Protein AF-A0A4P5WXU7-F1 (afdb_monomer)

Structure (mmCIF, N/CA/C/O backbone):
data_AF-A0A4P5WXU7-F1
#
_entry.id   AF-A0A4P5WXU7-F1
#
loop_
_atom_site.group_PDB
_atom_site.id
_atom_site.type_symbol
_atom_site.label_atom_id
_atom_site.label_alt_id
_atom_site.label_comp_id
_atom_site.label_asym_id
_atom_site.label_entity_id
_atom_site.label_seq_id
_atom_site.pdbx_PDB_ins_code
_atom_site.Cartn_x
_atom_site.Cartn_y
_atom_site.Cartn_z
_atom_site.occupancy
_atom_site.B_iso_or_equiv
_atom_site.auth_seq_id
_atom_site.auth_comp_id
_atom_site.auth_asym_id
_atom_site.auth_atom_id
_atom_site.pdbx_PDB_model_num
ATOM 1 N N . MET A 1 1 ? 37.260 29.510 36.561 1.00 34.88 1 MET A N 1
ATOM 2 C CA . MET A 1 1 ? 36.227 28.919 35.676 1.00 34.88 1 MET A CA 1
ATOM 3 C C . MET A 1 1 ? 35.207 29.964 35.194 1.00 34.88 1 MET A C 1
ATOM 5 O O . MET A 1 1 ? 34.036 29.656 35.055 1.00 34.88 1 MET A O 1
ATOM 9 N N . ALA A 1 2 ? 35.644 31.192 34.886 1.00 28.69 2 ALA A N 1
ATOM 10 C CA . ALA A 1 2 ? 34.772 32.286 34.434 1.00 28.69 2 ALA A CA 1
ATOM 11 C C . ALA A 1 2 ? 35.015 32.674 32.960 1.00 28.69 2 ALA A C 1
ATOM 13 O O . ALA A 1 2 ? 34.627 33.750 32.535 1.00 28.69 2 ALA A O 1
ATOM 14 N N . TYR A 1 3 ? 35.673 31.805 32.181 1.00 26.08 3 TYR A N 1
ATOM 15 C CA . TYR A 1 3 ? 36.079 32.095 30.795 1.00 26.08 3 TYR A CA 1
ATOM 16 C C . TYR A 1 3 ? 35.430 31.173 29.746 1.00 26.08 3 TYR A C 1
ATOM 18 O O . TYR A 1 3 ? 35.712 31.294 28.562 1.00 26.08 3 TYR A O 1
ATOM 26 N N . ILE A 1 4 ? 34.556 30.249 30.170 1.00 32.12 4 ILE A N 1
ATOM 27 C CA . ILE A 1 4 ? 33.877 29.286 29.278 1.00 32.12 4 ILE A CA 1
ATOM 28 C C . ILE A 1 4 ? 32.395 29.663 29.060 1.00 32.12 4 ILE A C 1
ATOM 30 O O . ILE A 1 4 ? 31.797 29.286 28.057 1.00 32.12 4 ILE A O 1
ATOM 34 N N . GLY A 1 5 ? 31.810 30.479 29.948 1.00 28.75 5 GLY A N 1
ATOM 35 C CA . GLY A 1 5 ? 30.404 30.900 29.868 1.00 28.75 5 GLY A CA 1
ATOM 36 C C . GLY A 1 5 ? 30.100 31.998 28.840 1.00 28.75 5 GLY A C 1
ATOM 37 O O . GLY A 1 5 ? 28.943 32.165 28.468 1.00 28.75 5 GLY A O 1
ATOM 38 N N . ASP A 1 6 ? 31.110 32.719 28.346 1.00 29.58 6 ASP A N 1
ATOM 39 C CA . ASP A 1 6 ? 30.894 33.894 27.483 1.00 29.58 6 ASP A CA 1
ATOM 40 C C . ASP A 1 6 ? 30.867 33.553 25.977 1.00 29.58 6 ASP A C 1
ATOM 42 O O . ASP A 1 6 ? 30.404 34.333 25.147 1.00 29.58 6 ASP A O 1
ATOM 46 N N . VAL A 1 7 ? 31.297 32.341 25.604 1.00 32.91 7 VAL A N 1
ATOM 47 C CA . VAL A 1 7 ? 31.288 31.878 24.202 1.00 32.91 7 VAL A CA 1
ATOM 48 C C . VAL A 1 7 ? 29.971 31.177 23.847 1.00 32.91 7 VAL A C 1
ATOM 50 O O . VAL A 1 7 ? 29.479 31.315 22.728 1.00 32.91 7 VAL A O 1
ATOM 53 N N . PHE A 1 8 ? 29.329 30.503 24.809 1.00 31.61 8 PHE A N 1
ATOM 54 C CA . PHE A 1 8 ? 28.056 29.806 24.578 1.00 31.61 8 PHE A CA 1
ATOM 55 C C . PHE A 1 8 ? 26.855 30.753 24.405 1.00 31.61 8 PHE A C 1
ATOM 57 O O . PHE A 1 8 ? 25.891 30.395 23.730 1.00 31.61 8 PHE A O 1
ATOM 64 N N . ASN A 1 9 ? 26.933 31.987 24.916 1.00 34.34 9 ASN A N 1
ATOM 65 C CA . ASN A 1 9 ? 25.885 33.005 24.754 1.00 34.34 9 ASN A CA 1
ATOM 66 C C . ASN A 1 9 ? 25.879 33.708 23.378 1.00 34.34 9 ASN A C 1
ATOM 68 O O . ASN A 1 9 ? 25.022 34.553 23.133 1.00 34.34 9 ASN A O 1
ATOM 72 N N . ARG A 1 10 ? 26.791 33.363 22.455 1.00 32.31 10 ARG A N 1
ATOM 73 C CA . ARG A 1 10 ? 26.812 33.900 21.075 1.00 32.31 10 ARG A CA 1
ATOM 74 C C . ARG A 1 10 ? 26.253 32.944 20.012 1.00 32.31 10 ARG A C 1
ATOM 76 O O . ARG A 1 10 ? 26.219 33.294 18.836 1.00 32.31 10 ARG A O 1
ATOM 83 N N . ALA A 1 11 ? 25.796 31.752 20.395 1.00 35.25 11 ALA A N 1
ATOM 84 C CA . ALA A 1 11 ? 25.449 30.680 19.456 1.00 35.25 11 ALA A CA 1
ATOM 85 C C . ALA A 1 11 ? 24.009 30.725 18.893 1.00 35.25 11 ALA A C 1
ATOM 87 O O . ALA A 1 11 ? 23.576 29.773 18.249 1.00 35.25 11 ALA A O 1
ATOM 88 N N . SER A 1 12 ? 23.263 31.816 19.086 1.00 40.66 12 SER A N 1
ATOM 89 C CA . SER A 1 12 ? 21.920 32.013 18.512 1.00 40.66 12 SER A CA 1
ATOM 90 C C . SER A 1 12 ? 21.908 32.681 17.127 1.00 40.66 12 SER A C 1
ATOM 92 O O . SER A 1 12 ? 20.840 33.024 16.628 1.00 40.66 12 SER A O 1
ATOM 94 N N . ALA A 1 13 ? 23.055 32.830 16.452 1.00 45.03 13 ALA A N 1
ATOM 95 C CA . ALA A 1 13 ? 23.100 33.349 15.080 1.00 45.03 13 ALA A CA 1
ATOM 96 C C . ALA A 1 13 ? 24.370 32.935 14.306 1.00 45.03 13 ALA A C 1
ATOM 98 O O . ALA A 1 13 ? 25.158 33.785 13.899 1.00 45.03 13 ALA A O 1
ATOM 99 N N . LEU A 1 14 ? 24.592 31.640 14.059 1.00 55.19 14 LEU A N 1
ATOM 100 C CA . LEU A 1 14 ? 25.604 31.222 13.075 1.00 55.19 14 LEU A CA 1
ATOM 101 C C . LEU A 1 14 ? 25.021 31.358 11.663 1.00 55.19 14 LEU A C 1
ATOM 103 O O . LEU A 1 14 ? 24.368 30.449 11.153 1.00 55.19 14 LEU A O 1
ATOM 107 N N . LYS A 1 15 ? 25.235 32.512 11.022 1.00 68.81 15 LYS A N 1
ATOM 108 C C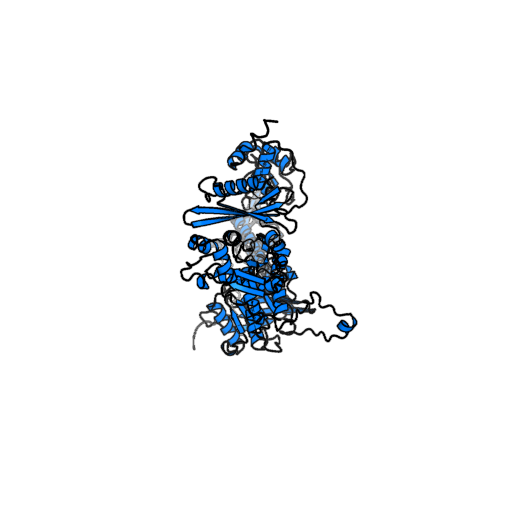A . LYS A 1 15 ? 24.922 32.676 9.597 1.00 68.81 15 LYS A CA 1
ATOM 109 C C . LYS A 1 15 ? 25.925 31.864 8.780 1.00 68.81 15 LYS A C 1
ATOM 111 O O . LYS A 1 15 ? 27.131 31.954 9.007 1.00 68.81 15 LYS A O 1
ATOM 116 N N . ALA A 1 16 ? 25.437 31.089 7.810 1.00 73.50 16 ALA A N 1
ATOM 117 C CA . ALA A 1 16 ? 26.278 30.231 6.972 1.00 73.50 16 ALA A CA 1
ATOM 118 C C . ALA A 1 16 ? 27.430 30.993 6.299 1.00 73.50 16 ALA A C 1
ATOM 120 O O . ALA A 1 16 ? 28.542 30.478 6.209 1.00 73.50 16 ALA A O 1
ATOM 121 N N . ASP A 1 17 ? 27.185 32.239 5.896 1.00 74.88 17 ASP A N 1
ATOM 122 C CA . ASP A 1 17 ? 28.195 33.092 5.270 1.00 74.88 17 ASP A CA 1
ATOM 123 C C . ASP A 1 17 ? 29.315 33.501 6.232 1.00 74.88 17 ASP A C 1
ATOM 125 O O . ASP A 1 17 ? 30.454 33.673 5.803 1.00 74.88 17 ASP A O 1
ATOM 129 N N . ASP A 1 18 ? 29.032 33.619 7.530 1.00 76.56 18 ASP A N 1
ATOM 130 C CA . ASP A 1 18 ? 30.047 33.950 8.532 1.00 76.56 18 ASP A CA 1
ATOM 131 C C . ASP A 1 18 ? 30.940 32.738 8.828 1.00 76.56 18 ASP A C 1
ATOM 133 O O . ASP A 1 18 ? 32.153 32.891 8.961 1.00 76.56 18 ASP A O 1
ATOM 137 N N . VAL A 1 19 ? 30.372 31.526 8.835 1.00 81.06 19 VAL A N 1
ATOM 138 C CA . VAL A 1 19 ? 31.144 30.276 8.966 1.00 81.06 19 VAL A CA 1
ATOM 139 C C . VAL A 1 19 ? 32.005 30.037 7.728 1.00 81.06 19 VAL A C 1
ATOM 141 O O . VAL A 1 19 ? 33.192 29.750 7.859 1.00 81.06 19 VAL A O 1
ATOM 144 N N . LYS A 1 20 ? 31.454 30.224 6.521 1.00 83.62 20 LYS A N 1
ATOM 145 C CA . LYS A 1 20 ? 32.226 30.121 5.272 1.00 83.62 20 LYS A CA 1
ATOM 146 C C . LYS A 1 20 ? 33.375 31.128 5.232 1.00 83.62 20 LYS A C 1
ATOM 148 O O . LYS A 1 20 ? 34.477 30.765 4.835 1.00 83.62 20 LYS A O 1
ATOM 153 N N . ARG A 1 21 ? 33.143 32.365 5.690 1.00 82.69 21 ARG A N 1
ATOM 154 C CA . ARG A 1 21 ? 34.176 33.410 5.759 1.00 82.69 21 ARG A CA 1
ATOM 155 C C . ARG A 1 21 ? 35.287 33.072 6.752 1.00 82.69 21 ARG A C 1
ATOM 157 O O . ARG A 1 21 ? 36.438 33.376 6.479 1.00 82.69 21 ARG A O 1
ATOM 164 N N . GLN A 1 22 ? 34.958 32.448 7.882 1.00 82.75 22 GLN A N 1
ATOM 165 C CA . GLN A 1 22 ? 35.949 32.024 8.881 1.00 82.75 22 GLN A CA 1
ATOM 166 C C . GLN A 1 22 ? 36.712 30.755 8.470 1.00 82.75 22 GLN A C 1
ATOM 168 O O . GLN A 1 22 ? 37.862 30.579 8.864 1.00 82.75 22 GLN A O 1
ATOM 173 N N . ALA A 1 23 ? 36.085 29.887 7.673 1.00 87.75 23 ALA A N 1
ATOM 174 C CA . ALA A 1 23 ? 36.693 28.670 7.139 1.00 87.75 23 ALA A CA 1
ATOM 175 C C . ALA A 1 23 ? 37.603 28.911 5.921 1.00 87.75 23 ALA A C 1
ATOM 177 O O . ALA A 1 23 ? 38.423 28.047 5.598 1.00 87.75 23 ALA A O 1
ATOM 178 N N . ALA A 1 24 ? 37.476 30.065 5.256 1.00 88.88 24 ALA A N 1
ATOM 179 C CA . ALA A 1 24 ? 38.333 30.465 4.143 1.00 88.88 24 ALA A CA 1
ATOM 180 C C . ALA A 1 24 ? 39.823 30.420 4.545 1.00 88.88 24 ALA A C 1
ATOM 182 O O . ALA A 1 24 ? 40.203 30.814 5.649 1.00 88.88 24 ALA A O 1
ATOM 183 N N . GLY A 1 25 ? 40.658 29.847 3.682 1.00 87.38 25 GLY A N 1
ATOM 184 C CA . GLY A 1 25 ? 42.069 29.546 3.938 1.00 87.38 25 GLY A CA 1
ATOM 185 C C . GLY A 1 25 ? 42.332 28.299 4.800 1.00 87.38 25 GLY A C 1
ATOM 186 O O . GLY A 1 25 ? 43.479 27.867 4.912 1.00 87.38 25 GLY A O 1
ATOM 187 N N . GLN A 1 26 ? 41.306 27.686 5.405 1.00 90.69 26 GLN A N 1
ATOM 188 C CA . GLN A 1 26 ? 41.444 26.536 6.316 1.00 90.69 26 GLN A CA 1
ATOM 189 C C . GLN A 1 26 ? 40.719 25.275 5.836 1.00 90.69 26 GLN A C 1
ATOM 191 O O . GLN A 1 26 ? 40.818 24.220 6.471 1.00 90.69 26 GLN A O 1
ATOM 196 N N . TRP A 1 27 ? 40.021 25.336 4.703 1.00 94.62 27 TRP A N 1
ATOM 197 C CA . TRP A 1 27 ? 39.154 24.252 4.247 1.00 94.62 27 TRP A CA 1
ATOM 198 C C . TRP A 1 27 ? 39.870 22.928 4.013 1.00 94.62 27 TRP A C 1
ATOM 200 O O . TRP A 1 27 ? 39.311 21.880 4.311 1.00 94.62 27 TRP A O 1
ATOM 210 N N . GLN A 1 28 ? 41.122 22.937 3.560 1.00 94.06 28 GLN A N 1
ATOM 211 C CA . GLN A 1 28 ? 41.890 21.699 3.412 1.00 94.06 28 GLN A CA 1
ATOM 212 C C . GLN A 1 28 ? 42.107 20.998 4.757 1.00 94.06 28 GLN A C 1
ATOM 214 O O . GLN A 1 28 ? 42.012 19.775 4.828 1.00 94.06 28 GLN A O 1
ATOM 219 N N . ARG A 1 29 ? 42.374 21.755 5.832 1.00 93.19 29 ARG A N 1
ATOM 220 C CA . ARG A 1 29 ? 42.499 21.217 7.196 1.00 93.19 29 ARG A CA 1
ATOM 221 C C . ARG A 1 29 ? 41.150 20.705 7.686 1.00 93.19 29 ARG A C 1
ATOM 223 O O . ARG A 1 29 ? 41.072 19.600 8.208 1.00 93.19 29 ARG A O 1
ATOM 230 N N . ILE A 1 30 ? 40.095 21.488 7.465 1.00 93.19 30 ILE A N 1
ATOM 231 C CA . ILE A 1 30 ? 38.732 21.159 7.890 1.00 93.19 30 ILE A CA 1
ATOM 232 C C . ILE A 1 30 ? 38.238 19.891 7.188 1.00 93.19 30 ILE A C 1
ATOM 234 O O . ILE A 1 30 ? 37.724 19.006 7.851 1.00 93.19 30 ILE A O 1
ATOM 238 N N . LEU A 1 31 ? 38.447 19.734 5.881 1.00 94.19 31 LEU A N 1
ATOM 239 C CA . LEU A 1 31 ? 38.021 18.549 5.129 1.00 94.19 31 LEU A CA 1
ATOM 240 C C . LEU A 1 31 ? 38.804 17.287 5.522 1.00 94.19 31 LEU A C 1
ATOM 242 O O . LEU A 1 31 ? 38.215 16.213 5.625 1.00 94.19 31 LEU A O 1
ATOM 246 N N . GLN A 1 32 ? 40.107 17.403 5.797 1.00 93.50 32 GLN A N 1
ATOM 247 C CA . GLN A 1 32 ? 40.886 16.296 6.369 1.00 93.50 32 GLN A CA 1
ATOM 248 C C . GLN A 1 32 ? 40.370 15.928 7.764 1.00 93.50 32 GLN A C 1
ATOM 250 O O . GLN A 1 32 ? 40.197 14.755 8.084 1.00 93.50 32 GLN A O 1
ATOM 255 N N . SER A 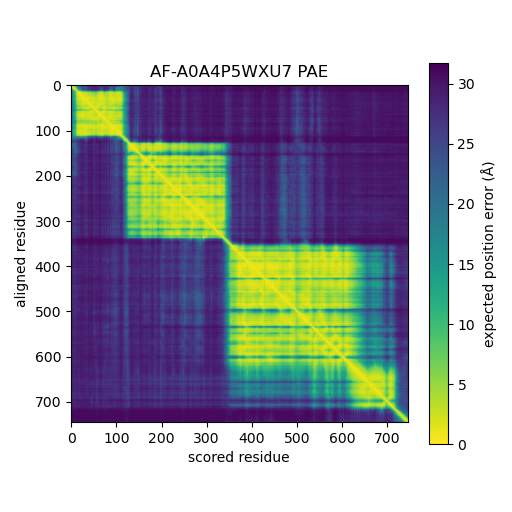1 33 ? 40.077 16.939 8.584 1.00 88.75 33 SER A N 1
ATOM 256 C CA . SER A 1 33 ? 39.614 16.764 9.955 1.00 88.75 33 SER A CA 1
ATOM 257 C C . SER A 1 33 ? 38.214 16.135 10.006 1.00 88.75 33 SER A C 1
ATOM 259 O O . SER A 1 33 ? 38.029 15.069 10.592 1.00 88.75 33 SER A O 1
ATOM 261 N N . VAL A 1 34 ? 37.245 16.774 9.356 1.00 89.25 34 VAL A N 1
ATOM 262 C CA . VAL A 1 34 ? 35.814 16.462 9.410 1.00 89.25 34 VAL A CA 1
ATOM 263 C C . VAL A 1 34 ? 35.456 15.265 8.531 1.00 89.25 34 VAL A C 1
ATOM 265 O O . VAL A 1 34 ? 34.669 14.424 8.946 1.00 89.25 34 VAL A O 1
ATOM 268 N N . CYS A 1 35 ? 36.026 15.163 7.325 1.00 89.06 35 CYS A N 1
ATOM 269 C CA . CYS A 1 35 ? 35.678 14.102 6.371 1.00 89.06 35 CYS A CA 1
ATOM 270 C C . CYS A 1 35 ? 36.712 12.972 6.287 1.00 89.06 35 CYS A C 1
ATOM 272 O O . CYS A 1 35 ? 36.498 12.022 5.536 1.00 89.06 35 CYS A O 1
ATOM 274 N N . GLY A 1 36 ? 37.835 13.064 7.008 1.00 88.94 36 GLY A N 1
ATOM 275 C CA . GLY A 1 36 ? 38.880 12.036 6.989 1.00 88.94 36 GLY A CA 1
ATOM 276 C C . GLY A 1 36 ? 39.621 11.913 5.654 1.00 88.94 36 GLY A C 1
ATOM 277 O O . GLY A 1 36 ? 40.190 10.861 5.371 1.00 88.94 36 GLY A O 1
ATOM 278 N N . LEU A 1 37 ? 39.598 12.952 4.811 1.00 91.81 37 LEU A N 1
ATOM 279 C CA . LEU A 1 37 ? 40.350 12.956 3.553 1.00 91.81 37 LEU A CA 1
ATOM 280 C C . LEU A 1 37 ? 41.859 13.002 3.817 1.00 91.81 37 LEU A C 1
ATOM 282 O O . LEU A 1 37 ? 42.302 13.571 4.813 1.00 91.81 37 LEU A O 1
ATOM 286 N N . SER A 1 38 ? 42.661 12.443 2.910 1.00 91.56 38 SER A N 1
ATOM 287 C CA . SER A 1 38 ? 44.120 12.574 2.983 1.00 91.56 38 SER A CA 1
ATOM 288 C C . SER A 1 38 ? 44.588 13.964 2.530 1.00 91.56 38 SER A C 1
ATOM 290 O O . SER A 1 38 ? 43.908 14.646 1.760 1.00 91.56 38 SER A O 1
ATOM 292 N N . ALA A 1 39 ? 45.790 14.372 2.950 1.00 90.31 39 ALA A N 1
ATOM 293 C CA . ALA A 1 39 ? 46.412 15.624 2.502 1.00 90.31 39 ALA A CA 1
ATOM 294 C C . ALA A 1 39 ? 46.560 15.703 0.969 1.00 90.31 39 ALA A C 1
ATOM 296 O O . ALA A 1 39 ? 46.505 16.784 0.385 1.00 90.31 39 ALA A O 1
ATOM 297 N N . GLU A 1 40 ? 46.717 14.553 0.311 1.00 90.62 40 GLU A N 1
ATOM 298 C CA . GLU A 1 40 ? 46.797 14.458 -1.144 1.00 90.62 40 GLU A CA 1
ATOM 299 C C . GLU A 1 40 ? 45.428 14.684 -1.800 1.00 90.62 40 GLU A C 1
ATOM 301 O O . GLU A 1 40 ? 45.319 15.447 -2.758 1.00 90.62 40 GLU A O 1
ATOM 306 N N . GLN A 1 41 ? 44.369 14.101 -1.229 1.00 91.50 41 GLN A N 1
ATOM 307 C CA . GLN A 1 41 ? 42.999 14.200 -1.736 1.00 91.50 41 GLN A CA 1
ATOM 308 C C . GLN A 1 41 ? 42.408 15.607 -1.653 1.00 91.50 41 GLN A C 1
ATOM 310 O O . GLN A 1 41 ? 41.447 15.888 -2.358 1.00 91.50 41 GLN A O 1
ATOM 315 N N . VAL A 1 42 ? 42.954 16.493 -0.819 1.00 92.75 42 VAL A N 1
ATOM 316 C CA . VAL A 1 42 ? 42.518 17.897 -0.720 1.00 92.75 42 VAL A CA 1
ATOM 317 C C . VAL A 1 42 ? 43.482 18.866 -1.408 1.00 92.75 42 VAL A C 1
ATOM 319 O O . VAL A 1 42 ? 43.354 20.079 -1.251 1.00 92.75 42 VAL A O 1
ATOM 322 N N . ARG A 1 43 ? 44.464 18.371 -2.171 1.00 92.19 43 ARG A N 1
ATOM 323 C CA . ARG A 1 43 ? 45.432 19.212 -2.882 1.00 92.19 43 ARG A CA 1
ATOM 324 C C . ARG A 1 43 ? 44.852 19.721 -4.214 1.00 92.19 43 ARG A C 1
ATOM 326 O O . ARG A 1 43 ? 44.337 18.914 -4.992 1.00 92.19 43 ARG A O 1
ATOM 333 N N . PRO A 1 44 ? 44.989 21.023 -4.543 1.00 90.69 44 PRO A N 1
ATOM 334 C CA . PRO A 1 44 ? 44.653 21.532 -5.868 1.00 90.69 44 PRO A CA 1
ATOM 335 C C . PRO A 1 44 ? 45.361 20.730 -6.965 1.00 90.69 44 PRO A C 1
ATOM 337 O O . PRO A 1 44 ? 46.572 20.513 -6.904 1.00 90.69 44 PRO A O 1
ATOM 340 N N . GLY A 1 45 ? 44.601 20.285 -7.965 1.00 85.19 45 GLY A N 1
ATOM 341 C CA . GLY A 1 45 ? 45.117 19.482 -9.077 1.00 85.19 45 GLY A CA 1
ATOM 342 C C . GLY A 1 45 ? 45.143 17.968 -8.838 1.00 85.19 45 GLY A C 1
ATOM 343 O O . GLY A 1 45 ? 45.510 17.238 -9.757 1.00 85.19 45 GLY A O 1
ATOM 344 N N . TYR A 1 46 ? 44.722 17.482 -7.664 1.00 91.88 46 TYR A N 1
ATOM 345 C CA . TYR A 1 46 ? 44.541 16.047 -7.435 1.00 91.88 46 TYR A CA 1
ATOM 346 C C . TYR A 1 46 ? 43.491 15.459 -8.390 1.00 91.88 46 TYR A C 1
ATOM 348 O O . TYR A 1 46 ? 42.412 16.028 -8.577 1.00 91.88 46 TYR A O 1
ATOM 356 N N . ARG A 1 47 ? 43.807 14.299 -8.975 1.00 90.38 47 ARG A N 1
ATOM 357 C CA . ARG A 1 47 ? 42.868 13.452 -9.719 1.00 90.38 47 ARG A CA 1
ATOM 358 C C . ARG A 1 47 ? 43.040 12.021 -9.257 1.00 90.38 47 ARG A C 1
ATOM 360 O O . ARG A 1 47 ? 44.137 11.480 -9.357 1.00 90.38 47 ARG A O 1
ATOM 367 N N . GLY A 1 48 ? 41.962 11.418 -8.781 1.00 88.81 48 GLY A N 1
ATOM 368 C CA . GLY A 1 48 ? 42.048 10.070 -8.245 1.00 88.81 48 GLY A CA 1
ATOM 369 C C . GLY A 1 48 ? 40.700 9.433 -7.925 1.00 88.81 48 GLY A C 1
ATOM 370 O O . GLY A 1 48 ? 39.645 9.953 -8.331 1.00 88.81 48 GLY A O 1
ATOM 371 N N . PRO A 1 49 ? 40.726 8.312 -7.185 1.00 90.69 49 PRO A N 1
ATOM 372 C CA . PRO A 1 49 ? 39.533 7.607 -6.754 1.00 90.69 49 PRO A CA 1
ATOM 373 C C . PRO A 1 49 ? 38.656 8.480 -5.861 1.00 90.69 49 PRO A C 1
ATOM 375 O O . PRO A 1 49 ? 39.135 9.178 -4.966 1.00 90.69 49 PRO A O 1
ATOM 378 N N . CYS A 1 50 ? 37.341 8.420 -6.077 1.00 92.06 50 CYS A N 1
ATOM 379 C CA . CYS A 1 50 ? 36.407 9.116 -5.206 1.00 92.06 50 CYS A CA 1
ATOM 380 C C . CYS A 1 50 ? 36.295 8.391 -3.859 1.00 92.06 50 CYS A C 1
ATOM 382 O O . CYS A 1 50 ? 35.940 7.211 -3.851 1.00 92.06 50 CYS A O 1
ATOM 384 N N . PRO A 1 51 ? 36.472 9.086 -2.722 1.00 86.88 51 PRO A N 1
ATOM 385 C CA . PRO A 1 51 ? 36.356 8.477 -1.395 1.00 86.88 51 PRO A CA 1
ATOM 386 C C . PRO A 1 51 ? 34.937 7.978 -1.074 1.00 86.88 51 PRO A C 1
ATOM 388 O O . PRO A 1 51 ? 34.767 7.152 -0.186 1.00 86.88 51 PRO A O 1
ATOM 391 N N . LYS A 1 52 ? 33.912 8.448 -1.803 1.00 86.75 52 LYS A N 1
ATOM 392 C CA . LYS A 1 52 ? 32.512 8.048 -1.594 1.00 86.75 52 LYS A CA 1
ATOM 393 C C . LYS A 1 52 ? 32.030 6.942 -2.533 1.00 86.75 52 LYS A C 1
ATOM 395 O O . LYS A 1 52 ? 31.303 6.056 -2.099 1.00 86.75 52 LYS A O 1
ATOM 400 N N . CYS A 1 53 ? 32.353 7.024 -3.826 1.00 88.56 53 CYS A N 1
ATOM 401 C CA . CYS A 1 53 ? 31.826 6.097 -4.837 1.00 88.56 53 CYS A CA 1
ATOM 402 C C . CYS A 1 53 ? 32.900 5.281 -5.574 1.00 88.56 53 CYS A C 1
ATOM 404 O O . CYS A 1 53 ? 32.553 4.509 -6.462 1.00 88.56 53 CYS A O 1
ATOM 406 N N . GLY A 1 54 ? 34.191 5.452 -5.268 1.00 85.00 54 GLY A N 1
ATOM 407 C CA . GLY A 1 54 ? 35.308 4.757 -5.929 1.00 85.00 54 GLY A CA 1
ATOM 408 C C . GLY A 1 54 ? 35.683 5.333 -7.304 1.00 85.00 54 GLY A C 1
ATOM 409 O O . GLY A 1 54 ? 35.483 6.525 -7.550 1.00 85.00 54 GLY A O 1
ATOM 410 N N . GLY A 1 55 ? 36.151 4.488 -8.231 1.00 84.31 55 GLY A N 1
ATOM 411 C CA . GLY A 1 55 ? 36.637 4.849 -9.583 1.00 84.31 55 GLY A CA 1
ATOM 412 C C . GLY A 1 55 ? 38.126 5.201 -9.606 1.00 84.31 55 GLY A C 1
ATOM 413 O O . GLY A 1 55 ? 38.731 5.199 -8.546 1.00 84.31 55 GLY A O 1
ATOM 414 N N . ASP A 1 56 ? 38.697 5.532 -10.770 1.00 80.81 56 ASP A N 1
ATOM 415 C CA . ASP A 1 56 ? 40.159 5.707 -10.893 1.00 80.81 56 ASP A CA 1
ATOM 416 C C . ASP A 1 56 ? 40.621 7.181 -10.910 1.00 80.81 56 ASP A C 1
ATOM 418 O O . ASP A 1 56 ? 41.631 7.509 -10.295 1.00 80.81 56 ASP A O 1
ATOM 422 N N . ASP A 1 57 ? 39.884 8.098 -11.559 1.00 88.44 57 ASP A N 1
ATOM 423 C CA . ASP A 1 57 ? 40.355 9.476 -11.840 1.00 88.44 57 ASP A CA 1
ATOM 424 C C . ASP A 1 57 ? 39.270 10.576 -11.707 1.00 88.44 57 ASP A C 1
ATOM 426 O O . ASP A 1 57 ? 39.396 11.697 -12.219 1.00 88.44 57 ASP A O 1
ATOM 430 N N . ARG A 1 58 ? 38.127 10.256 -11.097 1.00 89.25 58 ARG A N 1
ATOM 431 C CA . ARG A 1 58 ? 36.901 11.072 -11.198 1.00 89.25 58 ARG A CA 1
ATOM 432 C C . ARG A 1 58 ? 36.681 12.078 -10.077 1.00 89.25 58 ARG A C 1
ATOM 434 O O . ARG A 1 58 ? 35.750 12.875 -10.191 1.00 89.25 58 ARG A O 1
ATOM 441 N N . PHE A 1 59 ? 37.482 12.025 -9.021 1.00 94.94 59 PHE A N 1
ATOM 442 C CA . PHE A 1 59 ? 37.425 12.963 -7.906 1.00 94.94 59 PHE A CA 1
ATOM 443 C C . PHE A 1 59 ? 38.525 14.008 -8.028 1.00 94.94 59 PHE A C 1
ATOM 445 O O . PHE A 1 59 ? 39.685 13.663 -8.262 1.00 94.94 59 PHE A O 1
ATOM 452 N N . HIS A 1 60 ? 38.144 15.273 -7.878 1.00 92.88 60 HIS A N 1
ATOM 453 C CA . HIS A 1 60 ? 39.073 16.389 -7.904 1.00 92.88 60 HIS A CA 1
ATOM 454 C C . HIS A 1 60 ? 38.607 17.529 -6.981 1.00 92.88 60 HIS A C 1
ATOM 456 O O . HIS A 1 60 ? 37.444 17.940 -7.027 1.00 92.88 60 HIS A O 1
ATOM 462 N N . PRO A 1 61 ? 39.506 18.082 -6.156 1.00 94.94 61 PRO A N 1
ATOM 463 C CA . PRO A 1 61 ? 39.289 19.354 -5.479 1.00 94.94 61 PRO A CA 1
ATOM 464 C C . PRO A 1 61 ? 39.225 20.523 -6.460 1.00 94.94 61 PRO A C 1
ATOM 466 O O . PRO A 1 61 ? 39.808 20.473 -7.548 1.00 94.94 61 PRO A O 1
ATOM 469 N N . PHE A 1 62 ? 38.561 21.606 -6.066 1.00 94.75 62 PHE A N 1
ATOM 470 C CA . PHE A 1 62 ? 38.640 22.865 -6.801 1.00 94.75 62 PHE A CA 1
ATOM 471 C C . PHE A 1 62 ? 40.036 23.491 -6.694 1.00 94.75 62 PHE A C 1
ATOM 473 O O . PHE A 1 62 ? 40.803 23.216 -5.769 1.00 94.75 62 PHE A O 1
ATOM 480 N N . ALA A 1 63 ? 40.382 24.344 -7.663 1.00 91.44 63 ALA A N 1
ATOM 481 C CA . ALA A 1 63 ? 41.667 25.046 -7.666 1.00 91.44 63 ALA A CA 1
ATOM 482 C C . ALA A 1 63 ? 41.837 25.933 -6.420 1.00 91.44 63 ALA A C 1
ATOM 484 O O . ALA A 1 63 ? 42.942 26.069 -5.904 1.00 91.44 63 ALA A O 1
ATOM 485 N N . ASP A 1 64 ? 40.728 26.472 -5.917 1.00 92.44 64 ASP A N 1
ATOM 486 C CA . ASP A 1 64 ? 40.628 27.306 -4.726 1.00 92.44 64 ASP A CA 1
ATOM 487 C C . ASP A 1 64 ? 40.141 26.523 -3.496 1.00 92.44 64 ASP A C 1
ATOM 489 O O . ASP A 1 64 ? 39.593 27.121 -2.579 1.00 92.44 64 ASP A O 1
ATOM 493 N N . VAL A 1 65 ? 40.325 25.195 -3.434 1.00 93.25 65 VAL A N 1
ATOM 494 C CA . VAL A 1 65 ? 39.793 24.358 -2.335 1.00 93.25 65 VAL A CA 1
ATOM 495 C C . VAL A 1 65 ? 40.214 24.831 -0.938 1.00 93.25 65 VAL A C 1
ATOM 497 O O . VAL A 1 65 ? 39.484 24.593 0.015 1.00 93.25 65 VAL A O 1
ATOM 500 N N . ALA A 1 66 ? 41.346 25.526 -0.791 1.00 91.12 66 ALA A N 1
ATOM 501 C CA . ALA A 1 66 ? 41.735 26.148 0.478 1.00 91.12 66 ALA A CA 1
ATOM 502 C C . ALA A 1 66 ? 40.766 27.260 0.925 1.00 91.12 66 ALA A C 1
ATOM 504 O O . ALA A 1 66 ? 40.523 27.411 2.120 1.00 91.12 66 ALA A O 1
ATOM 505 N N . GLU A 1 67 ? 40.178 27.984 -0.026 1.00 90.38 67 GLU A N 1
ATOM 506 C CA . GLU A 1 67 ? 39.270 29.116 0.175 1.00 90.38 67 GLU A CA 1
ATOM 507 C C . GLU A 1 67 ? 37.793 28.712 0.105 1.00 90.38 67 GLU A C 1
ATOM 509 O O . GLU A 1 67 ? 36.995 29.133 0.940 1.00 90.38 67 GLU A O 1
ATOM 514 N N . SER A 1 68 ? 37.423 27.869 -0.863 1.00 91.25 68 SER A N 1
ATOM 515 C CA . SER A 1 68 ? 36.032 27.476 -1.112 1.00 91.25 68 SER A CA 1
ATOM 516 C C . SER A 1 68 ? 35.627 26.181 -0.407 1.00 91.25 68 SER A C 1
ATOM 518 O O . SER A 1 68 ? 34.446 25.975 -0.130 1.00 91.25 68 SER A O 1
ATOM 520 N N . GLY A 1 69 ? 36.581 25.279 -0.153 1.00 93.06 69 GLY A N 1
ATOM 521 C CA . GLY A 1 69 ? 36.321 23.899 0.269 1.00 93.06 69 GLY A CA 1
ATOM 522 C C . GLY A 1 69 ? 35.635 23.036 -0.792 1.00 93.06 69 GLY A C 1
ATOM 523 O O . GLY A 1 69 ? 35.222 21.917 -0.494 1.00 93.06 69 GLY A O 1
ATOM 524 N N . GLY A 1 70 ? 35.498 23.534 -2.023 1.00 95.00 70 GLY A N 1
ATOM 525 C CA . GLY A 1 70 ? 34.785 22.840 -3.085 1.00 95.00 70 GLY A CA 1
ATOM 526 C C . GLY A 1 70 ? 35.477 21.542 -3.504 1.00 95.00 70 GLY A C 1
ATOM 527 O O . GLY A 1 70 ? 36.665 21.520 -3.837 1.00 95.00 70 GLY A O 1
ATOM 528 N N . LEU A 1 71 ? 34.704 20.457 -3.514 1.00 95.12 71 LEU A N 1
ATOM 529 C CA . LEU A 1 71 ? 35.098 19.151 -4.030 1.00 95.12 71 LEU A CA 1
ATOM 530 C C . LEU A 1 71 ? 34.123 18.739 -5.128 1.00 95.12 71 LEU A C 1
ATOM 532 O O . LEU A 1 71 ? 32.923 18.974 -5.009 1.00 95.12 71 LEU A O 1
ATOM 536 N N . GLU A 1 72 ? 34.617 18.079 -6.168 1.00 94.50 72 GLU A N 1
ATOM 537 C CA . GLU A 1 72 ? 33.779 17.559 -7.242 1.00 94.50 72 GLU A CA 1
ATOM 538 C C . GLU A 1 72 ? 34.104 16.097 -7.533 1.00 94.50 72 GLU A C 1
ATOM 540 O O . GLU A 1 72 ? 35.247 15.632 -7.513 1.00 94.50 72 GLU A O 1
ATOM 545 N N . CYS A 1 73 ? 33.043 15.351 -7.816 1.00 93.12 73 CYS A N 1
ATOM 546 C CA . CYS A 1 73 ? 33.115 14.038 -8.411 1.00 93.12 73 CYS A CA 1
ATOM 547 C C . CYS A 1 73 ? 32.225 14.029 -9.647 1.00 93.12 73 CYS A C 1
ATOM 549 O O . CYS A 1 73 ? 31.002 14.105 -9.526 1.00 93.12 73 CYS A O 1
ATOM 551 N N . ARG A 1 74 ? 32.825 13.804 -10.823 1.00 91.56 74 ARG A N 1
ATOM 552 C CA . ARG A 1 74 ? 32.116 13.781 -12.119 1.00 91.56 74 ARG A CA 1
ATOM 553 C C . ARG A 1 74 ? 30.939 12.794 -12.185 1.00 91.56 74 ARG A C 1
ATOM 555 O O . ARG A 1 74 ? 30.131 12.879 -13.099 1.00 91.56 74 ARG A O 1
ATOM 562 N N . HIS A 1 75 ? 30.848 11.852 -11.243 1.00 89.56 75 HIS A N 1
ATOM 563 C CA . HIS A 1 75 ? 29.772 10.865 -11.170 1.00 89.56 75 HIS A CA 1
ATOM 564 C C . HIS A 1 75 ? 28.742 11.143 -10.066 1.00 89.56 75 HIS A C 1
ATOM 566 O O . HIS A 1 75 ? 27.547 11.092 -10.330 1.00 89.56 75 HIS A O 1
ATOM 572 N N . CYS A 1 76 ? 29.181 11.394 -8.827 1.00 90.38 76 CYS A N 1
ATOM 573 C CA . CYS A 1 76 ? 28.271 11.439 -7.674 1.00 90.38 76 CYS A CA 1
ATOM 574 C C . CYS A 1 76 ? 28.267 12.768 -6.906 1.00 90.38 76 CYS A C 1
ATOM 576 O O . CYS A 1 76 ? 27.593 12.852 -5.879 1.00 90.38 76 CYS A O 1
ATOM 578 N N . HIS A 1 77 ? 29.011 13.777 -7.379 1.00 92.81 77 HIS A N 1
ATOM 579 C CA . HIS A 1 77 ? 28.980 15.146 -6.859 1.00 92.81 77 HIS A CA 1
ATOM 580 C C . HIS A 1 77 ? 29.367 16.147 -7.941 1.00 92.81 77 HIS A C 1
ATOM 582 O O . HIS A 1 77 ? 30.489 16.643 -7.968 1.00 92.81 77 HIS A O 1
ATOM 588 N N . SER A 1 78 ? 28.444 16.379 -8.866 1.00 88.62 78 SER A N 1
ATOM 589 C CA . SER A 1 78 ? 28.598 17.319 -9.972 1.00 88.62 78 SER A CA 1
ATOM 590 C C . SER A 1 78 ? 27.654 18.512 -9.802 1.00 88.62 78 SER A C 1
ATOM 592 O O . SER A 1 78 ? 26.830 18.564 -8.877 1.00 88.62 78 SER A O 1
ATOM 594 N N . LYS A 1 79 ? 27.721 19.461 -10.741 1.00 84.94 79 LYS A N 1
ATOM 595 C CA . LYS A 1 79 ? 26.833 20.635 -10.790 1.00 84.94 79 LYS A CA 1
ATOM 596 C C . LYS A 1 79 ? 25.344 20.277 -10.918 1.00 84.94 79 LYS A C 1
ATOM 598 O O . LYS A 1 79 ? 24.495 21.118 -10.630 1.00 84.94 79 LYS A O 1
ATOM 603 N N . GLU A 1 80 ? 25.040 19.042 -11.317 1.00 80.38 80 GLU A N 1
ATOM 604 C CA . GLU A 1 80 ? 23.684 18.512 -11.502 1.00 80.38 80 GLU A CA 1
ATOM 605 C C . GLU A 1 80 ? 23.178 17.705 -10.289 1.00 80.38 80 GLU A C 1
ATOM 607 O O . GLU A 1 80 ? 22.008 17.335 -10.236 1.00 80.38 80 GLU A O 1
ATOM 612 N N . THR A 1 81 ? 24.031 17.449 -9.288 1.00 78.94 81 THR A N 1
ATOM 613 C CA . THR A 1 81 ? 23.663 16.710 -8.063 1.00 78.94 81 THR A CA 1
ATOM 614 C C . THR A 1 81 ? 23.199 17.637 -6.935 1.00 78.94 81 THR A C 1
ATOM 616 O O . THR A 1 81 ? 23.522 18.824 -6.928 1.00 78.94 81 THR A O 1
ATOM 619 N N . LEU A 1 82 ? 22.444 17.106 -5.964 1.00 73.56 82 LEU A N 1
ATOM 620 C CA . LEU A 1 82 ? 22.060 17.818 -4.738 1.00 73.56 82 LEU A CA 1
ATOM 621 C C . LEU A 1 82 ? 22.702 17.147 -3.504 1.00 73.56 82 LEU A C 1
ATOM 623 O O . LEU A 1 82 ? 22.507 15.943 -3.324 1.00 73.56 82 LEU A O 1
ATOM 627 N N . PRO A 1 83 ? 23.434 17.890 -2.647 1.00 82.19 83 PRO A N 1
ATOM 628 C CA . PRO A 1 83 ? 23.820 19.298 -2.808 1.00 82.19 83 PRO A CA 1
ATOM 629 C C . PRO A 1 83 ? 24.798 19.495 -3.983 1.00 82.19 83 PRO A C 1
ATOM 631 O O . PRO A 1 83 ? 25.571 18.595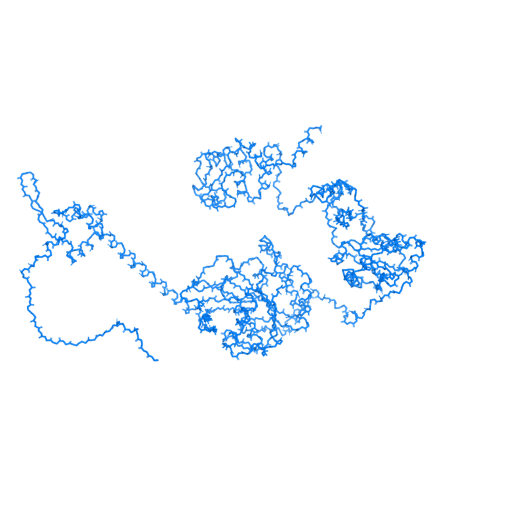 -4.313 1.00 82.19 83 PRO A O 1
ATOM 634 N N . LYS A 1 84 ? 24.747 20.671 -4.626 1.00 86.94 84 LYS A N 1
ATOM 635 C CA . LYS A 1 84 ? 25.593 21.005 -5.788 1.00 86.94 84 LYS A CA 1
ATOM 636 C C . LYS A 1 84 ? 27.057 21.125 -5.365 1.00 86.94 84 LYS A C 1
ATOM 638 O O . LYS A 1 84 ? 27.328 21.726 -4.329 1.00 86.94 84 LYS A O 1
ATOM 643 N N . CYS A 1 85 ? 27.992 20.623 -6.177 1.00 84.69 85 CYS A N 1
ATOM 644 C CA . CYS A 1 85 ? 29.422 20.829 -5.927 1.00 84.69 85 CYS A CA 1
ATOM 645 C C . CYS A 1 85 ? 29.760 22.325 -6.076 1.00 84.69 85 CYS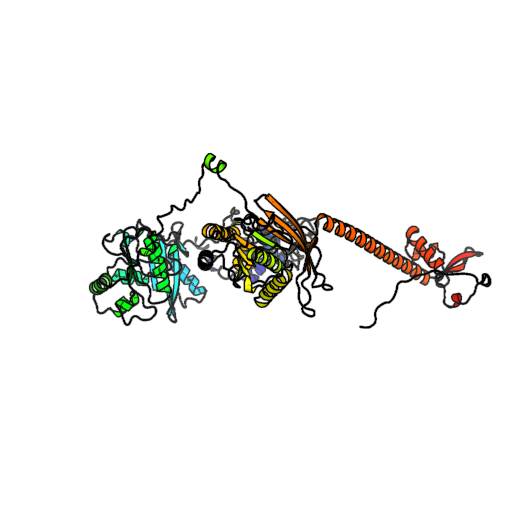 A C 1
ATOM 647 O O . CYS A 1 85 ? 29.715 22.882 -7.176 1.00 84.69 85 CYS A O 1
ATOM 649 N N . GLY A 1 86 ? 30.022 23.002 -4.960 1.00 84.50 86 GLY A N 1
ATOM 650 C CA . GLY A 1 86 ? 30.192 24.456 -4.950 1.00 84.50 86 GLY A CA 1
ATOM 651 C C . GLY A 1 86 ? 31.036 24.973 -3.794 1.00 84.50 86 GLY A C 1
ATOM 652 O O . GLY A 1 86 ? 31.875 25.838 -4.009 1.00 84.50 86 GLY A O 1
ATOM 653 N N . ASP A 1 87 ? 30.854 24.429 -2.592 1.00 92.00 87 ASP A N 1
ATOM 654 C CA . ASP A 1 87 ? 31.593 24.850 -1.403 1.00 92.00 87 ASP A CA 1
ATOM 655 C C . ASP A 1 87 ? 31.853 23.687 -0.433 1.00 92.00 87 ASP A C 1
ATOM 657 O O . ASP A 1 87 ? 31.360 22.569 -0.614 1.00 92.00 87 ASP A O 1
ATOM 661 N N . GLY A 1 88 ? 32.643 23.959 0.605 1.00 92.38 88 GLY A N 1
ATOM 662 C CA . GLY A 1 88 ? 33.020 22.991 1.628 1.00 92.38 88 GLY A CA 1
ATOM 663 C C . GLY A 1 88 ? 31.855 22.456 2.457 1.00 92.38 88 GLY A C 1
ATOM 664 O O . GLY A 1 88 ? 31.906 21.307 2.889 1.00 92.38 88 GLY A O 1
ATOM 665 N N . LEU A 1 89 ? 30.768 23.219 2.630 1.00 93.69 89 LEU A N 1
ATOM 666 C CA . LEU A 1 89 ? 29.573 22.713 3.316 1.00 93.69 89 LEU A CA 1
ATOM 667 C C . LEU A 1 89 ? 28.856 21.682 2.446 1.00 93.69 89 LEU A C 1
ATOM 669 O O . LEU A 1 89 ? 28.531 20.599 2.931 1.00 93.69 89 LEU A O 1
ATOM 673 N N . ALA A 1 90 ? 28.680 21.971 1.155 1.00 92.62 90 ALA A N 1
ATOM 674 C CA . ALA A 1 90 ? 28.125 21.023 0.196 1.00 92.62 90 ALA A CA 1
ATOM 675 C C . ALA A 1 90 ? 28.992 19.759 0.086 1.00 92.62 90 ALA A C 1
ATOM 677 O O . ALA A 1 90 ? 28.453 18.652 0.038 1.00 92.62 90 ALA A O 1
ATOM 678 N N . ALA A 1 91 ? 30.319 19.914 0.128 1.00 93.88 91 ALA A N 1
ATOM 679 C CA . ALA A 1 91 ? 31.261 18.803 0.133 1.00 93.88 91 ALA A CA 1
ATOM 680 C C . ALA A 1 91 ? 31.115 17.910 1.382 1.00 93.88 91 ALA A C 1
ATOM 682 O O . ALA A 1 91 ? 31.085 16.687 1.250 1.00 93.88 91 ALA A O 1
ATOM 683 N N . ILE A 1 92 ? 30.957 18.494 2.577 1.00 94.56 92 ILE A N 1
ATOM 684 C CA . ILE A 1 92 ? 30.756 17.759 3.841 1.00 94.56 92 ILE A CA 1
ATOM 685 C C . ILE A 1 92 ? 29.390 17.064 3.868 1.00 94.56 92 ILE A C 1
ATOM 687 O O . ILE A 1 92 ? 29.311 15.875 4.180 1.00 94.56 92 ILE A O 1
ATOM 691 N N . GLN A 1 93 ? 28.319 17.764 3.478 1.00 92.44 93 GLN A N 1
ATOM 692 C CA . GLN A 1 93 ? 26.987 17.167 3.336 1.00 92.44 93 GLN A CA 1
ATOM 693 C C . GLN A 1 93 ? 27.014 15.975 2.379 1.00 92.44 93 GLN A C 1
ATOM 695 O O . GLN A 1 93 ? 26.425 14.927 2.649 1.00 92.44 93 GLN A O 1
ATOM 700 N N . TRP A 1 94 ? 27.715 16.122 1.254 1.00 93.75 94 TRP A N 1
ATOM 701 C CA . TRP A 1 94 ? 27.861 15.054 0.284 1.00 93.75 94 TRP A CA 1
ATOM 702 C C . TRP A 1 94 ? 28.694 13.890 0.838 1.00 93.75 94 TRP A C 1
ATOM 704 O O . TRP A 1 94 ? 28.229 12.753 0.754 1.00 93.75 94 TRP A O 1
ATOM 714 N N . LEU A 1 95 ? 29.876 14.120 1.410 1.00 91.31 95 LEU A N 1
ATOM 715 C CA . LEU A 1 95 ? 30.753 13.045 1.894 1.00 91.31 95 LEU A CA 1
ATOM 716 C C . LEU A 1 95 ? 30.142 12.274 3.067 1.00 91.31 95 LEU A C 1
ATOM 718 O O . LEU A 1 95 ? 30.132 11.044 3.036 1.00 91.31 95 LEU A O 1
ATOM 722 N N . LEU A 1 96 ? 29.574 12.979 4.049 1.00 87.56 96 LEU A N 1
ATOM 723 C CA . LEU A 1 96 ? 29.063 12.382 5.288 1.00 87.56 96 LEU A CA 1
ATOM 724 C C . LEU A 1 96 ? 27.571 12.016 5.237 1.00 87.56 96 LEU A C 1
ATOM 726 O O . LEU A 1 96 ? 27.082 11.339 6.133 1.00 87.56 96 LEU A O 1
ATOM 730 N N . ARG A 1 97 ? 26.848 12.420 4.181 1.00 85.50 97 ARG A N 1
ATOM 731 C CA . ARG A 1 97 ? 25.382 12.264 4.042 1.00 85.50 97 ARG A CA 1
ATOM 732 C C . ARG A 1 97 ? 24.590 12.920 5.181 1.00 85.50 97 ARG A C 1
ATOM 734 O O . ARG A 1 97 ? 23.561 12.398 5.603 1.00 85.50 97 ARG A O 1
ATOM 741 N N . VAL A 1 98 ? 25.058 14.077 5.639 1.00 80.69 98 VAL A N 1
ATOM 742 C CA . VAL A 1 98 ? 24.449 14.846 6.732 1.00 80.69 98 VAL A CA 1
ATOM 743 C C . VAL A 1 98 ? 23.647 16.047 6.205 1.00 80.69 98 VAL A C 1
ATOM 745 O O . VAL A 1 98 ? 23.972 16.589 5.139 1.00 80.69 98 VAL A O 1
ATOM 748 N N . PRO A 1 99 ? 22.592 16.495 6.910 1.00 75.94 99 PRO A N 1
ATOM 749 C CA . PRO A 1 99 ? 21.880 17.726 6.578 1.00 75.94 99 PRO A CA 1
ATOM 750 C C . PRO A 1 99 ? 22.783 18.967 6.703 1.00 75.94 99 PRO A C 1
ATOM 752 O O . PRO A 1 99 ? 23.808 18.962 7.384 1.00 75.94 99 PRO A O 1
ATOM 755 N N . PHE A 1 100 ? 22.382 20.067 6.057 1.00 84.31 100 PHE A N 1
ATOM 756 C CA . PHE A 1 100 ? 23.153 21.321 6.002 1.00 84.31 100 PHE A CA 1
ATOM 757 C C . PHE A 1 100 ? 23.531 21.866 7.388 1.00 84.31 100 PHE A C 1
ATOM 759 O O . PHE A 1 100 ? 24.644 22.344 7.588 1.00 84.31 100 PHE A O 1
ATOM 766 N N . THR A 1 101 ? 22.622 21.760 8.357 1.00 79.81 101 THR A N 1
ATOM 767 C CA . THR A 1 101 ? 22.822 22.228 9.736 1.00 79.81 101 THR A CA 1
ATOM 768 C C . THR A 1 101 ? 23.914 21.459 10.476 1.00 79.81 101 THR A C 1
ATOM 770 O O . THR A 1 101 ? 24.642 22.046 11.273 1.00 79.81 101 THR A O 1
ATOM 773 N N . GLU A 1 102 ? 24.065 20.167 10.196 1.00 80.44 102 GLU A N 1
ATOM 774 C CA . GLU A 1 102 ? 25.094 19.321 10.800 1.00 80.44 102 GLU A CA 1
ATOM 775 C C . GLU A 1 102 ? 26.457 19.543 10.137 1.00 80.44 102 GLU A C 1
ATOM 777 O O . GLU A 1 102 ? 27.456 19.678 10.839 1.00 80.44 102 GLU A O 1
ATOM 782 N N . ALA A 1 103 ? 26.497 19.720 8.811 1.00 86.88 103 ALA A N 1
ATOM 783 C CA . ALA A 1 103 ? 27.712 20.157 8.120 1.00 86.88 103 ALA A CA 1
ATOM 784 C C . ALA A 1 103 ? 28.201 21.523 8.636 1.00 86.88 103 ALA A C 1
ATOM 786 O O . ALA A 1 103 ? 29.390 21.701 8.889 1.00 86.88 103 ALA A O 1
ATOM 787 N N . LEU A 1 104 ? 27.283 22.474 8.851 1.00 87.25 104 LEU A N 1
ATOM 788 C CA . LEU A 1 104 ? 27.599 23.793 9.402 1.00 87.25 104 LEU A CA 1
ATOM 789 C C . LEU A 1 104 ? 28.159 23.701 10.828 1.00 87.25 104 LEU A C 1
ATOM 791 O O . LEU A 1 104 ? 29.134 24.380 11.150 1.00 87.25 104 LEU A O 1
ATOM 795 N N . ARG A 1 105 ? 27.570 22.840 11.668 1.00 82.25 105 ARG A N 1
ATOM 796 C CA . ARG A 1 105 ? 28.036 22.601 13.037 1.00 82.25 105 ARG A CA 1
ATOM 797 C C . ARG A 1 105 ? 29.420 21.952 13.060 1.00 82.25 105 ARG A C 1
ATOM 799 O O . ARG A 1 105 ? 30.275 22.445 13.782 1.00 82.25 105 ARG A O 1
ATOM 806 N N . ALA A 1 106 ? 29.667 20.930 12.241 1.00 85.38 106 ALA A N 1
ATOM 807 C CA . ALA A 1 106 ? 30.962 20.250 12.182 1.00 85.38 106 ALA A CA 1
ATOM 808 C C . ALA A 1 106 ? 32.109 21.205 11.795 1.00 85.38 106 ALA A C 1
ATOM 810 O O . ALA A 1 106 ? 33.200 21.136 12.358 1.00 85.38 106 ALA A O 1
ATOM 811 N N . VAL A 1 107 ? 31.853 22.142 10.873 1.00 88.50 107 VAL A N 1
ATOM 812 C CA . VAL A 1 107 ? 32.825 23.190 10.518 1.00 88.50 107 VAL A CA 1
ATOM 813 C C . VAL A 1 107 ? 33.012 24.187 11.661 1.00 88.50 107 VAL A C 1
ATOM 815 O O . VAL A 1 107 ? 34.144 24.544 11.974 1.00 88.50 107 VAL A O 1
ATOM 818 N N . ALA A 1 108 ? 31.928 24.623 12.309 1.00 84.56 108 ALA A N 1
ATOM 819 C CA . ALA A 1 108 ? 32.008 25.543 13.442 1.00 84.56 108 ALA A CA 1
ATOM 820 C C . ALA A 1 108 ? 32.769 24.933 14.636 1.00 84.56 108 ALA A C 1
ATOM 822 O O . ALA A 1 108 ? 33.602 25.604 15.237 1.00 84.56 108 ALA A O 1
ATOM 823 N N . GLU A 1 109 ? 32.546 23.656 14.946 1.00 81.25 109 GLU A N 1
ATOM 824 C CA . GLU A 1 109 ? 33.256 22.931 16.007 1.00 81.25 109 GLU A CA 1
ATOM 825 C C . GLU A 1 109 ? 34.758 22.808 15.713 1.00 81.25 109 GLU A C 1
ATOM 827 O O . GLU A 1 109 ? 35.579 23.058 16.599 1.00 81.25 109 GLU A O 1
ATOM 832 N N . GLU A 1 110 ? 35.124 22.510 14.461 1.00 84.19 110 GLU A N 1
ATOM 833 C CA . GLU A 1 110 ? 36.522 22.438 14.018 1.00 84.19 110 GLU A CA 1
ATOM 834 C C . GLU A 1 110 ? 37.232 23.801 14.065 1.00 84.19 110 GLU A C 1
ATOM 836 O O . GLU A 1 110 ? 38.425 23.874 14.370 1.00 84.19 110 GLU A O 1
ATOM 841 N N . LEU A 1 111 ? 36.508 24.886 13.777 1.00 82.06 111 LEU A N 1
ATOM 842 C CA . LEU A 1 111 ? 37.013 26.257 13.882 1.00 82.06 111 LEU A CA 1
ATOM 843 C C . LEU A 1 111 ? 37.145 26.720 15.342 1.00 82.06 111 LEU A C 1
ATOM 845 O O . LEU A 1 111 ? 38.051 27.491 15.655 1.00 82.06 111 LEU A O 1
ATOM 849 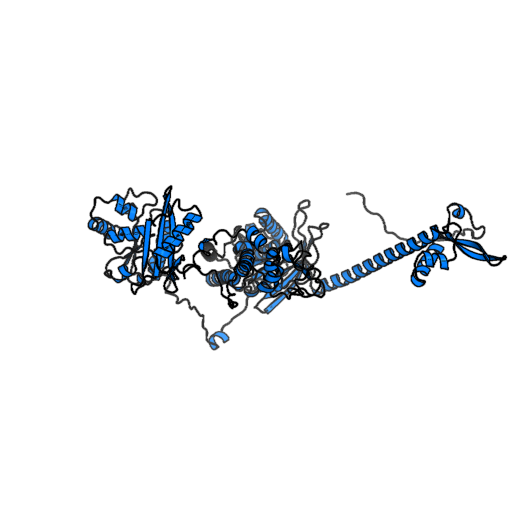N N . CYS A 1 112 ? 36.274 26.248 16.238 1.00 71.94 112 CYS A N 1
ATOM 850 C CA . CYS A 1 112 ? 36.263 26.620 17.656 1.00 71.94 112 CYS A CA 1
ATOM 851 C C . CYS A 1 112 ? 37.139 25.728 18.559 1.00 71.94 112 CYS A C 1
ATOM 853 O O . CYS A 1 112 ? 37.268 26.027 19.746 1.00 71.94 112 CYS A O 1
ATOM 855 N N . GLY A 1 113 ? 37.750 24.660 18.032 1.00 56.53 113 GLY A N 1
ATOM 856 C CA . GLY A 1 113 ? 38.697 23.816 18.775 1.00 56.53 113 GLY A CA 1
ATOM 857 C C . GLY A 1 113 ? 38.070 22.980 19.898 1.00 56.53 113 GLY A C 1
ATOM 858 O O . GLY A 1 113 ? 38.744 22.671 20.882 1.00 56.53 113 GLY A O 1
ATOM 859 N N . LEU A 1 114 ? 36.787 22.623 19.781 1.00 42.53 114 LEU A N 1
ATOM 860 C CA . LEU A 1 114 ? 36.104 21.765 20.755 1.00 42.53 114 LEU A CA 1
ATOM 861 C C . LEU A 1 114 ? 36.513 20.287 20.557 1.00 42.53 114 LEU A C 1
ATOM 863 O O . LEU A 1 114 ? 36.664 19.845 19.416 1.00 42.53 114 LEU A O 1
ATOM 867 N N . PRO A 1 115 ? 36.719 19.498 21.631 1.00 34.44 115 PRO A N 1
ATOM 868 C CA . PRO A 1 115 ? 37.123 18.100 21.502 1.00 34.44 115 PRO A CA 1
ATOM 869 C C . PRO A 1 115 ? 36.039 17.275 20.799 1.00 34.44 115 PRO A C 1
ATOM 871 O O . PRO A 1 115 ? 34.862 17.342 21.152 1.00 34.44 115 PRO A O 1
ATOM 874 N N . ARG A 1 116 ? 36.457 16.470 19.812 1.00 35.69 116 ARG A N 1
ATOM 875 C CA . ARG A 1 116 ? 35.572 15.579 19.053 1.00 35.69 116 ARG A CA 1
ATOM 876 C C . ARG A 1 116 ? 34.890 14.588 19.992 1.00 35.69 116 ARG A C 1
ATOM 878 O O . ARG A 1 116 ? 35.568 13.809 20.663 1.00 35.69 116 ARG A O 1
ATOM 885 N N . SER A 1 117 ? 33.559 14.568 19.984 1.00 33.62 117 SER A N 1
ATOM 886 C CA . SER A 1 117 ? 32.831 13.428 20.536 1.00 33.62 117 SER A CA 1
ATOM 887 C C . SER A 1 117 ? 33.156 12.191 19.690 1.00 33.62 117 SER A C 1
ATOM 889 O O . SER A 1 117 ? 33.062 12.208 18.462 1.00 33.62 117 SER A O 1
ATOM 891 N N . SER A 1 118 ? 33.634 11.130 20.341 1.00 29.62 118 SER A N 1
ATOM 892 C CA . SER A 1 118 ? 33.759 9.812 19.723 1.00 29.62 118 SER A CA 1
ATOM 893 C C . SER A 1 118 ? 32.393 9.393 19.191 1.00 29.62 118 SER A C 1
ATOM 895 O O . SER A 1 118 ? 31.396 9.564 19.892 1.00 29.62 118 SER A O 1
ATOM 897 N N . SER A 1 119 ? 32.357 8.867 17.961 1.00 25.31 119 SER A N 1
ATOM 898 C CA . SER A 1 119 ? 31.133 8.445 17.274 1.00 25.31 119 SER A CA 1
ATOM 899 C C . SER A 1 119 ? 30.151 7.765 18.230 1.00 25.31 119 SER A C 1
ATOM 901 O O . SER A 1 119 ? 30.507 6.738 18.816 1.00 25.31 119 SER A O 1
ATOM 903 N N . PRO A 1 120 ? 28.908 8.255 18.368 1.00 27.78 120 PRO A N 1
ATOM 904 C CA . PRO A 1 120 ? 27.872 7.443 18.959 1.00 27.78 120 PRO A CA 1
ATOM 905 C C . PRO A 1 120 ? 27.481 6.400 17.917 1.00 27.78 120 PRO A C 1
ATOM 907 O O . PRO A 1 120 ? 27.015 6.714 16.819 1.00 27.78 120 PRO A O 1
ATOM 910 N N . ALA A 1 121 ? 27.675 5.135 18.277 1.00 26.47 121 ALA A N 1
ATOM 911 C CA . ALA A 1 121 ? 26.861 4.064 17.739 1.00 26.47 121 ALA A CA 1
ATOM 912 C C . ALA A 1 121 ? 25.390 4.505 17.783 1.00 26.47 121 ALA A C 1
ATOM 914 O O . ALA A 1 121 ? 24.956 5.051 18.796 1.00 26.47 121 ALA A O 1
ATOM 915 N N . LYS A 1 122 ? 24.677 4.299 16.666 1.00 32.97 122 LYS A N 1
ATOM 916 C CA . LYS A 1 122 ? 23.224 4.454 16.484 1.00 32.97 122 LYS A CA 1
ATOM 917 C C . LYS A 1 122 ? 22.478 4.871 17.763 1.00 32.97 122 LYS A C 1
ATOM 919 O O . LYS A 1 122 ? 22.129 4.013 18.571 1.00 32.97 122 LYS A O 1
ATOM 924 N N . SER A 1 123 ? 22.154 6.153 17.902 1.00 25.66 123 SER A N 1
ATOM 925 C CA . SER A 1 123 ? 21.057 6.580 18.768 1.00 25.66 123 SER A CA 1
ATOM 926 C C . SER A 1 123 ? 20.028 7.341 17.943 1.00 25.66 123 SER A C 1
ATOM 928 O O . SER A 1 123 ? 20.332 8.225 17.144 1.00 25.66 123 SER A O 1
ATOM 930 N N . ALA A 1 124 ? 18.790 6.893 18.084 1.00 27.70 124 ALA A N 1
ATOM 931 C CA . ALA A 1 124 ? 17.615 7.516 17.523 1.00 27.70 124 ALA A CA 1
ATOM 932 C C . ALA A 1 124 ? 17.344 8.879 18.186 1.00 27.70 124 ALA A C 1
ATOM 934 O O . ALA A 1 124 ? 17.623 9.056 19.368 1.00 27.70 124 ALA A O 1
ATOM 935 N N . ALA A 1 125 ? 16.682 9.757 17.426 1.00 30.92 125 ALA A N 1
ATOM 936 C CA . ALA A 1 125 ? 15.870 10.887 17.882 1.00 30.92 125 ALA A CA 1
ATOM 937 C C . ALA A 1 125 ? 16.574 12.088 18.548 1.00 30.92 125 ALA A C 1
ATOM 939 O O . ALA A 1 125 ? 17.523 11.979 19.318 1.00 30.92 125 ALA A O 1
ATOM 940 N N . GLY A 1 126 ? 16.030 13.279 18.273 1.00 30.95 126 GLY A N 1
ATOM 941 C CA . GLY A 1 126 ? 16.357 14.502 18.994 1.00 30.95 126 GLY A CA 1
ATOM 942 C C . GLY A 1 126 ? 16.160 14.324 20.500 1.00 30.95 126 GLY A C 1
ATOM 943 O O . GLY A 1 126 ? 15.049 14.075 20.968 1.00 30.95 126 GLY A O 1
ATOM 944 N N . GLY A 1 127 ? 17.243 14.456 21.262 1.00 37.16 127 GLY A N 1
ATOM 945 C CA . GLY A 1 127 ? 17.176 14.499 22.717 1.00 37.16 127 GLY A CA 1
ATOM 946 C C . GLY A 1 127 ? 16.535 15.808 23.171 1.00 37.16 127 GLY A C 1
ATOM 947 O O . GLY A 1 127 ? 17.006 16.889 22.821 1.00 37.16 127 GLY A O 1
ATOM 948 N N . LYS A 1 128 ? 15.447 15.715 23.935 1.00 60.09 128 LYS A N 1
ATOM 949 C CA . LYS A 1 128 ? 14.812 16.863 24.593 1.00 60.09 128 LYS A CA 1
ATOM 950 C C . LYS A 1 128 ? 15.707 17.330 25.743 1.00 60.09 128 LYS A C 1
ATOM 952 O O . LYS A 1 128 ? 16.200 16.501 26.502 1.00 60.09 128 LYS A O 1
ATOM 957 N N . THR A 1 129 ? 15.920 18.640 25.871 1.00 81.00 129 THR A N 1
ATOM 958 C CA . THR A 1 129 ? 16.708 19.220 26.969 1.00 81.00 129 THR A CA 1
ATOM 959 C C . THR A 1 129 ? 16.071 18.874 28.314 1.00 81.00 129 THR A C 1
ATOM 961 O O . THR A 1 129 ? 14.896 19.170 28.531 1.00 81.00 129 THR A O 1
ATOM 964 N N . ILE A 1 130 ? 16.847 18.252 29.205 1.00 87.38 130 ILE A N 1
ATOM 965 C CA . ILE A 1 130 ? 16.444 17.961 30.585 1.00 87.38 130 ILE A CA 1
ATOM 966 C C . ILE A 1 130 ? 16.791 19.177 31.444 1.00 87.38 130 ILE A C 1
ATOM 968 O O . ILE A 1 130 ? 17.951 19.578 31.539 1.00 87.38 130 ILE A O 1
ATOM 972 N N . HIS A 1 131 ? 15.780 19.769 32.066 1.00 88.75 131 HIS A N 1
ATOM 973 C CA . HIS A 1 131 ? 15.912 20.887 32.990 1.00 88.75 131 HIS A CA 1
ATOM 974 C C . HIS A 1 131 ? 15.937 20.370 34.434 1.00 88.75 131 HIS A C 1
ATOM 976 O O . HIS A 1 131 ? 15.201 19.446 34.756 1.00 88.75 131 HIS A O 1
ATOM 982 N N . PRO A 1 132 ? 16.740 20.947 35.338 1.00 87.75 132 PRO A N 1
ATOM 983 C CA . PRO A 1 132 ? 16.868 20.429 36.703 1.00 87.75 132 PRO A CA 1
ATOM 984 C C . PRO A 1 132 ? 15.592 20.586 37.546 1.00 87.75 132 PRO A C 1
ATOM 986 O O . PRO A 1 132 ? 15.377 19.814 38.472 1.00 87.75 132 PRO A O 1
ATOM 989 N N . THR A 1 133 ? 14.739 21.567 37.238 1.00 91.50 133 THR A N 1
ATOM 990 C CA . THR A 1 133 ? 13.495 21.845 37.972 1.00 91.50 133 THR A CA 1
ATOM 991 C C . THR A 1 133 ? 12.340 22.121 37.014 1.00 91.50 133 THR A C 1
ATOM 993 O O . THR A 1 133 ? 12.561 22.505 35.859 1.00 91.50 133 THR A O 1
ATOM 996 N N . MET A 1 134 ? 11.106 21.965 37.505 1.00 90.56 134 MET A N 1
ATOM 997 C CA . MET A 1 134 ? 9.896 22.296 36.749 1.00 90.56 134 MET A CA 1
ATOM 998 C C . MET A 1 134 ? 9.902 23.769 36.328 1.00 90.56 134 MET A C 1
ATOM 1000 O O . MET A 1 134 ? 9.714 24.060 35.152 1.00 90.56 134 MET A O 1
ATOM 1004 N N . ASP A 1 135 ? 10.236 24.688 37.238 1.00 89.69 135 ASP A N 1
ATOM 1005 C CA . ASP A 1 135 ? 10.326 26.125 36.941 1.00 89.69 135 ASP A CA 1
ATOM 1006 C C . ASP A 1 135 ? 11.332 26.442 35.828 1.00 89.69 135 ASP A C 1
ATOM 1008 O O . ASP A 1 135 ? 11.076 27.286 34.966 1.00 89.69 135 ASP A O 1
ATOM 1012 N N . ALA A 1 136 ? 12.472 25.741 35.799 1.00 87.56 136 ALA A N 1
ATOM 1013 C CA . ALA A 1 136 ? 13.459 25.901 34.736 1.00 87.56 136 ALA A CA 1
ATOM 1014 C C . ALA A 1 136 ? 12.924 25.401 33.382 1.00 87.56 136 ALA A C 1
ATOM 1016 O O . ALA A 1 136 ? 13.173 26.041 32.357 1.00 87.56 136 ALA A O 1
ATOM 1017 N N . ALA A 1 137 ? 12.165 24.300 33.371 1.00 89.81 137 ALA A N 1
ATOM 1018 C CA . ALA A 1 137 ? 11.498 23.801 32.169 1.00 89.81 137 ALA A CA 1
ATOM 1019 C C . ALA A 1 137 ? 10.395 24.756 31.689 1.00 89.81 137 ALA A C 1
ATOM 1021 O O . ALA A 1 137 ? 10.362 25.107 30.510 1.00 89.81 137 ALA A O 1
ATOM 1022 N N . VAL A 1 138 ? 9.536 25.238 32.594 1.00 90.31 138 VAL A N 1
ATOM 1023 C CA . VAL A 1 138 ? 8.492 26.236 32.308 1.00 90.31 138 VAL A CA 1
ATOM 1024 C C . VAL A 1 138 ? 9.113 27.505 31.726 1.00 90.31 138 VAL A C 1
ATOM 1026 O O . VAL A 1 138 ? 8.666 27.991 30.688 1.00 90.31 138 VAL A O 1
ATOM 1029 N N . GLY A 1 139 ? 10.182 28.014 32.345 1.00 86.06 139 GLY A N 1
ATOM 1030 C CA . GLY A 1 139 ? 10.901 29.196 31.873 1.00 86.06 139 GLY A CA 1
ATOM 1031 C C . GLY A 1 139 ? 11.510 29.010 30.480 1.00 86.06 139 GLY A C 1
ATOM 1032 O O . GLY A 1 139 ? 11.454 29.926 29.657 1.00 86.06 139 GLY A O 1
ATOM 1033 N N . ALA A 1 140 ? 12.045 27.822 30.182 1.00 86.00 140 ALA A N 1
ATOM 1034 C CA . ALA A 1 140 ? 12.572 27.496 28.859 1.00 86.00 140 ALA A CA 1
ATOM 1035 C C . ALA A 1 140 ? 11.468 27.398 27.794 1.00 86.00 140 ALA A C 1
ATOM 1037 O O . ALA A 1 140 ? 11.636 27.917 26.689 1.00 86.00 140 ALA A O 1
ATOM 1038 N N . VAL A 1 141 ? 10.321 26.796 28.130 1.00 86.25 141 VAL A N 1
ATOM 1039 C CA . VAL A 1 141 ? 9.146 26.741 27.247 1.00 86.25 141 VAL A CA 1
ATOM 1040 C C . VAL A 1 141 ? 8.598 28.143 26.979 1.00 86.25 141 VAL A C 1
ATOM 1042 O O . VAL A 1 141 ? 8.386 28.494 25.818 1.00 86.25 141 VAL A O 1
ATOM 1045 N N . ALA A 1 142 ? 8.437 28.970 28.016 1.00 84.31 142 ALA A N 1
ATOM 1046 C CA . ALA A 1 142 ? 7.985 30.355 27.880 1.00 84.31 142 ALA A CA 1
ATOM 1047 C C . ALA A 1 142 ? 8.935 31.174 26.992 1.00 84.31 142 ALA A C 1
ATOM 1049 O O . ALA A 1 142 ? 8.487 31.900 26.104 1.00 84.31 142 ALA A O 1
ATOM 1050 N N . TRP A 1 143 ? 10.252 31.010 27.170 1.00 80.38 143 TRP A N 1
ATOM 1051 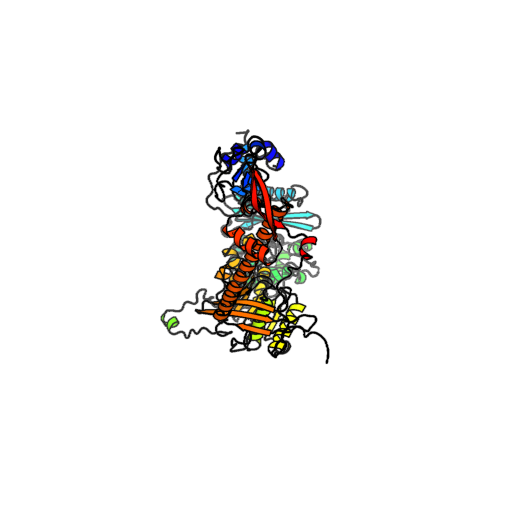C CA . TRP A 1 143 ? 11.249 31.648 26.309 1.00 80.38 143 TRP A CA 1
ATOM 1052 C C . TRP A 1 143 ? 11.139 31.179 24.851 1.00 80.38 143 TRP A C 1
ATOM 1054 O O . TRP A 1 143 ? 11.151 32.008 23.945 1.00 80.38 143 TRP A O 1
ATOM 1064 N N . GLY A 1 144 ? 10.967 29.877 24.604 1.00 81.12 144 GLY A N 1
ATOM 1065 C CA . GLY A 1 144 ? 10.786 29.342 23.250 1.00 81.12 144 GLY A CA 1
ATOM 1066 C C . GLY A 1 144 ? 9.511 29.845 22.562 1.00 81.12 144 GLY A C 1
ATOM 1067 O O . GLY A 1 144 ? 9.528 30.168 21.375 1.00 81.12 144 GLY A O 1
ATOM 1068 N N . LEU A 1 145 ? 8.404 29.961 23.298 1.00 78.50 145 LEU A N 1
ATOM 1069 C CA . LEU A 1 145 ? 7.152 30.528 22.787 1.00 78.50 145 LEU A CA 1
ATOM 1070 C C . LEU A 1 145 ? 7.283 32.029 22.473 1.00 78.50 145 LEU A C 1
ATOM 1072 O O . LEU A 1 145 ? 6.748 32.483 21.460 1.00 78.50 145 LEU A O 1
ATOM 1076 N N . GLN A 1 146 ? 8.044 32.779 23.277 1.00 77.25 146 GLN A N 1
ATOM 1077 C CA . GLN A 1 146 ? 8.362 34.185 23.013 1.00 77.25 146 GLN A CA 1
ATOM 1078 C C . GLN A 1 146 ? 9.168 34.358 21.715 1.00 77.25 146 GLN A C 1
ATOM 1080 O O . GLN A 1 146 ? 8.823 35.201 20.891 1.00 77.25 146 GLN A O 1
ATOM 1085 N N . GLN A 1 147 ? 10.207 33.542 21.493 1.00 73.81 147 GLN A N 1
ATOM 1086 C CA . GLN A 1 147 ? 11.024 33.610 20.267 1.00 73.81 147 GLN A CA 1
ATOM 1087 C C . GLN A 1 147 ? 10.210 33.342 18.994 1.00 73.81 147 GLN A C 1
ATOM 1089 O O . GLN A 1 147 ? 10.518 33.873 17.933 1.00 73.81 147 GLN A O 1
ATOM 1094 N N . ASN A 1 148 ? 9.139 32.555 19.105 1.00 73.75 148 ASN A N 1
ATOM 1095 C CA . ASN A 1 148 ? 8.228 32.262 18.000 1.00 73.75 148 ASN A CA 1
ATOM 1096 C C . ASN A 1 148 ? 7.089 33.292 17.854 1.00 73.75 148 ASN A C 1
ATOM 1098 O O . ASN A 1 148 ? 6.096 32.999 17.192 1.00 73.75 148 ASN A O 1
ATOM 1102 N N . HIS A 1 149 ? 7.197 34.466 18.490 1.00 66.62 149 HIS A N 1
ATOM 1103 C CA . HIS A 1 149 ? 6.179 35.527 18.504 1.00 66.62 149 HIS A CA 1
ATOM 1104 C C . HIS A 1 149 ? 4.788 35.083 19.000 1.00 66.62 149 HIS A C 1
ATOM 1106 O O . HIS A 1 149 ? 3.791 35.746 18.721 1.00 66.62 149 HIS A O 1
ATOM 1112 N N . LYS A 1 150 ? 4.698 33.975 19.750 1.00 62.94 150 LYS A N 1
ATOM 1113 C CA . LYS A 1 150 ? 3.431 33.494 20.328 1.00 62.94 150 LYS A CA 1
ATOM 1114 C C . LYS A 1 150 ? 3.098 34.150 21.668 1.00 62.94 150 LYS A C 1
ATOM 1116 O O . LYS A 1 150 ? 1.932 34.192 22.041 1.00 62.94 150 LYS A O 1
ATOM 1121 N N . LEU A 1 151 ? 4.107 34.655 22.381 1.00 63.12 151 LEU A N 1
ATOM 1122 C CA . LEU A 1 151 ? 3.956 35.374 23.649 1.00 63.12 151 LEU A CA 1
ATOM 1123 C C . LEU A 1 151 ? 4.594 36.771 23.543 1.00 63.12 151 LEU A C 1
ATOM 1125 O O . LEU A 1 151 ? 5.728 36.858 23.067 1.00 63.12 151 LEU A O 1
ATOM 1129 N N . PRO A 1 152 ? 3.899 37.848 23.966 1.00 56.16 152 PRO A N 1
ATOM 1130 C CA . PRO A 1 152 ? 4.348 39.230 23.752 1.00 56.16 152 PRO A CA 1
ATOM 1131 C C . PRO A 1 152 ? 5.574 39.636 24.601 1.00 56.16 152 PRO A C 1
ATOM 1133 O O . PRO A 1 152 ? 6.452 40.332 24.103 1.00 56.16 152 PRO A O 1
ATOM 1136 N N . GLU A 1 153 ? 5.688 39.148 25.839 1.00 62.16 153 GLU A N 1
ATOM 1137 C CA . GLU A 1 153 ? 6.846 39.250 26.760 1.00 62.16 153 GLU A CA 1
ATOM 1138 C C . GLU A 1 153 ? 6.903 37.971 27.609 1.00 62.16 153 GLU A C 1
ATOM 1140 O O . GLU A 1 153 ? 5.924 37.244 27.555 1.00 62.16 153 GLU A O 1
ATOM 1145 N N . ARG A 1 154 ? 7.980 37.666 28.369 1.00 58.09 154 ARG A N 1
ATOM 1146 C CA . ARG A 1 154 ? 8.090 36.453 29.230 1.00 58.09 154 ARG A CA 1
ATOM 1147 C C . ARG A 1 154 ? 6.941 36.396 30.256 1.00 58.09 154 ARG A C 1
ATOM 1149 O O . ARG A 1 154 ? 7.117 36.912 31.363 1.00 58.09 154 ARG A O 1
ATOM 1156 N N . PRO A 1 155 ? 5.791 35.765 29.969 1.00 67.12 155 PRO A N 1
ATOM 1157 C CA . PRO A 1 155 ? 4.668 35.829 30.875 1.00 67.12 155 PRO A CA 1
ATOM 1158 C C . PRO A 1 155 ? 4.806 34.673 31.860 1.00 67.12 155 PRO A C 1
ATOM 1160 O O . PRO A 1 155 ? 5.234 33.564 31.511 1.00 67.12 155 PRO A O 1
ATOM 1163 N N . LYS A 1 156 ? 4.438 34.919 33.114 1.00 78.62 156 LYS A N 1
ATOM 1164 C CA . LYS A 1 156 ? 4.220 33.806 34.034 1.00 78.62 156 LYS A CA 1
ATOM 1165 C C . LYS A 1 156 ? 3.096 32.934 33.455 1.00 78.62 156 LYS A C 1
ATOM 1167 O O . LYS A 1 156 ? 2.172 33.491 32.858 1.00 78.62 156 LYS A O 1
ATOM 1172 N N . PRO A 1 157 ? 3.190 31.597 33.556 1.00 88.06 157 PRO A N 1
ATOM 1173 C CA . PRO A 1 157 ? 2.064 30.750 33.186 1.00 88.06 157 PRO A CA 1
ATOM 1174 C C . PRO A 1 157 ? 0.828 31.186 33.976 1.00 88.06 157 PRO A C 1
ATOM 1176 O O . PRO A 1 157 ? 0.942 31.571 35.140 1.00 88.06 157 PRO A O 1
ATOM 1179 N N . ALA A 1 158 ? -0.329 31.142 33.323 1.00 87.88 158 ALA A N 1
ATOM 1180 C CA . ALA A 1 158 ? -1.612 31.398 33.962 1.00 87.88 158 ALA A CA 1
ATOM 1181 C C . ALA A 1 158 ? -1.905 30.317 35.010 1.00 87.88 158 ALA A C 1
ATOM 1183 O O . ALA A 1 158 ? -2.380 30.635 36.094 1.00 87.88 158 ALA A O 1
ATOM 1184 N N . ASN A 1 159 ? -1.562 29.057 34.710 1.00 92.00 159 ASN A N 1
ATOM 1185 C CA . ASN A 1 159 ? -1.590 27.981 35.694 1.00 92.00 159 ASN A CA 1
ATOM 1186 C C . ASN A 1 159 ? -0.600 26.847 35.365 1.00 92.00 159 ASN A C 1
ATOM 1188 O O . ASN A 1 159 ? -0.164 26.698 34.215 1.00 92.00 159 ASN A O 1
ATOM 1192 N N . VAL A 1 160 ? -0.260 26.052 36.382 1.00 93.81 160 VAL A N 1
ATOM 1193 C CA . VAL A 1 160 ? 0.566 24.839 36.289 1.00 93.81 160 VAL A CA 1
ATOM 1194 C C . VAL A 1 160 ? -0.110 23.726 37.088 1.00 93.81 160 VAL A C 1
ATOM 1196 O O . VAL A 1 160 ? -0.177 23.800 38.310 1.00 93.81 160 VAL A O 1
ATOM 1199 N N . TRP A 1 161 ? -0.564 22.682 36.401 1.00 95.62 161 TRP A N 1
ATOM 1200 C CA . TRP A 1 161 ? -1.200 21.512 37.005 1.00 95.62 161 TRP A CA 1
ATOM 1201 C C . TRP A 1 161 ? -0.225 20.350 37.079 1.00 95.62 161 TRP A C 1
ATOM 1203 O O . TRP A 1 161 ? 0.180 19.812 36.046 1.00 95.62 161 TRP A O 1
ATOM 1213 N N . THR A 1 162 ? 0.159 19.960 38.290 1.00 95.38 162 THR A N 1
ATOM 1214 C CA . THR A 1 162 ? 1.110 18.868 38.519 1.00 95.38 162 THR A CA 1
ATOM 1215 C C . THR A 1 162 ? 0.387 17.529 38.622 1.00 95.38 162 THR A C 1
ATOM 1217 O O . THR A 1 162 ? -0.609 17.385 39.326 1.00 95.38 162 THR A O 1
ATOM 1220 N N . TYR A 1 163 ? 0.916 16.530 37.925 1.00 94.69 163 TYR A N 1
ATOM 1221 C CA . TYR A 1 163 ? 0.434 15.158 37.932 1.00 94.69 163 TYR A CA 1
ATOM 1222 C C . TYR A 1 163 ? 1.313 14.299 38.833 1.00 94.69 163 TYR A C 1
ATOM 1224 O O . TYR A 1 163 ? 2.547 14.348 38.764 1.00 94.69 163 TYR A O 1
ATOM 1232 N N . TYR A 1 164 ? 0.653 13.453 39.617 1.00 93.31 164 TYR A N 1
ATOM 1233 C CA . TYR A 1 164 ? 1.279 12.558 40.579 1.00 93.31 164 TYR A CA 1
ATOM 1234 C C . TYR A 1 164 ? 0.970 11.106 40.227 1.00 93.31 164 TYR A C 1
ATOM 1236 O O . TYR A 1 164 ? -0.101 10.793 39.709 1.00 93.31 164 TYR A O 1
ATOM 1244 N N . ASN A 1 165 ? 1.905 10.206 40.518 1.00 88.81 165 ASN A N 1
ATOM 1245 C CA . ASN A 1 165 ? 1.626 8.773 40.480 1.00 88.81 165 ASN A CA 1
ATOM 1246 C C . ASN A 1 165 ? 0.930 8.302 41.771 1.00 88.81 165 ASN A C 1
ATOM 1248 O O . ASN A 1 165 ? 0.772 9.063 42.725 1.00 88.81 165 ASN A O 1
ATOM 1252 N N . ALA A 1 166 ? 0.563 7.019 41.826 1.00 83.25 166 ALA A N 1
ATOM 1253 C CA . ALA A 1 166 ? -0.083 6.412 42.994 1.00 83.25 166 ALA A CA 1
ATOM 1254 C C . ALA A 1 166 ? 0.757 6.474 44.289 1.00 83.25 166 ALA A C 1
ATOM 1256 O O . ALA A 1 166 ? 0.206 6.388 45.380 1.00 83.25 166 ALA A O 1
ATOM 1257 N N . ALA A 1 167 ? 2.080 6.644 44.187 1.00 84.50 167 ALA A N 1
ATOM 1258 C CA . ALA A 1 167 ? 2.970 6.820 45.336 1.00 84.50 167 ALA A CA 1
ATOM 1259 C C . ALA A 1 167 ? 3.104 8.293 45.780 1.00 84.50 167 ALA A C 1
ATOM 1261 O O . ALA A 1 167 ? 3.877 8.585 46.690 1.00 84.50 167 ALA A O 1
ATOM 1262 N N . GLY A 1 168 ? 2.395 9.223 45.131 1.00 85.50 168 GLY A N 1
ATOM 1263 C CA . GLY A 1 168 ? 2.449 10.658 45.419 1.00 85.50 168 GLY A CA 1
ATOM 1264 C C . GLY A 1 168 ? 3.670 11.381 44.842 1.00 85.50 168 GLY A C 1
ATOM 1265 O O . GLY A 1 168 ? 3.918 12.527 45.202 1.00 85.50 168 GLY A O 1
ATOM 1266 N N . ALA A 1 169 ? 4.443 10.749 43.953 1.00 90.06 169 ALA A N 1
ATOM 1267 C CA . ALA A 1 169 ? 5.589 11.388 43.307 1.00 90.06 169 ALA A CA 1
ATOM 1268 C C . ALA A 1 169 ? 5.172 12.137 42.034 1.00 90.06 169 ALA A C 1
ATOM 1270 O O . ALA A 1 169 ? 4.364 11.634 41.250 1.00 90.06 169 ALA A O 1
ATOM 1271 N N . GLU A 1 170 ? 5.764 13.311 41.808 1.00 93.25 170 GLU A N 1
ATOM 1272 C CA . GLU A 1 170 ? 5.564 14.114 40.598 1.00 93.25 170 GLU A CA 1
ATOM 1273 C C . GLU A 1 170 ? 6.073 13.365 39.362 1.00 93.25 170 GLU A C 1
ATOM 1275 O O . GLU A 1 170 ? 7.204 12.876 39.328 1.00 93.25 170 GLU A O 1
ATOM 1280 N N . VAL A 1 171 ? 5.236 13.275 38.331 1.00 92.94 171 VAL A N 1
ATOM 1281 C CA . VAL A 1 171 ? 5.557 12.553 37.087 1.00 92.94 171 VAL A CA 1
ATOM 1282 C C . VAL A 1 171 ? 5.377 13.405 35.836 1.00 92.94 171 VAL A C 1
ATOM 1284 O O . VAL A 1 171 ? 6.001 13.135 34.804 1.00 92.94 171 VAL A O 1
ATOM 1287 N N . GLY A 1 172 ? 4.600 14.479 35.927 1.00 94.31 172 GLY A N 1
ATOM 1288 C CA . GLY A 1 172 ? 4.479 15.463 34.866 1.00 94.31 172 GLY A CA 1
ATOM 1289 C C . GLY A 1 172 ? 3.688 16.682 35.288 1.00 94.31 172 GLY A C 1
ATOM 1290 O O . GLY A 1 172 ? 3.242 16.782 36.424 1.00 94.31 172 GLY A O 1
ATOM 1291 N N . ALA A 1 173 ? 3.558 17.628 34.369 1.00 94.50 173 ALA A N 1
ATOM 1292 C CA . ALA A 1 173 ? 2.781 18.833 34.584 1.00 94.50 173 ALA A CA 1
ATOM 1293 C C . ALA A 1 173 ? 2.190 19.343 33.271 1.00 94.50 173 ALA A C 1
ATOM 1295 O O . ALA A 1 173 ? 2.794 19.195 32.204 1.00 94.50 173 ALA A O 1
ATOM 1296 N N . VAL A 1 174 ? 1.030 19.980 33.356 1.00 94.44 174 VAL A N 1
ATOM 1297 C CA . VAL A 1 174 ? 0.395 20.710 32.259 1.00 94.44 174 VAL A CA 1
ATOM 1298 C C . VAL A 1 174 ? 0.463 22.194 32.581 1.00 94.44 174 VAL A C 1
ATOM 1300 O O . VAL A 1 174 ? 0.073 22.635 33.654 1.00 94.44 174 VAL A O 1
ATOM 1303 N N . VAL A 1 175 ? 1.004 22.971 31.651 1.00 93.62 175 VAL A N 1
ATOM 1304 C CA . VAL A 1 175 ? 1.283 24.396 31.819 1.00 93.62 175 VAL A CA 1
ATOM 1305 C C . VAL A 1 175 ? 0.460 25.175 30.810 1.00 93.62 175 VAL A C 1
ATOM 1307 O O . VAL A 1 175 ? 0.514 24.877 29.613 1.00 93.62 175 VAL A O 1
ATOM 1310 N N . ARG A 1 176 ? -0.272 26.185 31.281 1.00 91.88 176 ARG A N 1
ATOM 1311 C CA . ARG A 1 176 ? -1.139 27.030 30.456 1.00 91.88 176 ARG A CA 1
ATOM 1312 C C . ARG A 1 176 ? -0.674 28.478 30.471 1.00 91.88 176 ARG A C 1
ATOM 1314 O O . ARG A 1 176 ? -0.389 29.035 31.526 1.00 91.88 176 ARG A O 1
ATOM 1321 N N . TRP A 1 177 ? -0.681 29.103 29.299 1.00 90.06 177 TRP A N 1
ATOM 1322 C CA . TRP A 1 177 ? -0.589 30.551 29.126 1.00 90.06 177 TRP A CA 1
ATOM 1323 C C . TRP A 1 177 ? -1.851 31.057 28.436 1.00 90.06 177 TRP A C 1
ATOM 1325 O O . TRP A 1 177 ? -2.237 30.524 27.394 1.00 90.06 177 TRP A O 1
ATOM 1335 N N . ASP A 1 178 ? -2.457 32.100 28.994 1.00 85.69 178 ASP A N 1
ATOM 1336 C CA . ASP A 1 178 ? -3.548 32.821 28.343 1.00 85.69 178 ASP A CA 1
ATOM 1337 C C . ASP A 1 178 ? -2.971 33.910 27.429 1.00 85.69 178 ASP A C 1
ATOM 1339 O O . ASP A 1 178 ? -2.043 34.637 27.793 1.00 85.69 178 ASP A O 1
ATOM 1343 N N . LEU A 1 179 ? -3.489 33.980 26.207 1.00 80.19 179 LEU A N 1
ATOM 1344 C CA . LEU A 1 179 ? -3.083 34.903 25.151 1.00 80.19 179 LEU A CA 1
ATOM 1345 C C . LEU A 1 179 ? -4.183 35.949 24.915 1.00 80.19 179 LEU A C 1
ATOM 1347 O O . LEU A 1 179 ? -5.320 35.808 25.366 1.00 80.19 179 LEU A O 1
ATOM 1351 N N . ALA A 1 180 ? -3.856 36.994 24.152 1.00 75.19 180 ALA A N 1
ATOM 1352 C CA . ALA A 1 180 ? -4.843 37.980 23.717 1.00 75.19 180 ALA A CA 1
ATOM 1353 C C . ALA A 1 180 ? -5.994 37.330 22.917 1.00 75.19 180 ALA A C 1
ATOM 1355 O O . ALA A 1 180 ? -5.825 36.274 22.302 1.00 75.19 180 ALA A O 1
ATOM 1356 N N . GLU A 1 181 ? -7.157 37.992 22.910 1.00 71.94 181 GLU A N 1
ATOM 1357 C CA . GLU A 1 181 ? -8.366 37.559 22.183 1.00 71.94 181 GLU A CA 1
ATOM 1358 C C . GLU A 1 181 ? -8.919 36.187 22.627 1.00 71.94 181 GLU A C 1
ATOM 1360 O O . GLU A 1 181 ? -9.551 35.487 21.839 1.00 71.94 181 GLU A O 1
ATOM 1365 N N . GLY A 1 182 ? -8.669 35.773 23.876 1.00 67.50 182 GLY A N 1
ATOM 1366 C CA . GLY A 1 182 ? -9.204 34.521 24.431 1.00 67.50 182 GLY A CA 1
ATOM 1367 C C . GLY A 1 182 ? -8.513 33.248 23.928 1.00 67.50 182 GLY A C 1
ATOM 1368 O O . GLY A 1 182 ? -9.014 32.145 24.144 1.00 67.50 182 GLY A O 1
ATOM 1369 N N . LYS A 1 183 ? -7.362 33.365 23.253 1.00 78.56 183 LYS A N 1
ATOM 1370 C CA . LYS A 1 183 ? -6.544 32.210 22.849 1.00 78.56 183 LYS A CA 1
ATOM 1371 C C . LYS A 1 183 ? -5.747 31.677 24.045 1.00 78.56 183 LYS A C 1
ATOM 1373 O O . LYS A 1 183 ? -5.407 32.424 24.953 1.00 78.56 183 LYS A O 1
ATOM 1378 N N . LYS A 1 184 ? -5.399 30.389 24.029 1.00 85.69 184 LYS A N 1
ATOM 1379 C CA . LYS A 1 184 ? -4.578 29.741 25.066 1.00 85.69 184 LYS A CA 1
ATOM 1380 C C . LYS A 1 184 ? -3.484 28.886 24.439 1.00 85.69 184 LYS A C 1
ATOM 1382 O O . LYS A 1 184 ? -3.686 28.299 23.378 1.00 85.69 184 LYS A O 1
ATOM 1387 N N . GLU A 1 185 ? -2.331 28.801 25.092 1.00 87.50 185 GLU A N 1
ATOM 1388 C CA . GLU A 1 185 ? -1.260 27.872 24.729 1.00 87.50 185 GLU A CA 1
ATOM 1389 C C . GLU A 1 185 ? -1.028 26.910 25.894 1.00 87.50 185 GLU A C 1
ATOM 1391 O O . GLU A 1 185 ? -0.777 27.336 27.021 1.00 87.50 185 GLU A O 1
ATOM 1396 N N . ILE A 1 186 ? -1.113 25.609 25.619 1.00 89.75 186 ILE A N 1
ATOM 1397 C CA . ILE A 1 186 ? -0.963 24.552 26.622 1.00 89.75 186 ILE A CA 1
ATOM 1398 C C . ILE A 1 186 ? 0.250 23.693 26.256 1.00 89.75 186 ILE A C 1
ATOM 1400 O O . ILE A 1 186 ? 0.459 23.330 25.091 1.00 89.75 186 ILE A O 1
ATOM 1404 N N . ARG A 1 187 ? 1.098 23.385 27.238 1.00 91.50 187 ARG A N 1
ATOM 1405 C CA . ARG A 1 187 ? 2.277 22.524 27.072 1.00 91.50 187 ARG A CA 1
ATOM 1406 C C . ARG A 1 187 ? 2.375 21.516 28.196 1.00 91.50 187 ARG A C 1
ATOM 1408 O O . ARG A 1 187 ? 2.058 21.818 29.336 1.00 91.50 187 ARG A O 1
ATOM 1415 N N . GLN A 1 188 ? 2.882 20.337 27.864 1.00 92.31 188 GLN A N 1
ATOM 1416 C CA . GLN A 1 188 ? 3.184 19.307 28.846 1.00 92.31 188 GLN A CA 1
ATOM 1417 C C . GLN A 1 188 ? 4.666 19.249 29.156 1.00 92.31 188 GLN A C 1
ATOM 1419 O O . GLN A 1 188 ? 5.523 19.427 28.281 1.00 92.31 188 GLN A O 1
ATOM 1424 N N . LEU A 1 189 ? 4.927 18.932 30.411 1.00 93.31 189 LEU A N 1
ATOM 1425 C CA . LEU A 1 189 ? 6.215 18.569 30.946 1.00 93.31 189 LEU A CA 1
ATOM 1426 C C . LEU A 1 189 ? 6.108 17.165 31.548 1.00 93.31 189 LEU A C 1
ATOM 1428 O O . LEU A 1 189 ? 5.058 16.779 32.063 1.00 93.31 189 LEU A O 1
ATOM 1432 N N . ARG A 1 190 ? 7.203 16.412 31.526 1.00 9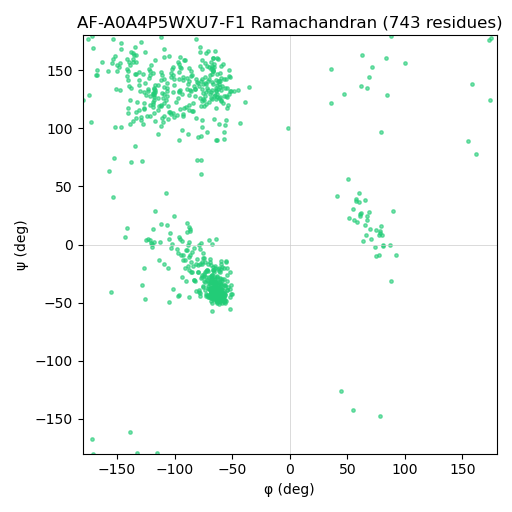4.19 190 ARG A N 1
ATOM 1433 C CA . ARG A 1 190 ? 7.318 15.149 32.266 1.00 94.19 190 ARG A CA 1
ATOM 1434 C C . ARG A 1 190 ? 8.636 15.075 33.013 1.00 94.19 190 ARG A C 1
ATOM 1436 O O . ARG A 1 190 ? 9.617 15.695 32.591 1.00 94.19 190 ARG A O 1
ATOM 1443 N N . VAL A 1 191 ? 8.667 14.248 34.048 1.00 91.50 191 VAL A N 1
ATOM 1444 C CA . VAL A 1 191 ? 9.907 13.892 34.733 1.00 91.50 191 VAL A CA 1
ATOM 1445 C C . VAL A 1 191 ? 10.664 12.846 33.909 1.00 91.50 191 VAL A C 1
ATOM 1447 O O . VAL A 1 191 ? 10.121 11.809 33.524 1.00 91.50 191 VAL A O 1
ATOM 1450 N N . GLU A 1 192 ? 11.929 13.121 33.603 1.00 88.44 192 GLU A N 1
ATOM 1451 C CA . GLU A 1 192 ? 12.827 12.218 32.883 1.00 88.44 192 GLU A CA 1
ATOM 1452 C C . GLU A 1 192 ? 14.285 12.460 33.292 1.00 88.44 192 GLU A C 1
ATOM 1454 O O . GLU A 1 192 ? 14.745 13.597 33.365 1.00 88.44 192 GLU A O 1
ATOM 1459 N N . GLY A 1 193 ? 15.027 11.382 33.574 1.00 82.19 193 GLY A N 1
ATOM 1460 C CA . GLY A 1 193 ? 16.458 11.462 33.899 1.00 82.19 193 GLY A CA 1
ATOM 1461 C C . GLY A 1 193 ? 16.791 12.265 35.163 1.00 82.19 193 GLY A C 1
ATOM 1462 O O . GLY A 1 193 ? 17.877 12.828 35.245 1.00 82.19 193 GLY A O 1
ATOM 1463 N N . GLY A 1 194 ? 15.865 12.350 36.127 1.00 82.94 194 GLY A N 1
ATOM 1464 C CA . GLY A 1 194 ? 16.032 13.146 37.351 1.00 82.94 194 GLY A CA 1
ATOM 1465 C C . GLY A 1 194 ? 15.766 14.647 37.178 1.00 82.94 194 GLY A C 1
ATOM 1466 O O . GLY A 1 194 ? 16.019 15.413 38.101 1.00 82.94 194 GLY A O 1
ATOM 1467 N N . GLY A 1 195 ? 15.254 15.065 36.017 1.00 89.12 195 GLY A N 1
ATOM 1468 C CA . GLY A 1 195 ? 14.818 16.432 35.750 1.00 89.12 195 GLY A CA 1
ATOM 1469 C C . GLY A 1 195 ? 13.518 16.469 34.948 1.00 89.12 195 GLY A C 1
ATOM 1470 O O . GLY A 1 195 ? 12.782 15.489 34.880 1.00 89.12 195 GLY A O 1
ATOM 1471 N N . TRP A 1 196 ? 13.238 17.606 34.328 1.00 93.25 196 TRP A N 1
ATOM 1472 C CA . TRP A 1 196 ? 12.000 17.930 33.632 1.00 93.25 196 TRP A CA 1
ATOM 1473 C C . TRP A 1 196 ? 12.256 18.177 32.150 1.00 93.25 196 TRP A C 1
ATOM 1475 O O . TRP A 1 196 ? 13.128 18.963 31.786 1.00 93.25 196 TRP A O 1
ATOM 1485 N N . VAL A 1 197 ? 11.471 17.548 31.281 1.00 92.50 197 VAL A N 1
ATOM 1486 C CA . VAL A 1 197 ? 11.545 17.747 29.825 1.00 92.50 197 VAL A CA 1
ATOM 1487 C C . VAL A 1 197 ? 10.212 18.240 29.282 1.00 92.50 197 VAL A C 1
ATOM 1489 O O . VAL A 1 197 ? 9.154 17.815 29.743 1.00 92.50 197 VAL A O 1
ATOM 1492 N N . SER A 1 198 ? 10.246 19.094 28.255 1.00 91.19 198 SER A N 1
ATOM 1493 C CA . SER A 1 198 ? 9.032 19.514 27.546 1.00 91.19 198 SER A CA 1
ATOM 1494 C C . SER A 1 198 ? 8.550 18.413 26.601 1.00 91.19 198 SER A C 1
ATOM 1496 O O . SER A 1 198 ? 9.018 18.260 25.470 1.00 91.19 198 SER A O 1
ATOM 1498 N N . SER A 1 199 ? 7.650 17.577 27.108 1.00 88.50 199 SER A N 1
ATOM 1499 C CA . SER A 1 199 ? 7.026 16.484 26.379 1.00 88.50 199 SER A CA 1
ATOM 1500 C C . SER A 1 199 ? 5.778 15.997 27.095 1.00 88.50 199 SER A C 1
ATOM 1502 O O . SER A 1 199 ? 5.698 16.081 28.316 1.00 88.50 199 SER A O 1
ATOM 1504 N N . ALA A 1 200 ? 4.879 15.363 26.339 1.00 87.00 200 ALA A N 1
ATOM 1505 C CA . ALA A 1 200 ? 3.821 14.546 26.912 1.00 87.00 200 ALA A CA 1
ATOM 1506 C C . ALA A 1 200 ? 4.374 13.488 27.882 1.00 87.00 200 ALA A C 1
ATOM 1508 O O . ALA A 1 200 ? 5.474 12.943 27.669 1.00 87.00 200 ALA A O 1
ATOM 1509 N N . MET A 1 201 ? 3.591 13.220 28.930 1.00 90.44 201 MET A N 1
ATOM 1510 C CA . MET A 1 201 ? 3.818 12.136 29.885 1.00 90.44 201 MET A CA 1
ATOM 1511 C C . MET A 1 201 ? 3.824 10.780 29.170 1.00 90.44 201 MET A C 1
ATOM 1513 O O . MET A 1 201 ? 3.251 10.633 28.089 1.00 90.44 201 MET A O 1
ATOM 1517 N N . LYS A 1 202 ? 4.524 9.802 29.753 1.00 86.00 202 LYS A N 1
ATOM 1518 C CA . LYS A 1 202 ? 4.551 8.437 29.213 1.00 86.00 202 LYS A CA 1
ATOM 1519 C C . LYS A 1 202 ? 3.185 7.782 29.402 1.00 86.00 202 LYS A C 1
ATOM 1521 O O . LYS A 1 202 ? 2.506 8.060 30.384 1.00 86.00 202 LYS A O 1
ATOM 1526 N N . GLU A 1 203 ? 2.815 6.945 28.445 1.00 88.44 203 GLU A N 1
ATOM 1527 C CA . GLU A 1 203 ? 1.578 6.170 28.492 1.00 88.44 203 GLU A CA 1
ATOM 1528 C C . GLU A 1 203 ? 1.792 4.861 29.279 1.00 88.44 203 GLU A C 1
ATOM 1530 O O . GLU A 1 203 ? 2.888 4.292 29.200 1.00 88.44 203 GLU A O 1
ATOM 1535 N N . PRO A 1 204 ? 0.780 4.391 30.033 1.00 87.44 204 PRO A N 1
ATOM 1536 C CA . PRO A 1 204 ? -0.500 5.065 30.261 1.00 87.44 204 PRO A CA 1
ATOM 1537 C C . PRO A 1 204 ? -0.333 6.279 31.197 1.00 87.44 204 PRO A C 1
ATOM 1539 O O . PRO A 1 204 ? 0.448 6.260 32.149 1.00 87.44 204 PRO A O 1
ATOM 1542 N N . ARG A 1 205 ? -1.010 7.382 30.870 1.00 91.69 205 ARG A N 1
ATOM 1543 C CA . ARG A 1 205 ? -0.856 8.673 31.552 1.00 91.69 205 ARG A CA 1
ATOM 1544 C C . ARG A 1 205 ? -1.646 8.672 32.861 1.00 91.69 205 ARG A C 1
ATOM 1546 O O . ARG A 1 205 ? -2.788 8.225 32.859 1.00 91.69 205 ARG A O 1
ATOM 1553 N N . PRO A 1 206 ? -1.106 9.227 33.953 1.00 92.75 206 PRO A N 1
ATOM 1554 C CA . PRO A 1 206 ? -1.854 9.355 35.200 1.00 92.75 206 PRO A CA 1
ATOM 1555 C C . PRO A 1 206 ? -3.045 10.317 35.052 1.00 92.75 206 PRO A C 1
ATOM 1557 O O . PRO A 1 206 ? -2.998 11.254 34.250 1.00 92.75 206 PRO A O 1
ATOM 1560 N N . LEU A 1 207 ? -4.082 10.107 35.866 1.00 94.94 207 LEU A N 1
ATOM 1561 C CA . LEU A 1 207 ? -5.183 11.056 36.052 1.00 94.94 207 LEU A CA 1
ATOM 1562 C C . LEU A 1 207 ? -4.709 12.286 36.834 1.00 94.94 207 LEU A C 1
ATOM 1564 O O . LEU A 1 207 ? -3.957 12.171 37.809 1.00 94.94 207 LEU A O 1
ATOM 1568 N N . TYR A 1 208 ? -5.182 13.467 36.442 1.00 95.75 208 TYR A N 1
ATOM 1569 C CA . TYR A 1 208 ? -5.053 14.652 37.282 1.00 95.75 208 TYR A CA 1
ATOM 1570 C C . TYR A 1 208 ? -5.936 14.474 38.519 1.00 95.75 208 TYR A C 1
ATOM 1572 O O . TYR A 1 208 ? -7.093 14.086 38.387 1.00 95.75 208 TYR A O 1
ATOM 1580 N N . GLY A 1 209 ? -5.396 14.717 39.716 1.00 92.38 209 GLY A N 1
ATOM 1581 C CA . GLY A 1 209 ? -6.103 14.436 40.972 1.00 92.38 209 GLY A CA 1
ATOM 1582 C C . GLY A 1 209 ? -6.089 12.960 41.399 1.00 92.38 209 GLY A C 1
ATOM 1583 O O . GLY A 1 209 ? -6.848 12.574 42.282 1.00 92.38 209 GLY A O 1
ATOM 1584 N N . LEU A 1 210 ? -5.209 12.117 40.842 1.00 93.19 210 LEU A N 1
ATOM 1585 C CA . LEU A 1 210 ? -5.096 10.706 41.247 1.00 93.19 210 LEU A CA 1
ATOM 1586 C C . LEU A 1 210 ? -4.930 10.488 42.774 1.00 93.19 210 LEU A C 1
ATOM 1588 O O . LEU A 1 210 ? -5.636 9.639 43.320 1.00 93.19 210 LEU A O 1
ATOM 1592 N N . PRO A 1 211 ? -4.077 11.239 43.507 1.00 90.94 211 PRO A N 1
ATOM 1593 C CA . PRO A 1 211 ? -3.992 11.101 44.967 1.00 90.94 211 PRO A CA 1
ATOM 1594 C C . PRO A 1 211 ? -5.309 11.412 45.694 1.00 90.94 211 PRO A C 1
ATOM 1596 O O . PRO A 1 211 ? -5.581 10.841 46.746 1.00 90.94 211 PRO A O 1
ATOM 1599 N N . LEU A 1 212 ? -6.134 12.291 45.119 1.00 91.19 212 LEU A N 1
ATOM 1600 C CA . LEU A 1 212 ? -7.454 12.659 45.629 1.00 91.19 212 LEU A CA 1
ATOM 1601 C C . LEU A 1 212 ? -8.422 11.475 45.535 1.00 91.19 212 LEU A C 1
ATOM 1603 O O . LEU A 1 212 ? -9.120 11.187 46.500 1.00 91.19 212 LEU A O 1
ATOM 1607 N N . VAL A 1 213 ? -8.401 10.733 44.423 1.00 91.19 213 VAL A N 1
ATOM 1608 C CA . VAL A 1 213 ? -9.195 9.500 44.258 1.00 91.19 213 VAL A CA 1
ATOM 1609 C C . VAL A 1 213 ? -8.790 8.444 45.281 1.00 91.19 213 VAL A C 1
ATOM 1611 O O . VAL A 1 213 ? -9.657 7.801 45.865 1.00 91.19 213 VAL A O 1
ATOM 1614 N N . ALA A 1 214 ? -7.484 8.287 45.517 1.00 85.94 214 ALA A N 1
ATOM 1615 C CA . ALA A 1 214 ? -6.954 7.308 46.464 1.00 85.94 214 ALA A CA 1
ATOM 1616 C C . ALA A 1 214 ? -7.277 7.643 47.933 1.00 85.94 214 ALA A C 1
ATOM 1618 O O . ALA A 1 214 ? -7.376 6.735 48.755 1.00 85.94 214 ALA A O 1
ATOM 1619 N N . ALA A 1 215 ? -7.419 8.930 48.266 1.00 87.62 215 ALA A N 1
ATOM 1620 C CA . ALA A 1 215 ? -7.745 9.396 49.614 1.00 87.62 215 ALA A CA 1
ATOM 1621 C C . ALA A 1 215 ? -9.257 9.544 49.872 1.00 87.62 215 ALA A C 1
ATOM 1623 O O . ALA A 1 215 ? -9.669 9.602 51.031 1.00 87.62 215 ALA A O 1
ATOM 1624 N N . ALA A 1 216 ? -10.069 9.644 48.817 1.00 88.62 216 ALA A N 1
ATOM 1625 C CA . ALA A 1 216 ? -11.512 9.824 48.920 1.00 88.62 216 ALA A CA 1
ATOM 1626 C C . ALA A 1 216 ? -12.221 8.565 49.439 1.00 88.62 216 ALA A C 1
ATOM 1628 O O . ALA A 1 216 ? -11.777 7.437 49.223 1.00 88.62 216 ALA A O 1
ATOM 1629 N N . ASP A 1 217 ? -13.372 8.765 50.082 1.00 86.75 217 ASP A N 1
ATOM 1630 C CA . ASP A 1 217 ? -14.245 7.670 50.502 1.00 86.75 217 ASP A CA 1
ATOM 1631 C C . ASP A 1 217 ? -14.708 6.859 49.266 1.00 86.75 217 ASP A C 1
ATOM 1633 O O . ASP A 1 217 ? -15.255 7.453 48.323 1.00 86.75 217 ASP A O 1
ATOM 1637 N N . PRO A 1 218 ? -14.528 5.519 49.249 1.00 85.12 218 PRO A N 1
ATOM 1638 C CA . PRO A 1 218 ? -15.037 4.627 48.206 1.00 85.12 218 PRO A CA 1
ATOM 1639 C C . PRO A 1 218 ? -16.538 4.769 47.899 1.00 85.12 218 PRO A C 1
ATOM 1641 O O . PRO A 1 218 ? -16.959 4.435 46.790 1.00 85.12 218 PRO A O 1
ATOM 1644 N N . MET A 1 219 ? -17.336 5.281 48.841 1.00 80.94 219 MET A N 1
ATOM 1645 C CA . MET A 1 219 ? -18.769 5.532 48.661 1.00 80.94 219 MET A CA 1
ATOM 1646 C C . MET A 1 219 ? -19.095 6.869 47.985 1.00 80.94 219 MET A C 1
ATOM 1648 O O . MET A 1 219 ? -20.207 7.035 47.485 1.00 80.94 219 MET A O 1
ATOM 1652 N N . GLN A 1 220 ? -18.166 7.829 47.962 1.00 87.06 220 GLN A N 1
ATOM 1653 C CA . GLN A 1 220 ? -18.382 9.105 47.279 1.00 87.06 220 GLN A CA 1
ATOM 1654 C C . GLN A 1 220 ? -18.147 8.967 45.770 1.00 87.06 220 GLN A C 1
ATOM 1656 O O . GLN A 1 220 ? -17.180 8.301 45.379 1.00 87.06 220 GLN A O 1
ATOM 1661 N N . PRO A 1 221 ? -18.979 9.598 44.921 1.00 91.69 221 PRO A N 1
ATOM 1662 C CA . PRO A 1 221 ? -18.764 9.590 43.482 1.00 91.69 221 PRO A CA 1
ATOM 1663 C C . PRO A 1 221 ? -17.502 10.375 43.106 1.00 91.69 221 PRO A C 1
ATOM 1665 O O . PRO A 1 221 ? -17.149 11.375 43.736 1.00 91.69 221 PRO A O 1
ATOM 1668 N N . VAL A 1 222 ? -16.835 9.914 42.053 1.00 96.00 222 VAL A N 1
ATOM 1669 C CA . VAL A 1 222 ? -15.711 10.601 41.416 1.00 96.00 222 VAL A CA 1
ATOM 1670 C C . VAL A 1 222 ? -16.242 11.371 40.216 1.00 96.00 222 VAL A C 1
ATOM 1672 O O . VAL A 1 222 ? -16.890 10.797 39.343 1.00 96.00 222 VAL A O 1
ATOM 1675 N N . PHE A 1 223 ? -15.956 12.664 40.157 1.00 95.75 223 PHE A N 1
ATOM 1676 C CA . PHE A 1 223 ? -16.388 13.527 39.067 1.00 95.75 223 PHE A CA 1
ATOM 1677 C C . PHE A 1 223 ? -15.279 13.670 38.023 1.00 95.75 223 PHE A C 1
ATOM 1679 O O . PHE A 1 223 ? -14.135 13.958 38.371 1.00 95.75 223 PHE A O 1
ATOM 1686 N N . VAL A 1 224 ? -15.596 13.498 36.740 1.00 96.62 224 VAL A N 1
ATOM 1687 C CA . VAL A 1 224 ? -14.628 13.633 35.640 1.00 96.62 224 VAL A CA 1
ATOM 1688 C C . VAL A 1 224 ? -14.992 14.838 34.784 1.00 96.62 224 VAL A C 1
ATOM 1690 O O . VAL A 1 224 ? -16.075 14.877 34.209 1.00 96.62 224 VAL A O 1
ATOM 1693 N N . CYS A 1 225 ? -14.083 15.807 34.697 1.00 94.81 225 CYS A N 1
ATOM 1694 C CA . CYS A 1 225 ? -14.213 16.993 33.844 1.00 94.81 225 CYS A CA 1
ATOM 1695 C C . CYS A 1 225 ? -13.306 16.875 32.606 1.00 94.81 225 CYS A C 1
ATOM 1697 O O . CYS A 1 225 ? -12.337 16.115 32.632 1.00 94.81 225 CYS A O 1
ATOM 1699 N N . GLU A 1 226 ? -13.544 17.661 31.551 1.00 90.69 226 GLU A N 1
ATOM 1700 C CA . GLU A 1 226 ? -12.713 17.629 30.330 1.00 90.69 226 GLU A CA 1
ATOM 1701 C C . GLU A 1 226 ? -11.288 18.175 30.527 1.00 90.69 226 GLU A C 1
ATOM 1703 O O . GLU A 1 226 ? -10.339 17.672 29.919 1.00 90.69 226 GLU A O 1
ATOM 1708 N N . GLY A 1 227 ? -11.117 19.175 31.397 1.00 92.00 227 GLY A N 1
ATOM 1709 C CA . GLY A 1 227 ? -9.833 19.846 31.608 1.00 92.00 227 GLY A CA 1
ATOM 1710 C C . GLY A 1 227 ? -9.492 20.135 33.067 1.00 92.00 227 GLY A C 1
ATOM 1711 O O . GLY A 1 227 ? -10.338 20.093 33.962 1.00 92.00 227 GLY A O 1
ATOM 1712 N N . GLU A 1 228 ? -8.221 20.469 33.312 1.00 94.94 228 GLU A N 1
ATOM 1713 C CA . GLU A 1 228 ? -7.688 20.636 34.667 1.00 94.94 228 GLU A CA 1
ATOM 1714 C C . GLU A 1 228 ? -8.264 21.864 35.392 1.00 94.94 228 GLU A C 1
ATOM 1716 O O . GLU A 1 228 ? -8.468 21.808 36.600 1.00 94.94 228 GLU A O 1
ATOM 1721 N N . LYS A 1 229 ? -8.599 22.952 34.672 1.00 92.69 229 LYS A N 1
ATOM 1722 C CA . LYS A 1 229 ? -9.264 24.137 35.265 1.00 92.69 229 LYS A CA 1
ATOM 1723 C C . LYS A 1 229 ? -10.624 23.755 35.868 1.00 92.69 229 LYS A C 1
ATOM 1725 O O . LYS A 1 229 ? -10.927 24.150 36.989 1.00 92.69 229 LYS A O 1
ATOM 1730 N N . SER A 1 230 ? -11.417 22.983 35.130 1.00 92.62 230 SER A N 1
ATOM 1731 C CA . SER A 1 230 ? -12.740 22.514 35.552 1.00 92.62 230 SER A CA 1
ATOM 1732 C C . SER A 1 230 ? -12.627 21.528 36.717 1.00 92.62 230 SER A C 1
ATOM 1734 O O . SER A 1 230 ? -13.381 21.626 37.683 1.00 92.62 230 SER A O 1
ATOM 1736 N N . ALA A 1 231 ? -11.629 20.637 36.682 1.00 94.00 231 ALA A N 1
ATOM 1737 C CA . ALA A 1 231 ? -11.338 19.736 37.794 1.00 94.00 231 ALA A CA 1
ATOM 1738 C C . ALA A 1 231 ? -10.935 20.498 39.074 1.00 94.00 231 ALA A C 1
ATOM 1740 O O . ALA A 1 231 ? -11.470 20.196 40.138 1.00 94.00 231 ALA A O 1
ATOM 1741 N N . ASP A 1 232 ? -10.067 21.513 38.980 1.00 94.44 232 ASP A N 1
ATOM 1742 C CA . ASP A 1 232 ? -9.703 22.381 40.113 1.00 94.44 232 ASP A CA 1
ATOM 1743 C C . ASP A 1 232 ? -10.916 23.118 40.686 1.00 94.44 232 ASP A C 1
ATOM 1745 O O . ASP A 1 232 ? -11.079 23.182 41.905 1.00 94.44 232 ASP A O 1
ATOM 1749 N N . ALA A 1 233 ? -11.784 23.654 39.821 1.00 92.00 233 ALA A N 1
ATOM 1750 C CA . ALA A 1 233 ? -13.001 24.331 40.256 1.00 92.00 233 ALA A CA 1
ATOM 1751 C C . ALA A 1 233 ? -13.902 23.387 41.060 1.00 92.00 233 ALA A C 1
ATOM 1753 O O . ALA A 1 233 ? -14.384 23.763 42.122 1.00 92.00 233 ALA A O 1
ATOM 1754 N N . GLY A 1 234 ? -14.067 22.140 40.613 1.00 91.06 234 GLY A N 1
ATOM 1755 C CA . GLY A 1 234 ? -14.814 21.131 41.361 1.00 91.06 234 GLY A CA 1
ATOM 1756 C C . GLY A 1 234 ? -14.132 20.691 42.664 1.00 91.06 234 GLY A C 1
ATOM 1757 O O . GLY A 1 234 ? -14.804 20.524 43.681 1.00 91.06 234 GLY A O 1
ATOM 1758 N N . GLN A 1 235 ? -12.800 20.576 42.686 1.00 93.19 235 GLN A N 1
ATOM 1759 C CA . GLN A 1 235 ? -12.049 20.302 43.919 1.00 93.19 235 GLN A CA 1
ATOM 1760 C C . GLN A 1 235 ? -12.200 21.434 44.946 1.00 93.19 235 GLN A C 1
ATOM 1762 O O . GLN A 1 235 ? -12.316 21.162 46.140 1.00 93.19 235 GLN A O 1
ATOM 1767 N N . ALA A 1 236 ? -12.266 22.694 44.501 1.00 90.62 236 ALA A N 1
ATOM 1768 C CA . ALA A 1 236 ? -12.543 23.845 45.365 1.00 90.62 236 ALA A CA 1
ATOM 1769 C C . ALA A 1 236 ? -13.959 23.813 45.975 1.00 90.62 236 ALA A C 1
ATOM 1771 O O . ALA A 1 236 ? -14.194 24.433 47.012 1.00 90.62 236 ALA A O 1
ATOM 1772 N N . LEU A 1 237 ? -14.878 23.046 45.377 1.00 88.25 237 LEU A N 1
ATOM 1773 C CA . LEU A 1 237 ? -16.196 22.728 45.932 1.00 88.25 237 LEU A CA 1
ATOM 1774 C C . LEU A 1 237 ? -16.175 21.498 46.861 1.00 88.25 237 LEU A C 1
ATOM 1776 O O . LEU A 1 237 ? -17.227 20.968 47.193 1.00 88.25 237 LEU A O 1
ATOM 1780 N N . ASN A 1 238 ? -15.002 21.015 47.284 1.00 87.19 238 ASN A N 1
ATOM 1781 C CA . ASN A 1 238 ? -14.836 19.798 48.091 1.00 87.19 238 ASN A CA 1
ATOM 1782 C C . ASN A 1 238 ? -15.338 18.506 47.409 1.00 87.19 238 ASN A C 1
ATOM 1784 O O . ASN A 1 238 ? -15.659 17.531 48.091 1.00 87.19 238 ASN A O 1
ATOM 1788 N N . LEU A 1 239 ? -15.392 18.466 46.073 1.00 89.94 239 LEU A N 1
ATOM 1789 C CA . LEU A 1 239 ? -15.727 17.260 45.312 1.00 89.94 239 LEU A CA 1
ATOM 1790 C C . LEU A 1 239 ? -14.464 16.505 44.874 1.00 89.94 239 LEU A C 1
ATOM 1792 O O . LEU A 1 239 ? -13.406 17.091 44.636 1.00 89.94 239 LEU A O 1
ATOM 1796 N N . CYS A 1 240 ? -14.580 15.184 44.712 1.00 93.75 240 CYS A N 1
ATOM 1797 C CA . CYS A 1 240 ? -13.516 14.358 44.139 1.00 93.75 240 CYS A CA 1
ATOM 1798 C C . CYS A 1 240 ? -13.487 14.523 42.608 1.00 93.75 240 CYS A C 1
ATOM 1800 O O . CYS A 1 240 ? -13.928 13.637 41.879 1.00 93.75 240 CYS A O 1
ATOM 1802 N N . CYS A 1 241 ? -13.017 15.678 42.124 1.00 95.12 241 CYS A N 1
ATOM 1803 C CA . CYS A 1 241 ? -12.945 15.988 40.694 1.00 95.12 241 CYS A CA 1
ATOM 1804 C C . CYS A 1 241 ? -11.570 15.676 40.093 1.00 95.12 241 CYS A C 1
ATOM 1806 O O . CYS A 1 241 ? -10.534 16.083 40.622 1.00 95.12 241 CYS A O 1
ATOM 1808 N N . ILE A 1 242 ? -11.569 15.002 38.946 1.00 95.94 242 ILE A N 1
ATOM 1809 C CA . ILE A 1 242 ? -10.381 14.584 38.197 1.00 95.94 242 ILE A CA 1
ATOM 1810 C C . ILE A 1 242 ? -10.527 14.882 36.703 1.00 95.94 242 ILE A C 1
ATOM 1812 O O . ILE A 1 242 ? -11.611 15.206 36.217 1.00 95.94 242 ILE A O 1
ATOM 1816 N N . THR A 1 243 ? -9.434 14.738 35.955 1.00 95.75 243 THR A N 1
ATOM 1817 C CA . THR A 1 243 ? -9.469 14.768 34.486 1.00 95.75 243 THR A CA 1
ATOM 1818 C C . THR A 1 243 ? -8.343 13.938 33.859 1.00 95.75 243 THR A C 1
ATOM 1820 O O . THR A 1 243 ? -7.345 13.605 34.510 1.00 95.75 243 THR A O 1
ATOM 1823 N N . SER A 1 244 ? -8.498 13.603 32.578 1.00 92.81 244 SER A N 1
ATOM 1824 C CA . SER A 1 244 ? -7.468 12.991 31.737 1.00 92.81 244 SER A CA 1
ATOM 1825 C C . SER A 1 244 ? -6.546 14.040 31.114 1.00 92.81 244 SER A C 1
ATOM 1827 O O . SER A 1 244 ? -6.992 15.099 30.678 1.00 92.81 244 SER A O 1
ATOM 1829 N N . SER A 1 245 ? -5.266 13.713 30.940 1.00 85.38 245 SER A N 1
ATOM 1830 C CA . SER A 1 245 ? -4.329 14.638 30.298 1.00 85.38 245 SER A CA 1
ATOM 1831 C C . SER A 1 245 ? -4.618 14.820 28.803 1.00 85.38 245 SER A C 1
ATOM 1833 O O . SER A 1 245 ? -4.626 13.843 28.052 1.00 85.38 245 SER A O 1
ATOM 1835 N N . GLN A 1 246 ? -4.708 16.085 28.369 1.00 80.50 246 GLN A N 1
ATOM 1836 C CA . GLN A 1 246 ? -5.003 16.543 26.996 1.00 80.50 246 GLN A CA 1
ATOM 1837 C C . GLN A 1 246 ? -6.477 16.486 26.554 1.00 80.50 246 GLN A C 1
ATOM 1839 O O . GLN A 1 246 ? -6.724 16.766 25.386 1.00 80.50 246 GLN A O 1
ATOM 1844 N N . GLY A 1 247 ? -7.429 16.197 27.450 1.00 74.81 247 GLY A N 1
ATOM 1845 C CA . GLY A 1 247 ? -8.869 16.293 27.159 1.00 74.81 247 GLY A CA 1
ATOM 1846 C C . GLY A 1 247 ? -9.332 15.489 25.932 1.00 74.81 247 GLY A C 1
ATOM 1847 O O . GLY A 1 247 ? -8.844 14.377 25.679 1.00 74.81 247 GLY A O 1
ATOM 1848 N N . TYR A 1 248 ? -10.281 16.061 25.179 1.00 68.44 248 TYR A N 1
ATOM 1849 C CA . TYR A 1 248 ? -10.863 15.482 23.963 1.00 68.44 248 TYR A CA 1
ATOM 1850 C C . TYR A 1 248 ? -9.808 14.959 22.964 1.00 68.44 248 TYR A C 1
ATOM 1852 O O . TYR A 1 248 ? -8.819 15.624 22.649 1.00 68.44 248 TYR A O 1
ATOM 1860 N N . GLY A 1 249 ? -10.011 13.732 22.464 1.00 72.50 249 GLY A N 1
ATOM 1861 C CA . GLY A 1 249 ? -9.115 13.061 21.510 1.00 72.50 249 GLY A CA 1
ATOM 1862 C C . GLY A 1 249 ? -7.846 12.440 22.116 1.00 72.50 249 GLY A C 1
ATOM 1863 O O . GLY A 1 249 ? -6.924 12.063 21.386 1.00 72.50 249 GLY A O 1
ATOM 1864 N N . SER A 1 250 ? -7.725 12.365 23.446 1.00 84.88 250 SER A N 1
ATOM 1865 C CA . SER A 1 250 ? -6.594 11.693 24.113 1.00 84.88 250 SER A CA 1
ATOM 1866 C C . SER A 1 250 ? -6.945 10.938 25.400 1.00 84.88 250 SER A C 1
ATOM 1868 O O . SER A 1 250 ? -6.032 10.418 26.044 1.00 84.88 250 SER A O 1
ATOM 1870 N N . ALA A 1 251 ? -8.230 10.818 25.749 1.00 86.31 251 ALA A N 1
ATOM 1871 C CA . ALA A 1 251 ? -8.702 10.122 26.950 1.00 86.31 251 ALA A CA 1
ATOM 1872 C C . ALA A 1 251 ? -8.222 8.657 27.037 1.00 86.31 251 ALA A C 1
ATOM 1874 O O . ALA A 1 251 ? -7.869 8.178 28.111 1.00 86.31 251 ALA A O 1
ATOM 1875 N N . GLU A 1 252 ? -8.122 7.956 25.906 1.00 87.94 252 GLU A N 1
ATOM 1876 C CA . GLU A 1 252 ? -7.642 6.564 25.800 1.00 87.94 252 GLU A CA 1
ATOM 1877 C C . GLU A 1 252 ? -6.188 6.354 26.257 1.00 87.94 252 GLU A C 1
ATOM 1879 O O . GLU A 1 252 ? -5.777 5.240 26.570 1.00 87.94 252 GLU A O 1
ATOM 1884 N N . LYS A 1 253 ? -5.395 7.430 26.293 1.00 87.94 253 LYS A N 1
ATOM 1885 C CA . LYS A 1 253 ? -3.979 7.394 26.677 1.00 87.94 253 LYS A CA 1
ATOM 1886 C C . LYS A 1 253 ? -3.802 7.477 28.187 1.00 87.94 253 LYS A C 1
ATOM 1888 O O . LYS A 1 253 ? -2.670 7.386 28.661 1.00 87.94 253 LYS A O 1
ATOM 1893 N N . THR A 1 254 ? -4.882 7.703 28.930 1.00 92.00 254 THR A N 1
ATOM 1894 C CA . THR A 1 254 ? -4.906 7.802 30.388 1.00 92.00 254 THR A CA 1
ATOM 1895 C C . THR A 1 254 ? -5.219 6.451 31.027 1.00 92.00 254 THR A C 1
ATOM 1897 O O . THR A 1 254 ? -5.999 5.663 30.504 1.00 92.00 254 THR A O 1
ATOM 1900 N N . ASP A 1 255 ? -4.590 6.184 32.169 1.00 92.50 255 ASP A N 1
ATOM 1901 C CA . ASP A 1 255 ? -4.909 5.044 33.021 1.00 92.50 255 ASP A CA 1
ATOM 1902 C C . ASP A 1 255 ? -6.204 5.312 33.805 1.00 92.50 255 ASP A C 1
ATOM 1904 O O . ASP A 1 255 ? -6.216 6.110 34.744 1.00 92.50 255 ASP A O 1
ATOM 1908 N N . TRP A 1 256 ? -7.286 4.635 33.415 1.00 94.50 256 TRP A N 1
ATOM 1909 C CA . TRP A 1 256 ? -8.589 4.680 34.092 1.00 94.50 256 TRP A CA 1
ATOM 1910 C C . TRP A 1 256 ? -8.743 3.604 35.175 1.00 94.50 256 TRP A C 1
ATOM 1912 O O . TRP A 1 256 ? -9.725 3.619 35.915 1.00 94.50 256 TRP A O 1
ATOM 1922 N N . GLY A 1 257 ? -7.764 2.701 35.319 1.00 92.00 257 GLY A N 1
ATOM 1923 C CA . GLY A 1 257 ? -7.752 1.642 36.331 1.00 92.00 257 GLY A CA 1
ATOM 1924 C C . GLY A 1 257 ? -8.004 2.112 37.773 1.00 92.00 257 GLY A C 1
ATOM 1925 O O . GLY A 1 257 ? -8.695 1.402 38.506 1.00 92.00 257 GLY A O 1
ATOM 1926 N N . PRO A 1 258 ? -7.546 3.309 38.198 1.00 93.19 258 PRO A N 1
ATOM 1927 C CA . PRO A 1 258 ? -7.865 3.852 39.520 1.00 93.19 258 PRO A CA 1
ATOM 1928 C C . PRO A 1 258 ? -9.362 4.065 39.810 1.00 93.19 258 PRO A C 1
ATOM 1930 O O . PRO A 1 258 ? -9.716 4.276 40.967 1.00 93.19 258 PRO A O 1
ATOM 1933 N N . LEU A 1 259 ? -10.239 4.024 38.799 1.00 93.94 259 LEU A N 1
ATOM 1934 C CA . LEU A 1 259 ? -11.693 4.179 38.959 1.00 93.94 259 LEU A CA 1
ATOM 1935 C C . LEU A 1 259 ? -12.449 2.857 39.108 1.00 93.94 259 LEU A C 1
ATOM 1937 O O . LEU A 1 259 ? -13.677 2.858 39.206 1.00 93.94 259 LEU A O 1
ATOM 1941 N N . ARG A 1 260 ? -11.736 1.730 39.150 1.00 91.69 260 ARG A N 1
ATOM 1942 C CA . ARG A 1 260 ? -12.334 0.421 39.400 1.00 91.69 260 ARG A CA 1
ATOM 1943 C C . ARG A 1 260 ? -13.202 0.448 40.661 1.00 91.69 260 ARG A C 1
ATOM 1945 O O . ARG A 1 260 ? -12.779 0.943 41.701 1.00 91.69 260 ARG A O 1
ATOM 1952 N N . GLU A 1 261 ? -14.412 -0.096 40.550 1.00 89.25 261 GLU A N 1
ATOM 1953 C CA . GLU A 1 261 ? -15.437 -0.180 41.601 1.00 89.25 261 GLU A CA 1
ATOM 1954 C C . GLU A 1 261 ? -15.974 1.180 42.098 1.00 89.25 261 GLU A C 1
ATOM 1956 O O . GLU A 1 261 ? -16.861 1.220 42.953 1.00 89.25 261 GLU A O 1
ATOM 1961 N N . ARG A 1 262 ? -15.535 2.308 41.521 1.00 92.38 262 ARG A N 1
ATOM 1962 C CA . ARG A 1 262 ? -16.018 3.656 41.867 1.00 92.38 262 ARG A CA 1
ATOM 1963 C C . ARG A 1 262 ? -17.278 4.016 41.077 1.00 92.38 262 ARG A C 1
ATOM 1965 O O . ARG A 1 262 ? -17.448 3.588 39.937 1.00 92.38 262 ARG A O 1
ATOM 1972 N N . SER A 1 263 ? -18.137 4.838 41.679 1.00 93.44 263 SER A N 1
ATOM 1973 C CA . SER A 1 263 ? -19.214 5.528 40.961 1.00 93.44 263 SER A CA 1
ATOM 1974 C C . SER A 1 263 ? -18.642 6.776 40.294 1.00 93.44 263 SER A C 1
ATOM 1976 O O . SER A 1 263 ? -17.956 7.555 40.957 1.00 93.44 263 SER A O 1
ATOM 1978 N N . VAL A 1 264 ? -18.878 6.944 38.994 1.00 95.62 264 VAL A N 1
ATOM 1979 C CA . VAL A 1 264 ? -18.295 8.020 38.185 1.00 95.62 264 VAL A CA 1
ATOM 1980 C C . VAL A 1 264 ? -19.392 8.921 37.622 1.00 95.62 264 VAL A C 1
ATOM 1982 O O . VAL A 1 264 ? -20.346 8.441 37.013 1.00 95.62 264 VAL A O 1
ATOM 1985 N N . VAL A 1 265 ? -19.232 10.235 37.782 1.00 95.88 265 VAL A N 1
ATOM 1986 C CA . VAL A 1 265 ? -20.112 11.253 37.193 1.00 95.88 265 VAL A CA 1
ATOM 1987 C C . VAL A 1 265 ? -19.300 12.132 36.250 1.00 95.88 265 VAL A C 1
ATOM 1989 O O . VAL A 1 265 ? -18.357 12.799 36.661 1.00 95.88 265 VAL A O 1
ATOM 1992 N N . ILE A 1 266 ? -19.647 12.139 34.971 1.00 95.94 266 ILE A N 1
ATOM 1993 C CA . ILE A 1 266 ? -18.939 12.912 33.951 1.00 95.94 266 ILE A CA 1
ATOM 1994 C C . ILE A 1 266 ? -19.635 14.260 33.781 1.00 95.94 266 ILE A C 1
ATOM 1996 O O . ILE A 1 266 ? -20.848 14.302 33.587 1.00 95.94 266 ILE A O 1
ATOM 2000 N N . ILE A 1 267 ? -18.868 15.348 33.835 1.00 94.94 267 ILE A N 1
ATOM 2001 C CA . ILE A 1 267 ? -19.337 16.714 33.592 1.00 94.94 267 ILE A CA 1
ATOM 2002 C C . ILE A 1 267 ? -18.646 17.217 32.314 1.00 94.94 267 ILE A C 1
ATOM 2004 O O . ILE A 1 267 ? -17.494 17.656 32.393 1.00 94.94 267 ILE A O 1
ATOM 2008 N N . PRO A 1 268 ? -19.291 17.099 31.137 1.00 92.81 268 PRO A N 1
ATOM 2009 C CA . PRO A 1 268 ? -18.740 17.624 29.892 1.00 92.81 268 PRO A CA 1
ATOM 2010 C C . PRO A 1 268 ? -18.822 19.150 29.834 1.00 92.81 268 PRO A C 1
ATOM 2012 O O . PRO A 1 268 ? -19.697 19.762 30.457 1.00 92.81 268 PRO A O 1
ATOM 2015 N N . ASP A 1 269 ? -17.950 19.750 29.026 1.00 92.25 269 ASP A N 1
ATOM 2016 C CA . ASP A 1 269 ? -18.119 21.130 28.578 1.00 92.25 269 ASP A CA 1
ATOM 2017 C C . ASP A 1 269 ? -19.406 21.228 27.729 1.00 92.25 269 ASP A C 1
ATOM 2019 O O . ASP A 1 269 ? -19.791 20.280 27.040 1.00 92.25 269 ASP A O 1
ATOM 2023 N N . ASN A 1 270 ? -20.111 22.363 27.785 1.00 91.75 270 ASN A N 1
ATOM 2024 C CA . ASN A 1 270 ? -21.394 22.554 27.094 1.00 91.75 270 ASN A CA 1
ATOM 2025 C C . ASN A 1 270 ? -21.220 22.816 25.580 1.00 91.75 270 ASN A C 1
ATOM 2027 O O . ASN A 1 270 ? -21.570 23.890 25.072 1.00 91.75 270 ASN A O 1
ATOM 2031 N N . ASP A 1 271 ? -20.625 21.861 24.863 1.00 87.88 271 ASP A N 1
ATOM 2032 C CA . ASP A 1 271 ? -20.457 21.850 23.410 1.00 87.88 271 ASP A CA 1
ATOM 2033 C C . ASP A 1 271 ? -20.337 20.426 22.810 1.00 87.88 271 ASP A C 1
ATOM 2035 O O . ASP A 1 271 ? -20.390 19.414 23.504 1.00 87.88 271 ASP A O 1
ATOM 2039 N N . GLU A 1 272 ? -20.247 20.336 21.478 1.00 84.31 272 GLU A N 1
ATOM 2040 C CA . GLU A 1 272 ? -20.194 19.059 20.743 1.00 84.31 272 GLU A CA 1
ATOM 2041 C C . GLU A 1 272 ? -18.916 18.225 21.025 1.00 84.31 272 GLU A C 1
ATOM 2043 O O . GLU A 1 272 ? -19.031 17.006 21.212 1.00 84.31 272 GLU A O 1
ATOM 2048 N N . PRO A 1 273 ? -17.703 18.819 21.099 1.00 84.19 273 PRO A N 1
ATOM 2049 C CA . PRO A 1 273 ? -16.518 18.123 21.604 1.00 84.19 273 PRO A CA 1
ATOM 2050 C C . PRO A 1 273 ? -16.685 17.565 23.023 1.00 84.19 273 PRO A C 1
ATOM 2052 O O . PRO A 1 273 ? -16.302 16.415 23.250 1.00 84.19 273 PRO A O 1
ATOM 2055 N N . GLY A 1 274 ? -17.299 18.324 23.936 1.00 84.25 274 GLY A N 1
ATOM 2056 C CA . GLY A 1 274 ? -17.564 17.891 25.308 1.00 84.25 274 GLY A CA 1
ATOM 2057 C C . GLY A 1 274 ? -18.467 16.659 25.379 1.00 84.25 274 GLY A C 1
ATOM 2058 O O . GLY A 1 274 ? -18.168 15.706 26.102 1.00 84.25 274 GLY A O 1
ATOM 2059 N N . GLU A 1 275 ? -19.521 16.603 24.561 1.00 88.12 275 GLU A N 1
ATOM 2060 C CA . GLU A 1 275 ? -20.384 15.414 24.452 1.00 88.12 275 GLU A CA 1
ATOM 2061 C C . GLU A 1 275 ? -19.614 14.183 23.954 1.00 88.12 275 GLU A C 1
ATOM 2063 O O . GLU A 1 275 ? -19.768 13.076 24.479 1.00 88.12 275 GLU A O 1
ATOM 2068 N N . SER A 1 276 ? -18.730 14.377 22.973 1.00 83.50 276 SER A N 1
ATOM 2069 C CA . SER A 1 276 ? -17.888 13.297 22.453 1.00 83.50 276 SER A CA 1
ATOM 2070 C C . SER A 1 276 ? -16.877 12.815 23.504 1.00 83.50 276 SER A C 1
ATOM 2072 O O . SER A 1 276 ? -16.681 11.612 23.671 1.00 83.50 276 SER A O 1
ATOM 2074 N N . TYR A 1 277 ? -16.278 13.739 24.267 1.00 87.31 277 TYR A N 1
ATOM 2075 C CA . TYR A 1 277 ? -15.402 13.412 25.394 1.00 87.31 277 TYR A CA 1
ATOM 2076 C C . TYR A 1 277 ? -16.136 12.597 26.465 1.00 87.31 277 TYR A C 1
ATOM 2078 O O . TYR A 1 277 ? -15.602 11.595 26.945 1.00 87.31 277 TYR A O 1
ATOM 2086 N N . ALA A 1 278 ? -17.371 12.974 26.809 1.00 90.25 278 ALA A N 1
ATOM 2087 C CA . ALA A 1 278 ? -18.162 12.236 27.787 1.00 90.25 278 ALA A CA 1
ATOM 2088 C C . ALA A 1 278 ? -18.469 10.803 27.340 1.00 90.25 278 ALA A C 1
ATOM 2090 O O . ALA A 1 278 ? -18.357 9.884 28.153 1.00 90.25 278 ALA A O 1
ATOM 2091 N N . ALA A 1 279 ? -18.793 10.592 26.062 1.00 86.81 279 ALA A N 1
ATOM 2092 C CA . ALA A 1 279 ? -19.012 9.254 25.516 1.00 86.81 279 ALA A CA 1
ATOM 2093 C C . ALA A 1 279 ? -17.746 8.377 25.606 1.00 86.81 279 ALA A C 1
ATOM 2095 O O . ALA A 1 279 ? -17.812 7.232 26.068 1.00 86.81 279 ALA A O 1
ATOM 2096 N N . ASP A 1 280 ? -16.583 8.924 25.237 1.00 87.31 280 ASP A N 1
ATOM 2097 C CA . ASP A 1 280 ? -15.300 8.215 25.306 1.00 87.31 280 ASP A CA 1
ATOM 2098 C C . ASP A 1 280 ? -14.915 7.857 26.743 1.00 87.31 280 ASP A C 1
ATOM 2100 O O . ASP A 1 280 ? -14.575 6.706 27.036 1.00 87.31 280 ASP A O 1
ATOM 2104 N N . VAL A 1 281 ? -14.993 8.827 27.657 1.00 92.06 281 VAL A N 1
ATOM 2105 C CA . VAL A 1 281 ? -14.695 8.618 29.078 1.00 92.06 281 VAL A CA 1
ATOM 2106 C C . VAL A 1 281 ? -15.657 7.609 29.688 1.00 92.06 281 VAL A C 1
ATOM 2108 O O . VAL A 1 281 ? -15.215 6.742 30.438 1.00 92.06 281 VAL A O 1
ATOM 2111 N N . ALA A 1 282 ? -16.947 7.661 29.348 1.00 91.19 282 ALA A N 1
ATOM 2112 C CA . ALA A 1 282 ? -17.915 6.711 29.875 1.00 91.19 282 ALA A CA 1
ATOM 2113 C C . ALA A 1 282 ? -17.545 5.272 29.511 1.00 91.19 282 ALA A C 1
ATOM 2115 O O . ALA A 1 282 ? -17.468 4.407 30.387 1.00 91.19 282 ALA A O 1
ATOM 2116 N N . ARG A 1 283 ? -17.221 5.036 28.235 1.00 90.44 283 ARG A N 1
ATOM 2117 C CA . ARG A 1 283 ? -16.759 3.733 27.748 1.00 90.44 283 ARG A CA 1
ATOM 2118 C C . ARG A 1 283 ? -15.478 3.280 28.453 1.00 90.44 283 ARG A C 1
ATOM 2120 O O . ARG A 1 283 ? -15.377 2.118 28.842 1.00 90.44 283 ARG A O 1
ATOM 2127 N N . LEU A 1 284 ? -14.504 4.175 28.627 1.00 91.75 284 LEU A N 1
ATOM 2128 C CA . LEU A 1 284 ? -13.217 3.863 29.260 1.00 91.75 284 LEU A CA 1
ATOM 2129 C C . LEU A 1 284 ? -13.361 3.552 30.759 1.00 91.75 284 LEU A C 1
ATOM 2131 O O . LEU A 1 284 ? -12.760 2.592 31.238 1.00 91.75 284 LEU A O 1
ATOM 2135 N N . CYS A 1 285 ? -14.195 4.300 31.483 1.00 92.06 285 CYS A N 1
ATOM 2136 C CA . CYS A 1 285 ? -14.505 4.053 32.892 1.00 92.06 285 CYS A CA 1
ATOM 2137 C C . CYS A 1 285 ? -15.230 2.716 33.093 1.00 92.06 285 CYS A C 1
ATOM 2139 O O . CYS A 1 285 ? -14.860 1.946 33.981 1.00 92.06 285 CYS A O 1
ATOM 2141 N N . LEU A 1 286 ? -16.223 2.408 32.249 1.00 87.12 286 LEU A N 1
ATOM 2142 C CA . LEU A 1 286 ? -16.919 1.117 32.274 1.00 87.12 286 LEU A CA 1
ATOM 2143 C C . LEU A 1 286 ? -15.949 -0.038 31.993 1.00 87.12 286 LEU A C 1
ATOM 2145 O O . LEU A 1 286 ? -15.913 -1.007 32.748 1.00 87.12 286 LEU A O 1
ATOM 2149 N N . ALA A 1 287 ? -15.099 0.093 30.971 1.00 83.94 287 ALA A N 1
ATOM 2150 C CA . ALA A 1 287 ? -14.084 -0.908 30.641 1.00 83.94 287 ALA A CA 1
ATOM 2151 C C . ALA A 1 287 ? -13.034 -1.095 31.755 1.00 83.94 287 ALA A C 1
ATOM 2153 O O . ALA A 1 287 ? -12.534 -2.201 31.954 1.00 83.94 287 ALA A O 1
ATOM 2154 N N . ALA A 1 288 ? -12.719 -0.037 32.510 1.00 87.75 288 ALA A N 1
ATOM 2155 C CA . ALA A 1 288 ? -11.842 -0.100 33.680 1.00 87.75 288 ALA A CA 1
ATOM 2156 C C . ALA A 1 288 ? -12.510 -0.727 34.923 1.00 87.75 288 ALA A C 1
ATOM 2158 O O . ALA A 1 288 ? -11.834 -0.990 35.922 1.00 87.75 288 ALA A O 1
ATOM 2159 N N . GLY A 1 289 ? -13.818 -1.003 34.863 1.00 87.00 289 GLY A N 1
ATOM 2160 C CA . GLY A 1 289 ? -14.584 -1.648 35.925 1.00 87.00 289 GLY A CA 1
ATOM 2161 C C . GLY A 1 289 ? -15.205 -0.684 36.935 1.00 87.00 289 GLY A C 1
ATOM 2162 O O . GLY A 1 289 ? -15.357 -1.063 38.096 1.00 87.00 289 GLY A O 1
ATOM 2163 N N . ALA A 1 290 ? -15.532 0.553 36.544 1.00 91.62 290 ALA A N 1
ATOM 2164 C CA . ALA A 1 290 ? -16.345 1.452 37.369 1.00 91.62 290 ALA A CA 1
ATOM 2165 C C . ALA A 1 290 ? -17.703 0.805 37.710 1.00 91.62 290 ALA A C 1
ATOM 2167 O O . ALA A 1 290 ? -18.298 0.118 36.881 1.00 91.62 290 ALA A O 1
ATOM 2168 N N . SER A 1 291 ? -18.207 1.018 38.929 1.00 89.44 291 SER A N 1
ATOM 2169 C CA . SER A 1 291 ? -19.461 0.402 39.398 1.00 89.44 291 SER A CA 1
ATOM 2170 C C . SER A 1 291 ? -20.711 1.062 38.814 1.00 89.44 291 SER A C 1
ATOM 2172 O O . SER A 1 291 ? -21.759 0.432 38.709 1.00 89.44 291 SER A O 1
ATOM 2174 N N . SER A 1 292 ? -20.609 2.335 38.436 1.00 91.25 292 SER A N 1
ATOM 2175 C CA . SER A 1 292 ? -21.634 3.073 37.698 1.00 91.25 292 SER A CA 1
ATOM 2176 C C . SER A 1 292 ? -20.997 4.253 36.978 1.00 91.25 292 SER A C 1
ATOM 2178 O O . SER A 1 292 ? -20.018 4.822 37.464 1.00 91.25 292 SER A O 1
ATOM 2180 N N . VAL A 1 293 ? -21.568 4.627 35.835 1.00 94.00 293 VAL A N 1
ATOM 2181 C CA . VAL A 1 293 ? -21.202 5.843 35.111 1.00 94.00 293 VAL A CA 1
ATOM 2182 C C . VAL A 1 293 ? -22.471 6.617 34.775 1.00 94.00 293 VAL A C 1
ATOM 2184 O O . VAL A 1 293 ? -23.439 6.048 34.271 1.00 94.00 293 VAL A O 1
ATOM 2187 N N . ALA A 1 294 ? -22.469 7.914 35.055 1.00 93.06 294 ALA A N 1
ATOM 2188 C CA . ALA A 1 294 ? -23.555 8.818 34.706 1.00 93.06 294 ALA A CA 1
ATOM 2189 C C . ALA A 1 294 ? -23.008 10.129 34.134 1.00 93.06 294 ALA A C 1
ATOM 2191 O O . ALA A 1 294 ? -21.863 10.495 34.399 1.00 93.06 294 ALA A O 1
ATOM 2192 N N . VAL A 1 295 ? -23.824 10.840 33.359 1.00 93.88 295 VAL A N 1
ATOM 2193 C CA . VAL A 1 295 ? -23.467 12.150 32.797 1.00 93.88 295 VAL A CA 1
ATOM 2194 C C . VAL A 1 295 ? -24.312 13.234 33.460 1.00 93.88 295 VAL A C 1
ATOM 2196 O O . VAL A 1 295 ? -25.536 13.122 33.543 1.00 93.88 295 VAL A O 1
ATOM 2199 N N . LEU A 1 296 ? -23.649 14.292 33.928 1.00 93.25 296 LEU A N 1
ATOM 2200 C CA . LEU A 1 296 ? -24.259 15.504 34.462 1.00 93.25 296 LEU A CA 1
ATOM 2201 C C . LEU A 1 296 ? -23.984 16.668 33.507 1.00 93.25 296 LEU A C 1
ATOM 2203 O O . LEU A 1 296 ? -22.897 17.241 33.500 1.00 93.25 296 LEU A O 1
ATOM 2207 N N . ARG A 1 297 ? -24.989 17.038 32.714 1.00 91.69 297 ARG A N 1
ATOM 2208 C CA . ARG A 1 297 ? -24.910 18.193 31.812 1.00 91.69 297 ARG A CA 1
ATOM 2209 C C . ARG A 1 297 ? -25.241 19.473 32.565 1.00 91.69 297 ARG A C 1
ATOM 2211 O O . ARG A 1 297 ? -26.346 19.607 33.078 1.00 91.69 297 ARG A O 1
ATOM 2218 N N . LEU A 1 298 ? -24.328 20.442 32.579 1.00 90.75 298 LEU A N 1
ATOM 2219 C CA . LEU A 1 298 ? -24.513 21.709 33.300 1.00 90.75 298 LEU A CA 1
ATOM 2220 C C . LEU A 1 298 ? -25.834 22.441 32.982 1.00 90.75 298 LEU A C 1
ATOM 2222 O O . LEU A 1 298 ? -26.451 22.930 33.929 1.00 90.75 298 LEU A O 1
ATOM 2226 N N . PRO A 1 299 ? -26.353 22.463 31.733 1.00 89.62 299 PRO A N 1
ATOM 2227 C CA . PRO A 1 299 ? -27.645 23.086 31.435 1.00 89.62 299 PRO A CA 1
ATOM 2228 C C . PRO A 1 299 ? -28.846 22.548 32.230 1.00 89.62 299 PRO A C 1
ATOM 2230 O O . PRO A 1 299 ? -29.855 23.243 32.341 1.00 89.62 299 PRO A O 1
ATOM 2233 N N . THR A 1 300 ? -28.770 21.338 32.802 1.00 86.69 300 THR A N 1
ATOM 2234 C CA . THR A 1 300 ? -29.869 20.770 33.607 1.00 86.69 300 THR A CA 1
ATOM 2235 C C . THR A 1 300 ? -29.984 21.413 34.990 1.00 86.69 300 THR A C 1
ATOM 2237 O O . THR A 1 300 ? -31.072 21.440 35.563 1.00 86.69 300 THR A O 1
ATOM 2240 N N . ILE A 1 301 ? -28.882 21.961 35.510 1.00 86.94 301 ILE A N 1
ATOM 2241 C CA . ILE A 1 301 ? -28.801 22.641 36.814 1.00 86.94 301 ILE A CA 1
ATOM 2242 C C . ILE A 1 301 ? -28.507 24.141 36.686 1.00 86.94 301 ILE A C 1
ATOM 2244 O O . ILE A 1 301 ? -28.688 24.894 37.640 1.00 86.94 301 ILE A O 1
ATOM 2248 N N . TRP A 1 302 ? -28.093 24.584 35.500 1.00 90.25 302 TRP A N 1
ATOM 2249 C CA . TRP A 1 302 ? -27.804 25.969 35.156 1.00 90.25 302 TRP A CA 1
ATOM 2250 C C . TRP A 1 302 ? -28.447 26.315 33.801 1.00 90.25 302 TRP A C 1
ATOM 2252 O O . TRP A 1 302 ? -27.789 26.239 32.768 1.00 90.25 302 TRP A O 1
ATOM 2262 N N . PRO A 1 303 ? -29.738 26.700 33.774 1.00 85.12 303 PRO A N 1
ATOM 2263 C CA . PRO A 1 303 ? -30.467 26.940 32.523 1.00 85.12 303 PRO A CA 1
ATOM 2264 C C . PRO A 1 303 ? -29.855 28.024 31.623 1.00 85.12 303 PRO A C 1
ATOM 2266 O O . PRO A 1 303 ? -29.957 27.936 30.403 1.00 85.12 303 PRO A O 1
ATOM 2269 N N . ASP A 1 304 ? -29.192 29.017 32.222 1.00 87.31 304 ASP A N 1
ATOM 2270 C CA . ASP A 1 304 ? -28.500 30.105 31.518 1.00 87.31 304 ASP A CA 1
ATOM 2271 C C . ASP A 1 304 ? -27.029 29.768 31.192 1.00 87.31 304 ASP A C 1
ATOM 2273 O O . ASP A 1 304 ? -26.223 30.668 30.947 1.00 87.31 304 ASP A O 1
ATOM 2277 N N . CYS A 1 305 ? -26.656 28.481 31.212 1.00 88.56 305 CYS A N 1
ATOM 2278 C CA . CYS A 1 305 ? -25.304 28.031 30.891 1.00 88.56 305 CYS A CA 1
ATOM 2279 C C . CYS A 1 305 ? -24.914 28.477 29.467 1.00 88.56 305 CYS A C 1
ATOM 2281 O O . CYS A 1 305 ? -25.604 28.134 28.498 1.00 88.56 305 CYS A O 1
ATOM 2283 N N . PRO A 1 306 ? -23.818 29.242 29.302 1.00 88.81 306 PRO A N 1
ATOM 2284 C CA . PRO A 1 306 ? -23.379 29.698 27.993 1.00 88.81 306 PRO A CA 1
ATOM 2285 C C . PRO A 1 306 ? -22.913 28.524 27.123 1.00 88.81 306 PRO A C 1
ATOM 2287 O O . PRO A 1 306 ? -22.550 27.452 27.612 1.00 88.81 306 PRO A O 1
ATOM 2290 N N . ALA A 1 307 ? -22.880 28.740 25.806 1.00 85.50 307 ALA A N 1
ATOM 2291 C CA . ALA A 1 307 ? -22.228 27.803 24.896 1.00 85.50 307 ALA A CA 1
ATOM 2292 C C . ALA A 1 307 ? -20.744 27.672 25.273 1.00 85.50 307 ALA A C 1
ATOM 2294 O O . ALA A 1 307 ? -20.073 28.693 25.442 1.00 85.50 307 ALA A O 1
ATOM 2295 N N . LYS A 1 308 ? -20.245 26.432 25.355 1.00 87.25 308 LYS A N 1
ATOM 2296 C CA . LYS A 1 308 ? -18.906 26.083 25.869 1.00 87.25 308 LYS A CA 1
ATOM 2297 C C . LYS A 1 308 ? -18.689 26.375 27.357 1.00 87.25 308 LYS A C 1
ATOM 2299 O O . LYS A 1 308 ? -17.543 26.452 27.783 1.00 87.25 308 LYS A O 1
ATOM 2304 N N . GLY A 1 309 ? -19.764 26.582 28.118 1.00 88.81 309 GLY A N 1
ATOM 2305 C CA . GLY A 1 309 ? -19.679 26.717 29.567 1.00 88.81 309 GLY A CA 1
ATOM 2306 C C . GLY A 1 309 ? -19.150 25.435 30.204 1.00 88.81 309 GLY A C 1
ATOM 2307 O O . GLY A 1 309 ? -19.612 24.345 29.863 1.00 88.81 309 GLY A O 1
ATOM 2308 N N . ASP A 1 310 ? -18.201 25.578 31.124 1.00 91.19 310 ASP A N 1
ATOM 2309 C CA . ASP A 1 310 ? -17.597 24.476 31.874 1.00 91.19 310 ASP A CA 1
ATOM 2310 C C . ASP A 1 310 ? -17.902 24.566 33.388 1.00 91.19 310 ASP A C 1
ATOM 2312 O O . ASP A 1 310 ? -18.615 25.458 33.865 1.00 91.19 310 ASP A O 1
ATOM 2316 N N . LEU A 1 311 ? -17.391 23.612 34.178 1.00 91.75 311 LEU A N 1
ATOM 2317 C CA . LEU A 1 311 ? -17.607 23.603 35.633 1.00 91.75 311 LEU A CA 1
ATOM 2318 C C . LEU A 1 311 ? -16.958 24.811 36.335 1.00 91.75 311 LEU A C 1
ATOM 2320 O O . LEU A 1 311 ? -17.437 25.237 37.388 1.00 91.75 311 LEU A O 1
ATOM 2324 N N . ALA A 1 312 ? -15.884 25.373 35.773 1.00 90.88 312 ALA A N 1
ATOM 2325 C CA . ALA A 1 312 ? -15.281 26.582 36.314 1.00 90.88 312 ALA A CA 1
ATOM 2326 C C . ALA A 1 312 ? -16.195 27.793 36.081 1.00 90.88 312 ALA A C 1
ATOM 2328 O O . ALA A 1 312 ? -16.425 28.549 37.022 1.00 90.88 312 ALA A O 1
ATOM 2329 N N . ASP A 1 313 ? -16.786 27.924 34.892 1.00 91.38 313 ASP A N 1
ATOM 2330 C CA . ASP A 1 313 ? -17.758 28.979 34.589 1.00 91.38 313 ASP A CA 1
ATOM 2331 C C . ASP A 1 313 ? -19.012 28.871 35.472 1.00 91.38 313 ASP A C 1
ATOM 2333 O O . ASP A 1 313 ? -19.532 29.885 35.938 1.00 91.38 313 ASP A O 1
ATOM 2337 N N . PHE A 1 314 ? -19.478 27.648 35.756 1.00 89.75 314 PHE A N 1
ATOM 2338 C CA . PHE A 1 314 ? -20.588 27.416 36.688 1.00 89.75 314 PHE A CA 1
ATOM 2339 C C . PHE A 1 314 ? -20.254 27.891 38.108 1.00 89.75 314 PHE A C 1
ATOM 2341 O O . PHE A 1 314 ? -21.058 28.581 38.736 1.00 89.75 314 PHE A O 1
ATOM 2348 N N . SER A 1 315 ? -19.063 27.543 38.606 1.00 87.50 315 SER A N 1
ATOM 2349 C CA . SER A 1 315 ? -18.594 27.962 39.931 1.00 87.50 315 SER A CA 1
ATOM 2350 C C . SER A 1 315 ? -18.484 29.490 40.027 1.00 87.50 315 SER A C 1
ATOM 2352 O O . SER A 1 315 ? -18.972 30.087 40.984 1.00 87.50 315 SER A O 1
ATOM 2354 N N . GLU A 1 316 ? -17.943 30.140 38.989 1.00 87.69 316 GLU A N 1
ATOM 2355 C CA . GLU A 1 316 ? -17.838 31.603 38.897 1.00 87.69 316 GLU A CA 1
ATOM 2356 C C . GLU A 1 316 ? -19.223 32.284 38.823 1.00 87.69 316 GLU A C 1
ATOM 2358 O O . GLU A 1 316 ? -19.460 33.297 39.483 1.00 87.69 316 GLU A O 1
ATOM 2363 N N . ALA A 1 317 ? -20.173 31.728 38.064 1.00 85.19 317 ALA A N 1
ATOM 2364 C CA . ALA A 1 317 ? -21.527 32.275 37.944 1.00 85.19 317 ALA A CA 1
ATOM 2365 C C . ALA A 1 317 ? -22.343 32.170 39.245 1.00 85.19 317 ALA A C 1
ATOM 2367 O O . ALA A 1 317 ? -23.255 32.969 39.476 1.00 85.19 317 ALA A O 1
ATOM 2368 N N . MET A 1 318 ? -22.014 31.199 40.100 1.00 81.50 318 MET A N 1
ATOM 2369 C CA . MET A 1 318 ? -22.730 30.908 41.340 1.00 81.50 318 MET A CA 1
ATOM 2370 C C . MET A 1 318 ? -21.977 31.349 42.608 1.00 81.50 318 MET A C 1
ATOM 2372 O O . MET A 1 318 ? -22.372 30.959 43.705 1.00 81.50 318 MET A O 1
ATOM 2376 N N . ASP A 1 319 ? -20.972 32.226 42.483 1.00 78.62 319 ASP A N 1
ATOM 2377 C CA . ASP A 1 319 ? -20.064 32.706 43.554 1.00 78.62 319 ASP A CA 1
ATOM 2378 C C . ASP A 1 319 ? -20.773 33.322 44.787 1.00 78.62 319 ASP A C 1
ATOM 2380 O O . ASP A 1 319 ? -20.200 33.498 45.859 1.00 78.62 319 ASP A O 1
ATOM 2384 N N . SER A 1 320 ? -22.069 33.629 44.677 1.00 75.44 320 SER A N 1
ATOM 2385 C CA . SER A 1 320 ? -22.901 34.061 45.812 1.00 75.44 320 SER A CA 1
ATOM 2386 C C . SER A 1 320 ? -23.322 32.937 46.778 1.00 75.44 320 SER A C 1
ATOM 2388 O O . SER A 1 320 ? -23.842 33.233 47.857 1.00 75.44 320 SER A O 1
ATOM 2390 N N . GLN A 1 321 ? -23.124 31.667 46.413 1.00 79.44 321 GLN A N 1
ATOM 2391 C CA . GLN A 1 321 ? -23.438 30.486 47.226 1.00 79.44 321 GLN A CA 1
ATOM 2392 C C . GLN A 1 321 ? -22.169 29.917 47.874 1.00 79.44 321 GLN A C 1
ATOM 2394 O O . GLN A 1 321 ? -21.069 30.069 47.351 1.00 79.44 321 GLN A O 1
ATOM 2399 N N . SER A 1 322 ? -22.296 29.239 49.019 1.00 84.50 322 SER A N 1
ATOM 2400 C CA . SER A 1 322 ? -21.133 28.580 49.624 1.00 84.50 322 SER A CA 1
ATOM 2401 C C . SER A 1 322 ? -20.702 27.347 48.821 1.00 84.50 322 SER A C 1
ATOM 2403 O O . SER A 1 322 ? -21.524 26.683 48.189 1.00 84.50 322 SER A O 1
ATOM 2405 N N . ALA A 1 323 ? -19.417 26.988 48.906 1.00 81.75 323 ALA A N 1
ATOM 2406 C CA . ALA A 1 323 ? -18.870 25.789 48.265 1.00 81.75 323 ALA A CA 1
ATOM 2407 C C . ALA A 1 323 ? -19.682 24.521 48.596 1.00 81.75 323 ALA A C 1
ATOM 2409 O O . ALA A 1 323 ? -20.025 23.752 47.702 1.00 81.75 323 ALA A O 1
ATOM 2410 N N . ASP A 1 324 ? -20.082 24.359 49.861 1.00 81.44 324 ASP A N 1
ATOM 2411 C CA . ASP A 1 324 ? -20.889 23.219 50.312 1.00 81.44 324 ASP A CA 1
ATOM 2412 C C . ASP A 1 324 ? -22.304 23.209 49.703 1.00 81.44 324 ASP A C 1
ATOM 2414 O O . ASP A 1 324 ? -22.862 22.141 49.450 1.00 81.44 324 ASP A O 1
ATOM 2418 N N . GLN A 1 325 ? -22.895 24.383 49.444 1.00 82.44 325 GLN A N 1
ATOM 2419 C CA . GLN A 1 325 ? -24.196 24.485 48.774 1.00 82.44 325 GLN A CA 1
ATOM 2420 C C . GLN A 1 325 ? -24.091 24.048 47.310 1.00 82.44 325 GLN A C 1
ATOM 2422 O O . GLN A 1 325 ? -24.921 23.268 46.848 1.00 82.44 325 GLN A O 1
ATOM 2427 N N . LEU A 1 326 ? -23.046 24.482 46.602 1.00 83.25 326 LEU A N 1
ATOM 2428 C CA . LEU A 1 326 ? -22.809 24.098 45.208 1.00 83.25 326 LEU A CA 1
ATOM 2429 C C . LEU A 1 326 ? -22.457 22.614 45.069 1.00 83.25 326 LEU A C 1
ATOM 2431 O O . LEU A 1 326 ? -22.966 21.939 44.175 1.00 83.25 326 LEU A O 1
ATOM 2435 N N . ALA A 1 327 ? -21.661 22.079 45.995 1.00 84.69 327 ALA A N 1
ATOM 2436 C CA . ALA A 1 327 ? -21.372 20.652 46.078 1.00 84.69 327 ALA A CA 1
ATOM 2437 C C . ALA A 1 327 ? -22.650 19.830 46.277 1.00 84.69 327 ALA A C 1
ATOM 2439 O O . ALA A 1 327 ? -22.860 18.830 45.591 1.00 84.69 327 ALA A O 1
ATOM 2440 N N . ALA A 1 328 ? -23.536 20.273 47.176 1.00 84.44 328 ALA A N 1
ATOM 2441 C CA . ALA A 1 328 ? -24.821 19.624 47.404 1.00 84.44 328 ALA A CA 1
ATOM 2442 C C . ALA A 1 328 ? -25.718 19.659 46.156 1.00 84.44 328 ALA A C 1
ATOM 2444 O O . ALA A 1 328 ? -26.382 18.664 45.866 1.00 84.44 328 ALA A O 1
ATOM 2445 N N . VAL A 1 329 ? -25.716 20.759 45.391 1.00 84.81 329 VAL A N 1
ATOM 2446 C CA . VAL A 1 329 ? -26.434 20.850 44.106 1.00 84.81 329 VAL A CA 1
ATOM 2447 C C . VAL A 1 329 ? -25.890 19.829 43.107 1.00 84.81 329 VAL A C 1
ATOM 2449 O O . VAL A 1 329 ? -26.671 19.070 42.548 1.00 84.81 329 VAL A O 1
ATOM 2452 N N . LEU A 1 330 ? -24.569 19.745 42.928 1.00 85.56 330 LEU A N 1
ATOM 2453 C CA . LEU A 1 330 ? -23.943 18.796 41.996 1.00 85.56 330 LEU A CA 1
ATOM 2454 C C . LEU A 1 330 ? -24.162 17.330 42.406 1.00 85.56 330 LEU A C 1
ATOM 2456 O O . LEU A 1 330 ? -24.417 16.484 41.554 1.00 85.56 330 LEU A O 1
ATOM 2460 N N . LEU A 1 331 ? -24.117 17.027 43.706 1.00 84.81 331 LEU A N 1
ATOM 2461 C CA . LEU A 1 331 ? -24.349 15.680 44.245 1.00 84.81 331 LEU A CA 1
ATOM 2462 C C . LEU A 1 331 ? -25.819 15.241 44.185 1.00 84.81 331 LEU A C 1
ATOM 2464 O O . LEU A 1 331 ? -26.095 14.045 44.135 1.00 84.81 331 LEU A O 1
ATOM 2468 N N . SER A 1 332 ? -26.757 16.190 44.233 1.00 83.12 332 SER A N 1
ATOM 2469 C CA . SER A 1 332 ? -28.202 15.922 44.170 1.00 83.12 332 SER A CA 1
ATOM 2470 C C . SER A 1 332 ? -28.802 16.117 42.779 1.00 83.12 332 SER A C 1
ATOM 2472 O O . SER A 1 332 ? -29.993 15.859 42.587 1.00 83.12 332 SER A O 1
ATOM 2474 N N . ALA A 1 333 ? -27.995 16.566 41.815 1.00 82.06 333 ALA A N 1
ATOM 2475 C CA . ALA A 1 333 ? -28.424 16.792 40.450 1.00 82.06 333 ALA A CA 1
ATOM 2476 C C . ALA A 1 333 ? -28.946 15.499 39.818 1.00 82.06 333 ALA A C 1
ATOM 2478 O O . ALA A 1 333 ? -28.411 14.409 40.032 1.00 82.06 333 ALA A O 1
ATOM 2479 N N . ALA A 1 334 ? -29.989 15.633 38.999 1.00 70.25 334 ALA A N 1
ATOM 2480 C CA . ALA A 1 334 ? -30.423 14.538 38.152 1.00 70.25 334 ALA A CA 1
ATOM 2481 C C . ALA A 1 334 ? -29.302 14.224 37.155 1.00 70.25 334 ALA A C 1
ATOM 2483 O O . ALA A 1 334 ? -28.927 15.070 36.342 1.00 70.25 334 ALA A O 1
ATOM 2484 N N . VAL A 1 335 ? -28.771 13.011 37.243 1.00 82.56 335 VAL A N 1
ATOM 2485 C CA . VAL A 1 335 ? -27.770 12.494 36.316 1.00 82.56 335 VAL A CA 1
ATOM 2486 C C . VAL A 1 335 ? -28.436 11.530 35.347 1.00 82.56 335 VAL A C 1
ATOM 2488 O O . VAL A 1 335 ? -29.351 10.791 35.719 1.00 82.56 335 VAL A O 1
ATOM 2491 N N . GLU A 1 336 ? -27.983 11.530 34.102 1.00 77.56 336 GLU A N 1
ATOM 2492 C CA . GLU A 1 336 ? -28.424 10.543 33.125 1.00 77.56 336 GLU A CA 1
ATOM 2493 C C . GLU A 1 336 ? -27.573 9.281 33.301 1.00 77.56 336 GLU A C 1
ATOM 2495 O O . GLU A 1 336 ? -26.354 9.345 33.101 1.00 77.56 336 GLU A O 1
ATOM 2500 N N . PRO A 1 337 ? -28.162 8.142 33.715 1.00 79.12 337 PRO A N 1
ATOM 2501 C CA . PRO A 1 337 ? -27.408 6.906 33.815 1.00 79.12 337 PRO A CA 1
ATOM 2502 C C . PRO A 1 337 ? -26.956 6.502 32.414 1.00 79.12 337 PRO A C 1
ATOM 2504 O O . PRO A 1 337 ? -27.766 6.408 31.490 1.00 79.12 337 PRO A O 1
ATOM 2507 N N . VAL A 1 338 ? -25.664 6.227 32.258 1.00 77.69 338 VAL A N 1
ATOM 2508 C CA . VAL A 1 338 ? -25.177 5.582 31.043 1.00 77.69 338 VAL A CA 1
ATOM 2509 C C . VAL A 1 338 ? -25.568 4.117 31.174 1.00 77.69 338 VAL A C 1
ATOM 2511 O O . VAL A 1 338 ? -24.974 3.379 31.961 1.00 77.69 338 VAL A O 1
ATOM 2514 N N . ALA A 1 339 ? -26.646 3.725 30.486 1.00 55.03 339 ALA A N 1
ATOM 2515 C CA . ALA A 1 339 ? -27.179 2.375 30.559 1.00 55.03 339 ALA A CA 1
ATOM 2516 C C . ALA A 1 339 ? -26.073 1.363 30.232 1.00 55.03 339 ALA A C 1
ATOM 2518 O O . ALA A 1 339 ? -25.442 1.425 29.177 1.00 55.03 339 ALA A O 1
ATOM 2519 N N . ALA A 1 340 ? -25.884 0.388 31.123 1.00 47.31 340 ALA A N 1
ATOM 2520 C CA . ALA A 1 340 ? -25.045 -0.784 30.879 1.00 47.31 340 ALA A CA 1
ATOM 2521 C C . ALA A 1 340 ? -25.586 -1.678 29.739 1.00 47.31 340 ALA A C 1
ATOM 2523 O O . ALA A 1 340 ? -25.011 -2.718 29.448 1.00 47.31 340 ALA A O 1
ATOM 2524 N N . GLU A 1 341 ? -26.658 -1.265 29.056 1.00 38.28 341 GLU A N 1
ATOM 2525 C CA . GLU A 1 341 ? -27.324 -1.971 27.955 1.00 38.28 341 GLU A CA 1
ATOM 2526 C C . GLU A 1 341 ? -26.476 -2.064 26.667 1.00 38.28 341 GLU A C 1
ATOM 2528 O O . GLU A 1 341 ? -26.889 -2.704 25.708 1.00 38.28 341 GLU A O 1
ATOM 2533 N N . ALA A 1 342 ? -25.252 -1.521 26.655 1.00 37.56 342 ALA A N 1
ATOM 2534 C CA . ALA A 1 342 ? -24.224 -1.841 25.655 1.00 37.56 342 ALA A CA 1
ATOM 2535 C C . ALA A 1 342 ? -23.225 -2.933 26.112 1.00 37.56 342 ALA A C 1
ATOM 2537 O O . ALA A 1 342 ? -22.262 -3.217 25.403 1.00 37.56 342 ALA A O 1
ATOM 2538 N N . ALA A 1 343 ? -23.429 -3.540 27.288 1.00 38.38 343 ALA A N 1
ATOM 2539 C CA . ALA A 1 343 ? -22.546 -4.548 27.887 1.00 38.38 343 ALA A CA 1
ATOM 2540 C C . ALA A 1 343 ? -23.223 -5.912 28.150 1.00 38.38 343 ALA A C 1
ATOM 2542 O O . ALA A 1 343 ? -22.558 -6.838 28.610 1.00 38.38 343 ALA A O 1
ATOM 2543 N N . GLU A 1 344 ? -24.505 -6.085 27.808 1.00 32.06 344 GLU A N 1
ATOM 2544 C CA . GLU A 1 344 ? -25.227 -7.367 27.922 1.00 32.06 344 GLU A CA 1
ATOM 2545 C C . GLU A 1 344 ? -25.500 -8.030 26.559 1.00 32.06 344 GLU A C 1
ATOM 2547 O O . GLU A 1 344 ? -26.575 -8.550 26.304 1.00 32.06 344 GLU A O 1
ATOM 2552 N N . GLU A 1 345 ? -24.507 -8.064 25.673 1.00 33.19 345 GLU A N 1
ATOM 2553 C CA . GLU A 1 345 ? -24.327 -9.199 24.748 1.00 33.19 345 GLU A CA 1
ATOM 2554 C C . GLU A 1 345 ? -22.860 -9.332 24.324 1.00 33.19 345 GLU A C 1
ATOM 2556 O O . GLU A 1 345 ? -22.503 -9.619 23.189 1.00 33.19 345 GLU A O 1
ATOM 2561 N N . SER A 1 346 ? -21.964 -9.148 25.285 1.00 32.28 346 SER A N 1
ATOM 2562 C CA . SER A 1 346 ? -20.661 -9.780 25.223 1.00 32.28 346 SER A CA 1
ATOM 2563 C C . SER A 1 346 ? -20.267 -10.098 26.652 1.00 32.28 346 SER A C 1
ATOM 2565 O O . SER A 1 346 ? -19.758 -9.246 27.381 1.00 32.28 346 SER A O 1
ATOM 2567 N N . VAL A 1 347 ? -20.435 -11.368 27.036 1.00 31.28 347 VAL A N 1
ATOM 2568 C CA . VAL A 1 347 ? -19.440 -12.020 27.901 1.00 31.28 347 VAL A CA 1
ATOM 2569 C C . VAL A 1 347 ? -18.083 -11.465 27.461 1.00 31.28 347 VAL A C 1
ATOM 2571 O O . VAL A 1 347 ? -17.898 -11.365 26.243 1.00 31.28 347 VAL A O 1
ATOM 2574 N N . PRO A 1 348 ? -17.156 -11.066 28.352 1.00 32.53 348 PRO A N 1
ATOM 2575 C CA . PRO A 1 348 ? -15.799 -10.828 27.911 1.00 32.53 348 PRO A CA 1
ATOM 2576 C C . PRO A 1 348 ? -15.363 -12.142 27.275 1.00 32.53 348 PRO A C 1
ATOM 2578 O O . PRO A 1 348 ? -14.994 -13.093 27.963 1.00 32.53 348 PRO A O 1
ATOM 2581 N N . VAL A 1 349 ? -15.480 -12.222 25.948 1.00 33.97 349 VAL A N 1
ATOM 2582 C CA . VAL A 1 349 ? -14.662 -13.089 25.143 1.00 33.97 349 VAL A CA 1
ATOM 2583 C C . VAL A 1 349 ? -13.316 -12.572 25.577 1.00 33.97 349 VAL A C 1
ATOM 2585 O O . VAL A 1 349 ? -12.945 -11.438 25.268 1.00 33.97 349 VAL A O 1
ATOM 2588 N N . ALA A 1 350 ? -12.653 -13.330 26.454 1.00 33.59 350 ALA A N 1
ATOM 2589 C CA . ALA A 1 350 ? -11.217 -13.292 26.493 1.00 33.59 350 ALA A CA 1
ATOM 2590 C C . ALA A 1 350 ? -10.874 -13.318 25.017 1.00 33.59 350 ALA A C 1
ATOM 2592 O O . ALA A 1 350 ? -11.167 -14.317 24.363 1.00 33.59 350 ALA A O 1
ATOM 2593 N N . VAL A 1 351 ? -10.471 -12.170 24.459 1.00 38.78 351 VAL A N 1
ATOM 2594 C CA . VAL A 1 351 ? -9.953 -12.151 23.106 1.00 38.78 351 VAL A CA 1
ATOM 2595 C C . VAL A 1 351 ? -8.858 -13.172 23.250 1.00 38.78 351 VAL A C 1
ATOM 2597 O O . VAL A 1 351 ? -7.929 -12.947 24.035 1.00 38.78 351 VAL A O 1
ATOM 2600 N N . GLU A 1 352 ? -9.066 -14.360 22.687 1.00 40.38 352 GLU A N 1
ATOM 2601 C CA . GLU A 1 352 ? -8.031 -15.359 22.664 1.00 40.38 352 GLU A CA 1
ATOM 2602 C C . GLU A 1 352 ? -6.977 -14.692 21.801 1.00 40.38 352 GLU A C 1
ATOM 2604 O O . GLU A 1 352 ? -7.001 -14.736 20.578 1.00 40.38 352 GLU A O 1
ATOM 2609 N N . LEU A 1 353 ? -6.089 -13.950 22.468 1.00 44.16 353 LEU A N 1
ATOM 2610 C CA . LEU A 1 353 ? -4.961 -13.252 21.872 1.00 44.16 353 LEU A CA 1
ATOM 2611 C C . LEU A 1 353 ? -4.117 -14.247 21.074 1.00 44.16 353 LEU A C 1
ATOM 2613 O O . LEU A 1 353 ? -3.346 -13.858 20.200 1.00 44.16 353 LEU A O 1
ATOM 2617 N N . PHE A 1 354 ? -4.290 -15.527 21.396 1.00 55.06 354 PHE A N 1
ATOM 2618 C CA . PHE A 1 354 ? -3.715 -16.676 20.760 1.00 55.06 354 PHE A CA 1
ATOM 2619 C C . PHE A 1 354 ? -4.832 -17.701 20.561 1.00 55.06 354 PHE A C 1
ATOM 2621 O O . PHE A 1 354 ? -5.276 -18.312 21.527 1.00 55.06 354 PHE A O 1
ATOM 2628 N N . GLU A 1 355 ? -5.251 -17.902 19.316 1.00 68.69 355 GLU A N 1
ATOM 2629 C CA . GLU A 1 355 ? -6.004 -19.092 18.928 1.00 68.69 355 GLU A CA 1
ATOM 2630 C C . GLU A 1 355 ? -5.019 -20.272 18.951 1.00 68.69 355 GLU A C 1
ATOM 2632 O O . GLU A 1 355 ? -4.199 -20.444 18.044 1.00 68.69 355 GLU A O 1
ATOM 2637 N N . ILE A 1 356 ? -5.001 -21.021 20.057 1.00 79.75 356 ILE A N 1
ATOM 2638 C CA . ILE A 1 356 ? -4.077 -22.144 20.252 1.00 79.75 356 ILE A CA 1
ATOM 2639 C C . ILE A 1 356 ? -4.856 -23.445 20.109 1.00 79.75 356 ILE A C 1
ATOM 2641 O O . ILE A 1 356 ? -5.588 -23.851 21.006 1.00 79.75 356 ILE A O 1
ATOM 2645 N N . VAL A 1 357 ? -4.624 -24.140 19.000 1.00 87.00 357 VAL A N 1
ATOM 2646 C CA . VAL A 1 357 ? -5.065 -25.523 18.803 1.00 87.00 357 VAL A CA 1
ATOM 2647 C C . VAL A 1 357 ? -3.897 -26.478 19.035 1.00 87.00 357 VAL A C 1
ATOM 2649 O O . VAL A 1 357 ? -2.750 -26.179 18.689 1.00 87.00 357 VAL A O 1
ATOM 2652 N N . ASP A 1 358 ? -4.164 -27.634 19.640 1.00 91.44 358 ASP A N 1
ATOM 2653 C CA . ASP A 1 358 ? -3.156 -28.688 19.729 1.00 91.44 358 ASP A CA 1
ATOM 2654 C C . ASP A 1 358 ? -2.934 -29.363 18.364 1.00 91.44 358 ASP A C 1
ATOM 2656 O O . ASP A 1 358 ? -3.720 -29.215 17.425 1.00 91.44 358 ASP A O 1
ATOM 2660 N N . SER A 1 359 ? -1.835 -30.110 18.234 1.00 91.31 359 SER A N 1
ATOM 2661 C CA . SER A 1 359 ? -1.472 -30.733 16.958 1.00 91.31 359 SER A CA 1
ATOM 2662 C C . SER A 1 359 ? -2.487 -31.768 16.462 1.00 91.31 359 SER A C 1
ATOM 2664 O O . SER A 1 359 ? -2.564 -31.971 15.257 1.00 91.31 359 SER A O 1
ATOM 2666 N N . ALA A 1 360 ? -3.254 -32.418 17.345 1.00 92.88 360 ALA A N 1
ATOM 2667 C CA . ALA A 1 360 ? -4.253 -33.405 16.939 1.00 92.88 360 ALA A CA 1
ATOM 2668 C C . ALA A 1 360 ? -5.520 -32.720 16.411 1.00 92.88 360 ALA A C 1
ATOM 2670 O O . ALA A 1 360 ? -6.059 -33.131 15.387 1.00 92.88 360 ALA A O 1
ATOM 2671 N N . ALA A 1 361 ? -5.961 -31.648 17.072 1.00 89.06 361 ALA A N 1
ATOM 2672 C CA . ALA A 1 361 ? -7.054 -30.806 16.604 1.00 89.06 361 ALA A CA 1
ATOM 2673 C C . ALA A 1 361 ? -6.702 -30.106 15.282 1.00 89.06 361 ALA A C 1
ATOM 2675 O O . ALA A 1 361 ? -7.540 -30.052 14.387 1.00 89.06 361 ALA A O 1
ATOM 2676 N N . PHE A 1 362 ? -5.460 -29.628 15.133 1.00 89.94 362 PHE A N 1
ATOM 2677 C CA . PHE A 1 362 ? -4.978 -29.026 13.888 1.00 89.94 362 PHE A CA 1
ATOM 2678 C C . PHE A 1 362 ? -4.930 -30.030 12.725 1.00 89.94 362 PHE A C 1
ATOM 2680 O O . PHE A 1 362 ? -5.377 -29.701 11.633 1.00 89.94 362 PHE A O 1
ATOM 2687 N N . ASP A 1 363 ? -4.431 -31.252 12.950 1.00 91.69 363 ASP A N 1
ATOM 2688 C CA . ASP A 1 363 ? -4.382 -32.313 11.926 1.00 91.69 363 ASP A CA 1
ATOM 2689 C C . ASP A 1 363 ? -5.783 -32.799 11.515 1.00 91.69 363 ASP A C 1
ATOM 2691 O O . ASP A 1 363 ? -6.022 -33.126 10.356 1.00 91.69 363 ASP A O 1
ATOM 2695 N N . ALA A 1 364 ? -6.735 -32.805 12.454 1.00 92.00 364 ALA A N 1
ATOM 2696 C CA . ALA A 1 364 ? -8.122 -33.181 12.192 1.00 92.00 364 ALA A CA 1
ATOM 2697 C C . ALA A 1 364 ? -8.966 -32.061 11.553 1.00 92.00 364 ALA A C 1
ATOM 2699 O O . ALA A 1 364 ? -10.090 -32.327 11.120 1.00 92.00 364 ALA A O 1
ATOM 2700 N N . ALA A 1 365 ? -8.473 -30.819 11.524 1.00 88.50 365 ALA A N 1
ATOM 2701 C CA . ALA A 1 365 ? -9.210 -29.685 10.983 1.00 88.50 365 ALA A CA 1
ATOM 2702 C C . ALA A 1 365 ? -9.281 -29.751 9.448 1.00 88.50 365 ALA A C 1
ATOM 2704 O O . ALA A 1 365 ? -8.269 -29.906 8.765 1.00 88.50 365 ALA A O 1
ATOM 2705 N N . ASP A 1 366 ? -10.481 -29.575 8.892 1.00 87.75 366 ASP A N 1
ATOM 2706 C CA . ASP A 1 366 ? -10.701 -29.523 7.442 1.00 87.75 366 ASP A CA 1
ATOM 2707 C C . ASP A 1 366 ? -10.361 -28.127 6.891 1.00 87.75 366 ASP A C 1
ATOM 2709 O O . ASP A 1 366 ? -11.228 -27.303 6.594 1.00 87.75 366 ASP A O 1
ATOM 2713 N N . LEU A 1 367 ? -9.062 -27.823 6.838 1.00 85.06 367 LEU A N 1
ATOM 2714 C CA . LEU A 1 367 ? -8.536 -26.537 6.384 1.00 85.06 367 LEU A CA 1
ATOM 2715 C C . LEU A 1 367 ? -8.319 -26.553 4.866 1.00 85.06 367 LEU A C 1
ATOM 2717 O O . LEU A 1 367 ? -7.261 -26.954 4.379 1.00 85.06 367 LEU A O 1
ATOM 2721 N N . ASN A 1 368 ? -9.304 -26.067 4.109 1.00 85.44 368 ASN A N 1
ATOM 2722 C CA . ASN A 1 368 ? -9.213 -25.938 2.653 1.00 85.44 368 ASN A CA 1
ATOM 2723 C C . ASN A 1 368 ? -9.041 -24.478 2.224 1.00 85.44 368 ASN A C 1
ATOM 2725 O O . ASN A 1 368 ? -9.789 -23.594 2.639 1.00 85.44 368 ASN A O 1
ATOM 2729 N N . GLN A 1 369 ? -8.073 -24.219 1.343 1.00 90.25 369 GLN A N 1
ATOM 2730 C CA . GLN A 1 369 ? -7.883 -22.891 0.765 1.00 90.25 369 GLN A CA 1
ATOM 2731 C C . GLN A 1 369 ? -8.855 -22.665 -0.401 1.00 90.25 369 GLN A C 1
ATOM 2733 O O . GLN A 1 369 ? -8.672 -23.211 -1.489 1.00 90.25 369 GLN A O 1
ATOM 2738 N N . GLU A 1 370 ? -9.850 -21.804 -0.192 1.00 93.88 370 GLU A N 1
ATOM 2739 C CA . GLU A 1 370 ? -10.769 -21.349 -1.243 1.00 93.88 370 GLU A CA 1
ATOM 2740 C C . GLU A 1 370 ? -10.100 -20.306 -2.161 1.00 93.88 370 GLU A C 1
ATOM 2742 O O . GLU A 1 370 ? -9.240 -19.526 -1.732 1.00 93.88 370 GLU A O 1
ATOM 2747 N N . PHE A 1 371 ? -10.531 -20.264 -3.425 1.00 96.44 371 PHE A N 1
ATOM 2748 C CA . PHE A 1 371 ? -10.188 -19.228 -4.397 1.00 96.44 371 PHE A CA 1
ATOM 2749 C C . PHE A 1 371 ? -11.447 -18.494 -4.869 1.00 96.44 371 PHE A C 1
ATOM 2751 O O . PHE A 1 371 ? -12.345 -19.102 -5.441 1.00 96.44 371 PHE A O 1
ATOM 2758 N N . TRP A 1 372 ? -11.480 -17.172 -4.699 1.00 97.56 372 TRP A N 1
ATOM 2759 C CA . TRP A 1 372 ? -12.534 -16.309 -5.250 1.00 97.56 372 TRP A CA 1
ATOM 2760 C C . TRP A 1 372 ? -12.321 -15.999 -6.732 1.00 97.56 372 TRP A C 1
ATOM 2762 O O . TRP A 1 372 ? -13.270 -15.703 -7.450 1.00 97.56 372 TRP A O 1
ATOM 2772 N N . ILE A 1 373 ? -11.074 -16.088 -7.197 1.00 98.12 373 ILE A N 1
ATOM 2773 C CA . ILE A 1 373 ? -10.733 -16.158 -8.619 1.00 98.12 373 ILE A CA 1
ATOM 2774 C C . ILE A 1 373 ? -9.772 -17.327 -8.772 1.00 98.12 373 ILE A C 1
ATOM 2776 O O . ILE A 1 373 ? -8.674 -17.291 -8.206 1.00 98.12 373 ILE A O 1
ATOM 2780 N N . GLU A 1 374 ? -10.178 -18.358 -9.510 1.00 96.31 374 GLU A N 1
ATOM 2781 C CA . GLU A 1 374 ? -9.422 -19.607 -9.619 1.00 96.31 374 GLU A CA 1
ATOM 2782 C C . GLU A 1 374 ? -7.970 -19.350 -10.049 1.00 96.31 374 GLU A C 1
ATOM 2784 O O . GLU A 1 374 ? -7.695 -18.758 -11.095 1.00 96.31 374 GLU A O 1
ATOM 2789 N N . GLY A 1 375 ? -7.025 -19.765 -9.199 1.00 93.62 375 GLY A N 1
ATOM 2790 C CA . GLY A 1 375 ? -5.588 -19.613 -9.437 1.00 93.62 375 GLY A CA 1
ATOM 2791 C C . GLY A 1 375 ? -5.040 -18.180 -9.359 1.00 93.62 375 GLY A C 1
ATOM 2792 O O . GLY A 1 375 ? -3.853 -17.999 -9.634 1.00 93.62 375 GLY A O 1
ATOM 2793 N N . ILE A 1 376 ? -5.853 -17.178 -8.990 1.00 96.38 376 ILE A N 1
ATOM 2794 C CA . ILE A 1 376 ? -5.462 -15.753 -8.941 1.00 96.38 376 ILE A CA 1
ATOM 2795 C C . ILE A 1 376 ? -5.714 -15.096 -7.581 1.00 96.38 376 ILE A C 1
ATOM 2797 O O . ILE A 1 376 ? -4.857 -14.344 -7.119 1.00 96.38 376 ILE A O 1
ATOM 2801 N N . LEU A 1 377 ? -6.892 -15.298 -6.983 1.00 97.50 377 LEU A N 1
ATOM 2802 C CA . LEU A 1 377 ? -7.292 -14.628 -5.743 1.00 97.50 377 LEU A CA 1
ATOM 2803 C C . LEU A 1 377 ? -7.749 -15.665 -4.718 1.00 97.50 377 LEU A C 1
ATOM 2805 O O . LEU A 1 377 ? -8.855 -16.192 -4.815 1.00 97.50 377 LEU A O 1
ATOM 2809 N N . ALA A 1 378 ? -6.890 -15.943 -3.744 1.00 96.19 378 ALA A N 1
ATOM 2810 C CA . ALA A 1 378 ? -7.186 -16.791 -2.597 1.00 96.19 378 ALA A CA 1
ATOM 2811 C C . ALA A 1 378 ? -8.081 -16.050 -1.586 1.00 96.19 378 ALA A C 1
ATOM 2813 O O . ALA A 1 378 ? -7.859 -14.869 -1.307 1.00 96.19 378 ALA A O 1
ATOM 2814 N N . ALA A 1 379 ? -9.073 -16.736 -1.022 1.00 94.19 379 ALA A N 1
ATOM 2815 C CA . ALA A 1 379 ? -9.912 -16.198 0.045 1.00 94.19 379 ALA A CA 1
ATOM 2816 C C . ALA A 1 379 ? -9.101 -15.969 1.334 1.00 94.19 379 ALA A C 1
ATOM 2818 O O . ALA A 1 379 ? -8.130 -16.685 1.602 1.00 94.19 379 ALA A O 1
ATOM 2819 N N . GLY A 1 380 ? -9.496 -14.976 2.137 1.00 91.50 380 GLY A N 1
ATOM 2820 C CA . GLY A 1 380 ? -8.914 -14.730 3.464 1.00 91.50 380 GLY A CA 1
ATOM 2821 C C . GLY A 1 380 ? -7.467 -14.219 3.467 1.00 91.50 380 GLY A C 1
ATOM 2822 O O . GLY A 1 380 ? -6.820 -14.209 4.513 1.00 91.50 380 GLY A O 1
ATOM 2823 N N . GLN A 1 381 ? -6.928 -13.775 2.329 1.00 93.00 381 GLN A N 1
ATOM 2824 C CA . GLN A 1 381 ? -5.545 -13.298 2.221 1.00 93.00 381 GLN A CA 1
ATOM 2825 C C . GLN A 1 381 ? -5.490 -11.889 1.605 1.00 93.00 381 GLN A C 1
ATOM 2827 O O . GLN A 1 381 ? -6.071 -11.683 0.542 1.00 93.00 381 GLN A O 1
ATOM 2832 N N . PRO A 1 382 ? -4.764 -10.914 2.183 1.00 95.81 382 PRO A N 1
ATOM 2833 C CA . PRO A 1 382 ? -4.661 -9.573 1.607 1.00 95.81 382 PRO A CA 1
ATOM 2834 C C . PRO A 1 382 ? -3.966 -9.595 0.237 1.00 95.81 382 PRO A C 1
ATOM 2836 O O . PRO A 1 382 ? -2.909 -10.226 0.086 1.00 95.81 382 PRO A O 1
ATOM 2839 N N . GLN A 1 383 ? -4.535 -8.883 -0.745 1.00 97.25 383 GLN A N 1
ATOM 2840 C CA . GLN A 1 383 ? -3.997 -8.795 -2.107 1.00 97.25 383 GLN A CA 1
ATOM 2841 C C . GLN A 1 383 ? -3.352 -7.439 -2.392 1.00 97.25 383 GLN A C 1
ATOM 2843 O O . GLN A 1 383 ? -3.884 -6.377 -2.072 1.00 97.25 383 GLN A O 1
ATOM 2848 N N . LEU A 1 384 ? -2.214 -7.472 -3.082 1.00 96.94 384 LEU A N 1
ATOM 2849 C CA . LEU A 1 384 ? -1.557 -6.282 -3.604 1.00 96.94 384 LEU A CA 1
ATOM 2850 C C . LEU A 1 384 ? -1.605 -6.236 -5.129 1.00 96.94 384 LEU A C 1
ATOM 2852 O O . LEU A 1 384 ? -1.000 -7.061 -5.809 1.00 96.94 384 LEU A O 1
ATOM 2856 N N . TRP A 1 385 ? -2.238 -5.205 -5.666 1.00 97.19 385 TRP A N 1
ATOM 2857 C CA . TRP A 1 385 ? -2.063 -4.782 -7.046 1.00 97.19 385 TRP A CA 1
ATOM 2858 C C . TRP A 1 385 ? -0.872 -3.841 -7.151 1.00 97.19 385 TRP A C 1
ATOM 2860 O O . TRP A 1 385 ? -0.779 -2.877 -6.394 1.00 97.19 385 TRP A O 1
ATOM 2870 N N . ALA A 1 386 ? 0.034 -4.062 -8.104 1.00 95.50 386 ALA A N 1
ATOM 2871 C CA . ALA A 1 386 ? 1.100 -3.096 -8.351 1.00 95.50 386 ALA A CA 1
ATOM 2872 C C . ALA A 1 386 ? 1.558 -3.035 -9.806 1.00 95.50 386 ALA A C 1
ATOM 2874 O O . ALA A 1 386 ? 1.463 -3.995 -10.561 1.00 95.50 386 ALA A O 1
ATOM 2875 N N . GLY A 1 387 ? 2.064 -1.877 -10.214 1.00 94.12 387 GLY A N 1
ATOM 2876 C CA . GLY A 1 387 ? 2.595 -1.672 -11.560 1.00 94.12 387 GLY A CA 1
ATOM 2877 C C . GLY A 1 387 ? 2.993 -0.219 -11.819 1.00 94.12 387 GLY A C 1
ATOM 2878 O O . GLY A 1 387 ? 2.789 0.652 -10.963 1.00 94.12 387 GLY A O 1
ATOM 2879 N N . PRO A 1 388 ? 3.537 0.096 -13.002 1.00 91.81 388 PRO A N 1
ATOM 2880 C CA . PRO A 1 388 ? 3.932 1.455 -13.328 1.00 91.81 388 PRO A CA 1
ATOM 2881 C C . PRO A 1 388 ? 2.734 2.415 -13.391 1.00 91.81 388 PRO A C 1
ATOM 2883 O O . PRO A 1 388 ? 1.552 2.049 -13.396 1.00 91.81 388 PRO A O 1
ATOM 2886 N N . SER A 1 389 ? 3.031 3.710 -13.407 1.00 87.56 389 SER A N 1
ATOM 2887 C CA . SER A 1 389 ? 2.013 4.720 -13.692 1.00 87.56 389 SER A CA 1
ATOM 2888 C C . SER A 1 389 ? 1.489 4.540 -15.117 1.00 87.56 389 SER A C 1
ATOM 2890 O O . SER A 1 389 ? 2.254 4.249 -16.035 1.00 87.56 389 SER A O 1
ATOM 2892 N N . LYS A 1 390 ? 0.179 4.742 -15.304 1.00 86.81 390 LYS A N 1
ATOM 2893 C CA . LYS A 1 390 ? -0.484 4.659 -16.618 1.00 86.81 390 LYS A CA 1
ATOM 2894 C C . LYS A 1 390 ? -0.348 3.281 -17.290 1.00 86.81 390 LYS A C 1
ATOM 2896 O O . LYS A 1 390 ? -0.081 3.196 -18.485 1.00 86.81 390 LYS A O 1
ATOM 2901 N N . SER A 1 391 ? -0.537 2.203 -16.528 1.00 89.62 391 SER A N 1
ATOM 2902 C CA . SER A 1 391 ? -0.540 0.811 -17.017 1.00 89.62 391 SER A CA 1
ATOM 2903 C C . SER A 1 391 ? -1.888 0.106 -16.818 1.00 89.62 391 SER A C 1
ATOM 2905 O O . SER A 1 391 ? -1.920 -1.095 -16.582 1.00 89.62 391 SER A O 1
ATOM 2907 N N . LEU A 1 392 ? -2.987 0.869 -16.830 1.00 93.44 392 LEU A N 1
ATOM 2908 C CA . LEU A 1 392 ? -4.362 0.378 -16.641 1.00 93.44 392 LEU A CA 1
ATOM 2909 C C . LEU A 1 392 ? -4.652 -0.358 -15.318 1.00 93.44 392 LEU A C 1
ATOM 2911 O O . LEU A 1 392 ? -5.662 -1.044 -15.228 1.00 93.44 392 LEU A O 1
ATOM 2915 N N . LYS A 1 393 ? -3.830 -0.183 -14.272 1.00 94.19 393 LYS A N 1
ATOM 2916 C CA . LYS A 1 393 ? -4.029 -0.851 -12.966 1.00 94.19 393 LYS A CA 1
ATOM 2917 C C . LYS A 1 393 ? -5.439 -0.660 -12.417 1.00 94.19 393 LYS A C 1
ATOM 2919 O O . LYS A 1 393 ? -6.131 -1.642 -12.213 1.00 94.19 393 LYS A O 1
ATOM 2924 N N . THR A 1 394 ? -5.881 0.591 -12.273 1.00 94.81 394 THR A N 1
ATOM 2925 C CA . THR A 1 394 ? -7.238 0.915 -11.814 1.00 94.81 394 THR A CA 1
ATOM 2926 C C . THR A 1 394 ? -8.305 0.276 -12.700 1.00 94.81 394 THR A C 1
ATOM 2928 O O . THR A 1 394 ? -9.274 -0.264 -12.190 1.00 94.81 394 THR A O 1
ATOM 2931 N N . SER A 1 395 ? -8.140 0.278 -14.028 1.00 95.69 395 SER A N 1
ATOM 2932 C CA . SER A 1 395 ? -9.129 -0.317 -14.939 1.00 95.69 395 SER A CA 1
ATOM 2933 C C . SER A 1 395 ? -9.212 -1.840 -14.809 1.00 95.69 395 SER A C 1
ATOM 2935 O O . SER A 1 395 ? -10.306 -2.389 -14.821 1.00 95.69 395 SER A O 1
ATOM 2937 N N . LEU A 1 396 ? -8.077 -2.520 -14.644 1.00 97.44 396 LEU A N 1
ATOM 2938 C CA . LEU A 1 396 ? -8.025 -3.969 -14.441 1.00 97.44 396 LEU A CA 1
ATOM 2939 C C . LEU A 1 396 ? -8.463 -4.372 -13.021 1.00 97.44 396 LEU A C 1
ATOM 2941 O O . LEU A 1 396 ? -9.093 -5.411 -12.853 1.00 97.44 396 LEU A O 1
ATOM 2945 N N . LEU A 1 397 ? -8.222 -3.528 -12.015 1.00 97.94 397 LEU A N 1
ATOM 2946 C CA . LEU A 1 397 ? -8.787 -3.690 -10.674 1.00 97.94 397 LEU A CA 1
ATOM 2947 C C . LEU A 1 397 ? -10.314 -3.501 -10.684 1.00 97.94 397 LEU A C 1
ATOM 2949 O O . LEU A 1 397 ? -11.029 -4.245 -10.020 1.00 97.94 397 LEU A O 1
ATOM 2953 N N . VAL A 1 398 ? -10.836 -2.560 -11.479 1.00 97.88 398 VAL A N 1
ATOM 2954 C CA . VAL A 1 398 ? -12.283 -2.421 -11.714 1.00 97.88 398 VAL A CA 1
ATOM 2955 C C . VAL A 1 398 ? -12.850 -3.673 -12.390 1.00 97.88 398 VAL A C 1
ATOM 2957 O O . VAL A 1 398 ? -13.906 -4.140 -11.976 1.00 97.88 398 VAL A O 1
ATOM 2960 N N . ASP A 1 399 ? -12.158 -4.251 -13.379 1.00 98.31 399 ASP A N 1
ATOM 2961 C CA . ASP A 1 399 ? -12.538 -5.542 -13.980 1.00 98.31 399 ASP A CA 1
ATOM 2962 C C . ASP A 1 399 ? -12.607 -6.650 -12.916 1.00 98.31 399 ASP A C 1
ATOM 2964 O O . ASP A 1 399 ? -13.603 -7.371 -12.851 1.00 98.31 399 ASP A O 1
ATOM 2968 N N . GLN A 1 400 ? -11.615 -6.728 -12.022 1.00 98.62 400 GLN A N 1
ATOM 2969 C CA . GLN A 1 400 ? -11.615 -7.675 -10.905 1.00 98.62 400 GLN A CA 1
ATOM 2970 C C . GLN A 1 400 ? -12.829 -7.480 -9.987 1.00 98.62 400 GLN A C 1
ATOM 2972 O O . GLN A 1 400 ? -13.554 -8.438 -9.726 1.00 98.62 400 GLN A O 1
ATOM 2977 N N . CYS A 1 401 ? -13.092 -6.244 -9.552 1.00 98.50 401 CYS A N 1
ATOM 2978 C CA . CYS A 1 401 ? -14.215 -5.919 -8.668 1.00 98.50 401 CYS A CA 1
ATOM 2979 C C . CYS A 1 401 ? -15.569 -6.235 -9.318 1.00 98.50 401 CYS A C 1
ATOM 2981 O O . CYS A 1 401 ? -16.443 -6.804 -8.673 1.00 98.50 401 CYS A O 1
ATOM 2983 N N . LEU A 1 402 ? -15.738 -5.907 -10.603 1.00 98.62 402 LEU A N 1
ATOM 2984 C CA . LEU A 1 402 ? -16.950 -6.220 -11.365 1.00 98.62 402 LEU A CA 1
ATOM 2985 C C . LEU A 1 402 ? -17.147 -7.727 -11.538 1.00 98.62 402 LEU A C 1
ATOM 2987 O O . LEU A 1 402 ? -18.265 -8.216 -11.413 1.00 98.62 402 LEU A O 1
ATOM 2991 N N . SER A 1 403 ? -16.067 -8.452 -11.826 1.00 98.62 403 SER A N 1
ATOM 2992 C CA . SER A 1 403 ? -16.092 -9.903 -12.027 1.00 98.62 403 SER A CA 1
ATOM 2993 C C . SER A 1 403 ? -16.472 -10.632 -10.739 1.00 98.62 403 SER A C 1
ATOM 2995 O O . SER A 1 403 ? -17.347 -11.492 -10.763 1.00 98.62 403 SER A O 1
ATOM 2997 N N . LEU A 1 404 ? -15.893 -10.213 -9.610 1.00 98.56 404 LEU A N 1
ATOM 2998 C CA . LEU A 1 404 ? -16.242 -10.704 -8.278 1.00 98.56 404 LEU A CA 1
ATOM 2999 C C . LEU A 1 404 ? -17.683 -10.370 -7.898 1.00 98.56 404 LEU A C 1
ATOM 3001 O O . LEU A 1 404 ? -18.415 -11.254 -7.477 1.00 98.56 404 LEU A O 1
ATOM 3005 N N . ALA A 1 405 ? -18.118 -9.124 -8.086 1.00 98.44 405 ALA A N 1
ATOM 3006 C CA . ALA A 1 405 ? -19.470 -8.710 -7.718 1.00 98.44 405 ALA A CA 1
ATOM 3007 C C . ALA A 1 405 ? -20.566 -9.406 -8.532 1.00 98.44 405 ALA A C 1
ATOM 3009 O O . ALA A 1 405 ? -21.651 -9.667 -8.019 1.00 98.44 405 ALA A O 1
ATOM 3010 N N . ALA A 1 406 ? -20.289 -9.701 -9.802 1.00 98.06 406 ALA A N 1
ATOM 3011 C CA . ALA A 1 406 ? -21.242 -10.339 -10.701 1.00 98.06 406 ALA A CA 1
ATOM 3012 C C . ALA A 1 406 ? -21.135 -11.873 -10.737 1.00 98.06 406 ALA A C 1
ATOM 3014 O O . ALA A 1 406 ? -22.022 -12.513 -11.296 1.00 98.06 406 ALA A O 1
ATOM 3015 N N . GLY A 1 407 ? -20.059 -12.465 -10.204 1.00 97.75 407 GLY A N 1
ATOM 3016 C CA . GLY A 1 407 ? -19.778 -13.896 -10.362 1.00 97.75 407 GLY A CA 1
ATOM 3017 C C . GLY A 1 407 ? -19.495 -14.294 -11.815 1.00 97.75 407 GLY A C 1
ATOM 3018 O O . GLY A 1 407 ? -19.966 -15.328 -12.279 1.00 97.75 407 GLY A O 1
ATOM 3019 N N . VAL A 1 408 ? -18.781 -13.450 -12.569 1.00 98.12 408 VAL A N 1
ATOM 3020 C CA . VAL A 1 408 ? -18.415 -13.721 -13.974 1.00 98.12 408 VAL A CA 1
ATOM 3021 C C . VAL A 1 408 ? -16.901 -13.816 -14.141 1.00 98.12 408 VAL A C 1
ATOM 3023 O O . VAL A 1 408 ? -16.174 -13.251 -13.326 1.00 98.12 408 VAL A O 1
ATOM 3026 N N . PRO A 1 409 ? -16.388 -14.463 -15.205 1.00 98.44 409 PRO A N 1
ATOM 3027 C CA . PRO A 1 409 ? -14.951 -14.643 -15.366 1.00 98.44 409 PRO A CA 1
ATOM 3028 C C . PRO A 1 409 ? -14.151 -13.330 -15.365 1.00 98.44 409 PRO A C 1
ATOM 3030 O O . PRO A 1 409 ? -14.403 -12.404 -16.152 1.00 98.44 409 PRO A O 1
ATOM 3033 N N . PHE A 1 410 ? -13.126 -13.277 -14.517 1.00 98.38 410 PHE A N 1
ATOM 3034 C CA . PHE A 1 410 ? -12.133 -12.211 -14.504 1.00 98.38 410 PHE A CA 1
ATOM 3035 C C . PHE A 1 410 ? -11.285 -12.270 -15.779 1.00 98.38 410 PHE A C 1
ATOM 3037 O O . PHE A 1 410 ? -10.863 -13.344 -16.215 1.00 98.38 410 PHE A O 1
ATOM 3044 N N . LEU A 1 411 ? -11.092 -11.111 -16.423 1.00 97.00 411 LEU A N 1
ATOM 3045 C CA . LEU A 1 411 ? -10.464 -10.989 -17.751 1.00 97.00 411 LEU A CA 1
ATOM 3046 C C . LEU A 1 411 ? -11.088 -11.904 -18.827 1.00 97.00 411 LEU A C 1
ATOM 3048 O O . LEU A 1 411 ? -10.431 -12.248 -19.804 1.00 97.00 411 LEU A O 1
ATOM 3052 N N . GLY A 1 412 ? -12.340 -12.336 -18.633 1.00 95.25 412 GLY A N 1
ATOM 3053 C CA . GLY A 1 412 ? -13.055 -13.220 -19.556 1.00 95.25 412 GLY A CA 1
ATOM 3054 C C . GLY A 1 412 ? -12.610 -14.688 -19.538 1.00 95.25 412 GLY A C 1
ATOM 3055 O O . GLY A 1 412 ? -13.211 -15.489 -20.245 1.00 95.25 412 GLY A O 1
ATOM 3056 N N . GLN A 1 413 ? -11.605 -15.058 -18.736 1.00 95.88 413 GLN A N 1
ATOM 3057 C CA . GLN A 1 413 ? -11.028 -16.409 -18.746 1.00 95.88 413 GLN A CA 1
ATOM 3058 C C . GLN A 1 413 ? -10.949 -17.062 -17.362 1.00 95.88 413 GLN A C 1
ATOM 3060 O O . GLN A 1 413 ? -11.110 -18.275 -17.266 1.00 95.88 413 GLN A O 1
ATOM 3065 N N . TYR A 1 414 ? -10.697 -16.295 -16.300 1.00 97.44 414 TYR A N 1
ATOM 3066 C CA . TYR A 1 414 ? -10.471 -16.855 -14.966 1.00 97.44 414 TYR A CA 1
ATOM 3067 C C . TYR A 1 414 ? -11.777 -16.935 -14.187 1.00 97.44 414 TYR A C 1
ATOM 3069 O O . TYR A 1 414 ? -12.403 -15.909 -13.922 1.00 97.44 414 TYR A O 1
ATOM 3077 N N . THR A 1 415 ? -12.192 -18.149 -13.836 1.00 98.25 415 THR A N 1
ATOM 3078 C CA . THR A 1 415 ? -13.470 -18.422 -13.175 1.00 98.25 415 THR A CA 1
ATOM 3079 C C . THR A 1 415 ? -13.589 -17.684 -11.845 1.00 98.25 415 THR A C 1
ATOM 3081 O O . THR A 1 415 ? -12.663 -17.688 -11.031 1.00 98.25 415 THR A O 1
ATOM 3084 N N . VAL A 1 416 ? -14.763 -17.096 -11.620 1.00 98.50 416 VAL A N 1
ATOM 3085 C CA . VAL A 1 416 ? -15.222 -16.608 -10.318 1.00 98.50 416 VAL A CA 1
ATOM 3086 C C . VAL A 1 416 ? -16.347 -17.547 -9.883 1.00 98.50 416 VAL A C 1
ATOM 3088 O O . VAL A 1 416 ? -17.417 -17.481 -10.488 1.00 98.50 416 VAL A O 1
ATOM 3091 N N . PRO A 1 417 ? -16.118 -18.455 -8.916 1.00 96.81 417 PRO A N 1
ATOM 3092 C CA . PRO A 1 417 ? -17.100 -19.486 -8.573 1.00 96.81 417 PRO A CA 1
ATOM 3093 C C . PRO A 1 417 ? -18.417 -18.917 -8.042 1.00 96.81 417 PRO A C 1
ATOM 3095 O O . PRO A 1 417 ? -19.490 -19.414 -8.377 1.00 96.81 417 PRO A O 1
ATOM 3098 N N . GLU A 1 418 ? -18.332 -17.857 -7.237 1.00 96.31 418 GLU A N 1
ATOM 3099 C CA . GLU A 1 418 ? -19.479 -17.246 -6.572 1.00 96.31 418 GLU A CA 1
ATOM 3100 C C . GLU A 1 418 ? -19.367 -15.716 -6.549 1.00 96.31 418 GLU A C 1
ATOM 3102 O O . GLU A 1 418 ? -18.261 -15.190 -6.373 1.00 96.31 418 GLU A O 1
ATOM 3107 N N . PRO A 1 419 ? -20.493 -14.986 -6.669 1.00 97.50 419 PRO A N 1
ATOM 3108 C CA . PRO A 1 419 ? -20.518 -13.544 -6.464 1.00 97.50 419 PRO A CA 1
ATOM 3109 C C . PRO A 1 419 ? -20.105 -13.156 -5.040 1.00 97.50 419 PRO A C 1
ATOM 3111 O O . PRO A 1 419 ? -20.538 -13.785 -4.076 1.00 97.50 419 PRO A O 1
ATOM 3114 N N . LYS A 1 420 ? -19.337 -12.073 -4.900 1.00 98.00 420 LYS A N 1
ATOM 3115 C CA . LYS A 1 420 ? -18.900 -11.506 -3.613 1.00 98.00 420 LYS A CA 1
ATOM 3116 C C . LYS A 1 420 ? -19.383 -10.062 -3.452 1.00 98.00 420 LYS A C 1
ATOM 3118 O O . LYS A 1 420 ? -19.621 -9.370 -4.438 1.00 98.00 420 LYS A O 1
ATOM 3123 N N . ARG A 1 421 ? -19.537 -9.581 -2.221 1.00 98.19 421 ARG A N 1
ATOM 3124 C CA . ARG A 1 421 ? -19.867 -8.184 -1.904 1.00 98.19 421 ARG A CA 1
ATOM 3125 C C . ARG A 1 421 ? -18.586 -7.364 -1.864 1.00 98.19 421 ARG A C 1
ATOM 3127 O O . ARG A 1 421 ? -17.725 -7.575 -1.014 1.00 98.19 421 ARG A O 1
ATOM 3134 N N . VAL A 1 422 ? -18.459 -6.418 -2.785 1.00 98.56 422 VAL A N 1
ATOM 3135 C CA . VAL A 1 422 ? -17.223 -5.670 -3.019 1.00 98.56 422 VAL A CA 1
ATOM 3136 C C . VAL A 1 422 ? -17.427 -4.185 -2.739 1.00 98.56 422 VAL A C 1
ATOM 3138 O O . VAL A 1 422 ? -18.370 -3.565 -3.231 1.00 98.56 422 VAL A O 1
ATOM 3141 N N . LEU A 1 423 ? -16.494 -3.591 -2.000 1.00 98.31 423 LEU A N 1
ATOM 3142 C CA . LEU A 1 423 ? -16.352 -2.147 -1.854 1.00 98.31 423 LEU A CA 1
ATOM 3143 C C . LEU A 1 423 ? -15.091 -1.687 -2.589 1.00 98.31 423 LEU A C 1
ATOM 3145 O O . LEU A 1 423 ? -13.989 -2.116 -2.258 1.00 98.31 423 LEU A O 1
ATOM 3149 N N . LEU A 1 424 ? -15.231 -0.781 -3.558 1.00 97.75 424 LEU A N 1
ATOM 3150 C CA . LEU A 1 424 ? -14.097 -0.144 -4.231 1.00 97.75 424 LEU A CA 1
ATOM 3151 C C . LEU A 1 424 ? -13.987 1.326 -3.820 1.00 97.75 424 LEU A C 1
ATOM 3153 O O . LEU A 1 424 ? -14.797 2.156 -4.227 1.00 97.75 424 LEU A O 1
ATOM 3157 N N . LEU A 1 425 ? -12.948 1.656 -3.057 1.00 96.31 425 LEU A N 1
ATOM 3158 C CA . LEU A 1 425 ? -12.569 3.007 -2.656 1.00 96.31 425 LEU A CA 1
ATOM 3159 C C . LEU A 1 425 ? -11.496 3.543 -3.613 1.00 96.31 425 LEU A C 1
ATOM 3161 O O . LEU A 1 425 ? -10.302 3.354 -3.373 1.00 96.31 425 LEU A O 1
ATOM 3165 N N . SER A 1 426 ? -11.908 4.205 -4.702 1.00 93.75 426 SER A N 1
ATOM 3166 C CA . SER A 1 426 ? -10.978 4.733 -5.711 1.00 93.75 426 SER A CA 1
ATOM 3167 C C . SER A 1 426 ? -11.042 6.252 -5.877 1.00 93.75 426 SER A C 1
ATOM 3169 O O . SER A 1 426 ? -12.102 6.836 -6.103 1.00 93.75 426 SER A O 1
ATOM 3171 N N . SER A 1 427 ? -9.875 6.899 -5.821 1.00 87.12 427 SER A N 1
ATOM 3172 C CA . SER A 1 427 ? -9.700 8.345 -6.054 1.00 87.12 427 SER A CA 1
ATOM 3173 C C . SER A 1 427 ? -8.703 8.677 -7.177 1.00 87.12 427 SER A C 1
ATOM 3175 O O . SER A 1 427 ? -8.444 9.850 -7.441 1.00 87.12 427 SER A O 1
ATOM 3177 N N . GLU A 1 428 ? -8.176 7.672 -7.894 1.00 73.19 428 GLU A N 1
ATOM 3178 C CA . GLU A 1 428 ? -7.070 7.854 -8.856 1.00 73.19 428 GLU A CA 1
ATOM 3179 C C . GLU A 1 428 ? -7.466 8.622 -10.136 1.00 73.19 428 GLU A C 1
ATOM 3181 O O . GLU A 1 428 ? -6.647 9.344 -10.706 1.00 73.19 428 GLU A O 1
ATOM 3186 N N . SER A 1 429 ? -8.708 8.475 -10.617 1.00 71.44 429 SER A N 1
ATOM 3187 C CA . SER A 1 429 ? -9.110 8.939 -11.964 1.00 71.44 429 SER A CA 1
ATOM 3188 C C . SER A 1 429 ? -10.314 9.896 -12.002 1.00 71.44 429 SER A C 1
ATOM 3190 O O . SER A 1 429 ? -10.743 10.303 -13.086 1.00 71.44 429 SER A O 1
ATOM 3192 N N . GLY A 1 430 ? -10.843 10.291 -10.839 1.00 82.38 430 GLY A N 1
ATOM 3193 C CA . GLY A 1 430 ? -12.065 11.093 -10.707 1.00 82.38 430 GLY A CA 1
ATOM 3194 C C . GLY A 1 430 ? -13.349 10.320 -11.052 1.00 82.38 430 GLY A C 1
ATOM 3195 O O . GLY A 1 430 ? -13.342 9.386 -11.857 1.00 82.38 430 GLY A O 1
ATOM 3196 N N . ASN A 1 431 ? -14.475 10.731 -10.457 1.00 89.81 431 ASN A N 1
ATOM 3197 C CA . ASN A 1 431 ? -15.731 9.963 -10.477 1.00 89.81 431 ASN A CA 1
ATOM 3198 C C . ASN A 1 431 ? -16.243 9.673 -11.897 1.00 89.81 431 ASN A C 1
ATOM 3200 O O . ASN A 1 431 ? -16.709 8.570 -12.170 1.00 89.81 431 ASN A O 1
ATOM 3204 N N . PHE A 1 432 ? -16.125 10.638 -12.817 1.00 90.75 432 PHE A N 1
ATOM 3205 C CA . PHE A 1 432 ? -16.557 10.464 -14.208 1.00 90.75 432 PHE A CA 1
ATOM 3206 C C . PHE A 1 432 ? -15.767 9.365 -14.929 1.00 90.75 432 PHE A C 1
ATOM 3208 O O . PHE A 1 432 ? -16.356 8.490 -15.558 1.00 90.75 432 PHE A O 1
ATOM 3215 N N . THR A 1 433 ? -14.435 9.391 -14.833 1.00 90.44 433 THR A N 1
ATOM 3216 C CA . THR A 1 433 ? -13.577 8.411 -15.513 1.00 90.44 433 THR A CA 1
ATOM 3217 C C . THR A 1 433 ? -13.796 7.015 -14.951 1.00 90.44 433 THR A C 1
ATOM 3219 O O . THR A 1 433 ? -13.837 6.054 -15.715 1.00 90.44 433 THR A O 1
ATOM 3222 N N . LEU A 1 434 ? -13.968 6.905 -13.630 1.00 93.44 434 LEU A N 1
ATOM 3223 C CA . LEU A 1 434 ? -14.225 5.628 -12.973 1.00 93.44 434 LEU A CA 1
ATOM 3224 C C . LEU A 1 434 ? -15.586 5.055 -13.386 1.00 93.44 434 LEU A C 1
ATOM 3226 O O . LEU A 1 434 ? -15.657 3.904 -13.807 1.00 93.44 434 LEU A O 1
ATOM 3230 N N . GLN A 1 435 ? -16.643 5.875 -13.367 1.00 94.88 435 GLN A N 1
ATOM 3231 C CA . GLN A 1 435 ? -17.975 5.470 -13.823 1.00 94.88 435 GLN A CA 1
ATOM 3232 C C . GLN A 1 435 ? -17.962 5.035 -15.292 1.00 94.88 435 GLN A C 1
ATOM 3234 O O . GLN A 1 435 ? -18.582 4.035 -15.652 1.00 94.88 435 GLN A O 1
ATOM 3239 N N . GLU A 1 436 ? -17.276 5.777 -16.159 1.00 93.75 436 GLU A N 1
ATOM 3240 C CA . GLU A 1 436 ? -17.186 5.413 -17.568 1.00 93.75 436 GLU A CA 1
ATOM 3241 C C . GLU A 1 436 ? -16.378 4.127 -17.779 1.00 93.75 436 GLU A C 1
ATOM 3243 O O . GLU A 1 436 ? -16.805 3.274 -18.556 1.00 93.75 436 GLU A O 1
ATOM 3248 N N . THR A 1 437 ? -15.286 3.942 -17.031 1.00 95.06 437 THR A N 1
ATOM 3249 C CA . THR A 1 437 ? -14.488 2.708 -17.042 1.00 95.06 437 THR A CA 1
ATOM 3250 C C . THR A 1 437 ? -15.330 1.508 -16.617 1.00 95.06 437 THR A C 1
ATOM 3252 O O . THR A 1 437 ? -15.323 0.481 -17.290 1.00 95.06 437 THR A O 1
ATOM 3255 N N . ALA A 1 438 ? -16.111 1.653 -15.547 1.00 96.75 438 ALA A N 1
ATOM 3256 C CA . ALA A 1 438 ? -17.023 0.617 -15.086 1.00 96.75 438 ALA A CA 1
ATOM 3257 C C . ALA A 1 438 ? -18.068 0.276 -16.157 1.00 96.75 438 ALA A C 1
ATOM 3259 O O . ALA A 1 438 ? -18.248 -0.889 -16.494 1.00 96.75 438 ALA A O 1
ATOM 3260 N N . ARG A 1 439 ? -18.703 1.288 -16.766 1.00 96.06 439 ARG A N 1
ATOM 3261 C CA . ARG A 1 439 ? -19.723 1.089 -17.809 1.00 96.06 439 ARG A CA 1
ATOM 3262 C C . ARG A 1 439 ? -19.189 0.368 -19.044 1.00 96.06 439 ARG A C 1
ATOM 3264 O O . ARG A 1 439 ? -19.868 -0.529 -19.533 1.00 96.06 439 ARG A O 1
ATOM 3271 N N . ARG A 1 440 ? -18.003 0.726 -19.549 1.00 95.38 440 ARG A N 1
ATOM 3272 C CA . ARG A 1 440 ? -17.428 0.057 -20.733 1.00 95.38 440 ARG A CA 1
ATOM 3273 C C . ARG A 1 440 ? -17.016 -1.388 -20.441 1.00 95.38 440 ARG A C 1
ATOM 3275 O O . ARG A 1 440 ? -17.245 -2.249 -21.282 1.00 95.38 440 ARG A O 1
ATOM 3282 N N . ILE A 1 441 ? -16.480 -1.666 -19.248 1.00 97.25 441 ILE A N 1
ATOM 3283 C CA . ILE A 1 441 ? -16.132 -3.034 -18.833 1.00 97.25 441 ILE A CA 1
ATOM 3284 C C . ILE A 1 441 ? -17.407 -3.863 -18.642 1.00 97.25 441 ILE A C 1
ATOM 3286 O O . ILE A 1 441 ? -17.475 -4.996 -19.112 1.00 97.25 441 ILE A O 1
ATOM 3290 N N . CYS A 1 442 ? -18.446 -3.290 -18.025 1.00 97.62 442 CYS A N 1
ATOM 3291 C CA . CYS A 1 442 ? -19.761 -3.919 -17.943 1.00 97.62 442 CYS A CA 1
ATOM 3292 C C . CYS A 1 442 ? -20.311 -4.248 -19.334 1.00 97.62 442 CYS A C 1
ATOM 3294 O O . CYS A 1 442 ? -20.696 -5.388 -19.564 1.00 97.62 442 CYS A O 1
ATOM 3296 N N . ALA A 1 443 ? -20.292 -3.294 -20.271 1.00 95.81 443 ALA A N 1
ATOM 3297 C CA . ALA A 1 443 ? -20.770 -3.515 -21.634 1.00 95.81 443 ALA A CA 1
ATOM 3298 C C . ALA A 1 443 ? -20.023 -4.666 -22.331 1.00 95.81 443 ALA A C 1
ATOM 3300 O O . ALA A 1 443 ? -20.662 -5.532 -22.920 1.00 95.81 443 ALA A O 1
ATOM 3301 N N . ALA A 1 444 ? -18.694 -4.722 -22.198 1.00 96.25 444 ALA A N 1
ATOM 3302 C CA . ALA A 1 444 ? -17.872 -5.801 -22.747 1.00 96.25 444 ALA A CA 1
ATOM 3303 C C . ALA A 1 444 ? -18.191 -7.179 -22.144 1.00 96.25 444 ALA A C 1
ATOM 3305 O O . ALA A 1 444 ? -18.145 -8.189 -22.837 1.00 96.25 444 ALA A O 1
ATOM 3306 N N . LYS A 1 445 ? -18.549 -7.218 -20.856 1.00 96.56 445 LYS A N 1
ATOM 3307 C CA . LYS A 1 445 ? -18.933 -8.442 -20.136 1.00 96.56 445 LYS A CA 1
ATOM 3308 C C . LYS A 1 445 ? -20.427 -8.775 -20.232 1.00 96.56 445 LYS A C 1
ATOM 3310 O O . LYS A 1 445 ? -20.859 -9.753 -19.633 1.00 96.56 445 LYS A O 1
ATOM 3315 N N . GLY A 1 446 ? -21.229 -7.965 -20.927 1.00 96.56 446 GLY A N 1
ATOM 3316 C CA . GLY A 1 446 ? -22.688 -8.125 -20.965 1.00 96.56 446 GLY A CA 1
ATOM 3317 C C . GLY A 1 446 ? -23.387 -7.853 -19.624 1.00 96.56 446 GLY A C 1
ATOM 3318 O O . GLY A 1 446 ? -24.475 -8.365 -19.380 1.00 96.56 446 GLY A O 1
ATOM 3319 N N . LEU A 1 447 ? -22.772 -7.061 -18.744 1.00 97.25 447 LEU A N 1
ATOM 3320 C CA . LEU A 1 447 ? -23.302 -6.693 -17.432 1.00 97.25 447 LEU A CA 1
ATOM 3321 C C . LEU A 1 447 ? -24.037 -5.349 -17.472 1.00 97.25 447 LEU A C 1
ATOM 3323 O O . LEU A 1 447 ? -23.693 -4.441 -18.229 1.00 97.25 447 LEU A O 1
ATOM 3327 N N . ASN A 1 448 ? -24.992 -5.178 -16.560 1.00 96.25 448 ASN A N 1
ATOM 3328 C CA . ASN A 1 448 ? -25.576 -3.880 -16.242 1.00 96.25 448 ASN A CA 1
ATOM 3329 C C . ASN A 1 448 ? -25.030 -3.394 -14.895 1.00 96.25 448 ASN A C 1
ATOM 3331 O O . ASN A 1 448 ? -25.348 -3.971 -13.860 1.00 96.25 448 ASN A O 1
ATOM 3335 N N . LEU A 1 449 ? -24.257 -2.303 -14.904 1.00 97.00 449 LEU A N 1
ATOM 3336 C CA . LEU A 1 449 ? -23.654 -1.733 -13.695 1.00 97.00 449 LEU A CA 1
ATOM 3337 C C . LEU A 1 449 ? -24.688 -1.438 -12.595 1.00 97.00 449 LEU A C 1
ATOM 3339 O O . LEU A 1 449 ? -24.418 -1.682 -11.426 1.00 97.00 449 LEU A O 1
ATOM 3343 N N . ALA A 1 450 ? -25.874 -0.940 -12.958 1.00 96.75 450 ALA A N 1
ATOM 3344 C CA . ALA A 1 450 ? -26.917 -0.627 -11.982 1.00 96.75 450 ALA A CA 1
ATOM 3345 C C . ALA A 1 450 ? -27.528 -1.887 -11.345 1.00 96.75 450 ALA A C 1
ATOM 3347 O O . ALA A 1 450 ? -27.978 -1.834 -10.206 1.00 96.75 450 ALA A O 1
ATOM 3348 N N . ALA A 1 451 ? -27.521 -3.017 -12.060 1.00 95.94 451 ALA A N 1
ATOM 3349 C CA . ALA A 1 451 ? -28.057 -4.281 -11.562 1.00 95.94 451 ALA A CA 1
ATOM 3350 C C . ALA A 1 451 ? -27.158 -4.938 -10.502 1.00 95.94 451 ALA A C 1
ATOM 3352 O O . ALA A 1 451 ? -27.624 -5.824 -9.795 1.00 95.94 451 ALA A O 1
ATOM 3353 N N . LEU A 1 452 ? -25.900 -4.496 -10.369 1.00 95.69 452 LEU A N 1
ATOM 3354 C CA . LEU A 1 452 ? -25.005 -4.977 -9.314 1.00 95.69 452 LEU A CA 1
ATOM 3355 C C . LEU A 1 452 ? -25.414 -4.465 -7.925 1.00 95.69 452 LEU A C 1
ATOM 3357 O O . LEU A 1 452 ? -25.082 -5.114 -6.940 1.00 95.69 452 LEU A O 1
ATOM 3361 N N . GLY A 1 453 ? -26.157 -3.353 -7.834 1.00 93.12 453 GLY A N 1
ATOM 3362 C CA . GLY A 1 453 ? -26.708 -2.840 -6.574 1.00 93.12 453 GLY A CA 1
ATOM 3363 C C . GLY A 1 453 ? -25.693 -2.855 -5.425 1.00 93.12 453 GLY A C 1
ATOM 3364 O O . GLY A 1 453 ? -24.574 -2.368 -5.568 1.00 93.12 453 GLY A O 1
ATOM 3365 N N . ASP A 1 454 ? -26.072 -3.478 -4.308 1.00 92.12 454 ASP A N 1
ATOM 3366 C CA . ASP A 1 454 ? -25.234 -3.577 -3.107 1.00 92.12 454 ASP A CA 1
ATOM 3367 C C . ASP A 1 454 ? -24.119 -4.633 -3.184 1.00 92.12 454 ASP A C 1
ATOM 3369 O O . ASP A 1 454 ? -23.311 -4.724 -2.262 1.00 92.12 454 ASP A O 1
ATOM 3373 N N . HIS A 1 455 ? -24.037 -5.425 -4.261 1.00 95.12 455 HIS A N 1
ATOM 3374 C CA . HIS A 1 455 ? -22.903 -6.333 -4.474 1.00 95.12 455 HIS A CA 1
ATOM 3375 C C . HIS A 1 455 ? -21.630 -5.588 -4.886 1.00 95.12 455 HIS A C 1
ATOM 3377 O O . HIS A 1 455 ? -20.538 -6.104 -4.663 1.00 95.12 455 HIS A O 1
ATOM 3383 N N . LEU A 1 456 ? -21.740 -4.383 -5.461 1.00 98.00 456 LEU A N 1
ATOM 3384 C CA . LEU A 1 456 ? -20.589 -3.523 -5.740 1.00 98.00 456 LEU A CA 1
ATOM 3385 C C . LEU A 1 456 ? -20.880 -2.075 -5.365 1.00 98.00 456 LEU A C 1
ATOM 3387 O O . LEU A 1 456 ? -21.550 -1.350 -6.104 1.00 98.00 456 LEU A O 1
ATOM 3391 N N . GLN A 1 457 ? -20.290 -1.630 -4.261 1.00 97.06 457 GLN A N 1
ATOM 3392 C CA . GLN A 1 457 ? -20.378 -0.246 -3.816 1.00 97.06 457 GLN A CA 1
ATOM 3393 C C . GLN A 1 457 ? -19.093 0.532 -4.126 1.00 97.06 457 GLN A C 1
ATOM 3395 O O . GLN A 1 457 ? -17.984 -0.005 -4.142 1.00 97.06 457 GLN A O 1
ATOM 3400 N N . TRP A 1 458 ? -19.260 1.826 -4.396 1.00 96.00 458 TRP A N 1
ATOM 3401 C CA . TRP A 1 458 ? -18.206 2.716 -4.878 1.00 96.00 458 TRP A CA 1
ATOM 3402 C C . TRP A 1 458 ? -17.982 3.840 -3.873 1.00 96.00 458 TRP A C 1
ATOM 3404 O O . TRP A 1 458 ? -18.889 4.629 -3.610 1.00 96.00 458 TRP A O 1
ATOM 3414 N N . GLY A 1 459 ? -16.764 3.954 -3.355 1.00 94.25 459 GLY A N 1
ATOM 3415 C CA . GLY A 1 459 ? -16.320 5.100 -2.575 1.00 94.25 459 GLY A CA 1
ATOM 3416 C C . GLY A 1 459 ? -15.271 5.908 -3.328 1.00 94.25 459 GLY A C 1
ATOM 3417 O O . GLY A 1 459 ? -14.450 5.376 -4.069 1.00 94.25 459 GLY A O 1
ATOM 3418 N N . PHE A 1 460 ? -15.294 7.223 -3.123 1.00 93.12 460 PHE A N 1
ATOM 3419 C CA . PHE A 1 460 ? -14.420 8.168 -3.835 1.00 93.12 460 PHE A CA 1
ATOM 3420 C C . PHE A 1 460 ? -13.393 8.841 -2.923 1.00 93.12 460 PHE A C 1
ATOM 3422 O O . PHE A 1 460 ? -12.641 9.715 -3.353 1.00 93.12 460 PHE A O 1
ATOM 3429 N N . ARG A 1 461 ? -13.388 8.465 -1.642 1.00 89.38 461 ARG A N 1
ATOM 3430 C CA . ARG A 1 461 ? -12.453 8.957 -0.636 1.00 89.38 461 ARG A CA 1
ATOM 3431 C C . ARG A 1 461 ? -11.844 7.753 0.074 1.00 89.38 461 ARG A C 1
ATOM 3433 O O . ARG A 1 461 ? -12.574 7.067 0.786 1.00 89.38 461 ARG A O 1
ATOM 3440 N N . PRO A 1 462 ? -10.554 7.463 -0.145 1.00 88.75 462 PRO A N 1
ATOM 3441 C CA . PRO A 1 462 ? -9.887 6.416 0.609 1.00 88.75 462 PRO A CA 1
ATOM 3442 C C . PRO A 1 462 ? -9.739 6.820 2.090 1.00 88.75 462 PRO A C 1
ATOM 3444 O O . PRO A 1 462 ? -9.647 8.018 2.386 1.00 88.75 462 PRO A O 1
ATOM 3447 N N . PRO A 1 463 ? -9.704 5.848 3.020 1.00 91.38 463 PRO A N 1
ATOM 3448 C CA . PRO A 1 463 ? -9.461 6.111 4.436 1.00 91.38 463 PRO A CA 1
ATOM 3449 C C . PRO A 1 463 ? -8.034 6.627 4.643 1.00 91.38 463 PRO A C 1
ATOM 3451 O O . PRO A 1 463 ? -7.155 6.385 3.823 1.00 91.38 463 PRO A O 1
ATOM 3454 N N . GLN A 1 464 ? -7.784 7.286 5.773 1.00 91.19 464 GLN A N 1
ATOM 3455 C CA . GLN A 1 464 ? -6.422 7.596 6.206 1.00 91.19 464 GLN A CA 1
ATOM 3456 C C . GLN A 1 464 ? -6.033 6.530 7.217 1.00 91.19 464 GLN A C 1
ATOM 3458 O O . GLN A 1 464 ? -6.605 6.480 8.296 1.00 91.19 464 GLN A O 1
ATOM 3463 N N . LEU A 1 465 ? -5.090 5.656 6.874 1.00 87.94 465 LEU A N 1
ATOM 3464 C CA . LEU A 1 465 ? -4.709 4.528 7.728 1.00 87.94 465 LEU A CA 1
ATOM 3465 C C . LEU A 1 465 ? -4.000 4.982 9.004 1.00 87.94 465 LEU A C 1
ATOM 3467 O O . LEU A 1 465 ? -3.902 4.212 9.954 1.00 87.94 465 LEU A O 1
ATOM 3471 N N . THR A 1 466 ? -3.498 6.216 9.039 1.00 83.31 466 THR A N 1
ATOM 3472 C CA . THR A 1 466 ? -2.954 6.860 10.239 1.00 83.31 466 THR A CA 1
ATOM 3473 C C . THR A 1 466 ? -4.052 7.308 11.206 1.00 83.31 466 THR A C 1
ATOM 3475 O O . THR A 1 466 ? -3.805 7.327 12.413 1.00 83.31 466 THR A O 1
ATOM 3478 N N . ASP A 1 467 ? -5.254 7.589 10.700 1.00 83.56 467 ASP A N 1
ATOM 3479 C CA . ASP A 1 467 ? -6.406 8.073 11.454 1.00 83.56 467 ASP A CA 1
ATOM 3480 C C . ASP A 1 467 ? -7.259 6.900 11.960 1.00 83.56 467 ASP A C 1
ATOM 3482 O O . ASP A 1 467 ? -7.798 6.100 11.192 1.00 83.56 467 ASP A O 1
ATOM 3486 N N . VAL A 1 468 ? -7.371 6.795 13.283 1.00 80.19 468 VAL A N 1
ATOM 3487 C CA . VAL A 1 468 ? -8.116 5.721 13.949 1.00 80.19 468 VAL A CA 1
ATOM 3488 C C . VAL A 1 468 ? -9.618 5.850 13.695 1.00 80.19 468 VAL A C 1
ATOM 3490 O O . VAL A 1 468 ? -10.281 4.832 13.524 1.00 80.19 468 VAL A O 1
ATOM 3493 N N . ASN A 1 469 ? -10.149 7.068 13.567 1.00 84.88 469 ASN A N 1
ATOM 3494 C CA . ASN A 1 469 ? -11.573 7.293 13.315 1.00 84.88 469 ASN A CA 1
ATOM 3495 C C . ASN A 1 469 ? -11.959 6.845 11.907 1.00 84.88 469 ASN A C 1
ATOM 3497 O O . ASN A 1 469 ? -13.007 6.236 11.712 1.00 84.88 469 ASN A O 1
ATOM 3501 N N . HIS A 1 470 ? -11.094 7.098 10.920 1.00 89.81 470 HIS A N 1
ATOM 3502 C CA . HIS A 1 470 ? -11.318 6.612 9.557 1.00 89.81 470 HIS A CA 1
ATOM 3503 C C . HIS A 1 470 ? -11.341 5.082 9.507 1.00 89.81 470 HIS A C 1
ATOM 3505 O O . HIS A 1 470 ? -12.150 4.511 8.779 1.00 89.81 470 HIS A O 1
ATOM 3511 N N . LEU A 1 471 ? -10.464 4.421 10.267 1.00 87.19 471 LEU A N 1
ATOM 3512 C CA . LEU A 1 471 ? -10.430 2.964 10.353 1.00 87.19 471 LEU A CA 1
ATOM 3513 C C . LEU A 1 471 ? -11.640 2.402 11.094 1.00 87.19 471 LEU A C 1
ATOM 3515 O O . LEU A 1 471 ? -12.257 1.483 10.575 1.00 87.19 471 LEU A O 1
ATOM 3519 N N . ALA A 1 472 ? -12.020 2.977 12.235 1.00 83.81 472 ALA A N 1
ATOM 3520 C CA . ALA A 1 472 ? -13.201 2.560 12.985 1.00 83.81 472 ALA A CA 1
ATOM 3521 C C . ALA A 1 472 ? -14.480 2.708 12.148 1.00 83.81 472 ALA A C 1
ATOM 3523 O O . ALA A 1 472 ? -15.243 1.755 12.022 1.00 83.81 472 ALA A O 1
ATOM 3524 N N . ALA A 1 473 ? -14.661 3.857 11.488 1.00 90.81 473 ALA A N 1
ATOM 3525 C CA . ALA A 1 473 ? -15.797 4.091 10.601 1.00 90.81 473 ALA A CA 1
ATOM 3526 C C . ALA A 1 473 ? -15.803 3.129 9.404 1.00 90.81 473 ALA A C 1
ATOM 3528 O O . ALA A 1 473 ? -16.861 2.659 8.990 1.00 90.81 473 ALA A O 1
ATOM 3529 N N . LEU A 1 474 ? -14.631 2.816 8.839 1.00 93.25 474 LEU A N 1
ATOM 3530 C CA . LEU A 1 474 ? -14.527 1.841 7.760 1.00 93.25 474 LEU A CA 1
ATOM 3531 C C . LEU A 1 474 ? -14.856 0.424 8.251 1.00 93.25 474 LEU A C 1
ATOM 3533 O O . LEU A 1 474 ? -15.631 -0.259 7.592 1.00 93.25 474 LEU A O 1
ATOM 3537 N N . THR A 1 475 ? -14.315 -0.004 9.393 1.00 91.19 475 THR A N 1
ATOM 3538 C CA . THR A 1 475 ? -14.614 -1.297 10.027 1.00 91.19 475 THR A CA 1
ATOM 3539 C C . THR A 1 475 ? -16.109 -1.433 10.305 1.00 91.19 475 THR A C 1
ATOM 3541 O O . THR A 1 475 ? -16.714 -2.429 9.911 1.00 91.19 475 THR A O 1
ATOM 3544 N N . GLU A 1 476 ? -16.728 -0.420 10.914 1.00 91.12 476 GLU A N 1
ATOM 3545 C CA . GLU A 1 476 ? -18.164 -0.404 11.196 1.00 91.12 476 GLU A CA 1
ATOM 3546 C C . GLU A 1 476 ? -18.982 -0.485 9.903 1.00 91.12 476 GLU A C 1
ATOM 3548 O O . GLU A 1 476 ? -19.871 -1.329 9.779 1.00 91.12 476 GLU A O 1
ATOM 3553 N N . PHE A 1 477 ? -18.645 0.335 8.904 1.00 93.25 477 PHE A N 1
ATOM 3554 C CA . PHE A 1 477 ? -19.329 0.329 7.615 1.00 93.25 477 PHE A CA 1
ATOM 3555 C C . PHE A 1 477 ? -19.221 -1.031 6.915 1.00 93.25 477 PHE A C 1
ATOM 3557 O O . PHE A 1 477 ? -20.209 -1.532 6.375 1.00 93.25 477 PHE A O 1
ATOM 3564 N N . ILE A 1 478 ? -18.045 -1.663 6.957 1.00 94.12 478 ILE A N 1
ATOM 3565 C CA . ILE A 1 478 ? -17.838 -3.006 6.410 1.00 94.12 478 ILE A CA 1
ATOM 3566 C C . ILE A 1 478 ? -18.668 -4.038 7.164 1.00 94.12 478 ILE A C 1
ATOM 3568 O O . ILE A 1 478 ? -19.317 -4.856 6.517 1.00 94.12 478 ILE A O 1
ATOM 3572 N N . GLY A 1 479 ? -18.687 -3.992 8.497 1.00 88.50 479 GLY A N 1
ATOM 3573 C CA . GLY A 1 479 ? -19.479 -4.907 9.317 1.00 88.50 479 GLY A CA 1
ATOM 3574 C C . GLY A 1 479 ? -20.982 -4.780 9.051 1.00 88.50 479 GLY A C 1
ATOM 3575 O O . GLY A 1 479 ? -21.669 -5.786 8.872 1.00 88.50 479 GLY A O 1
ATOM 3576 N N . GLN A 1 480 ? -21.489 -3.548 8.935 1.00 91.31 480 GLN A N 1
ATOM 3577 C CA . GLN A 1 480 ? -22.897 -3.271 8.631 1.00 91.31 480 GLN A CA 1
ATOM 3578 C C . GLN A 1 480 ? -23.293 -3.753 7.231 1.00 91.31 480 GLN A C 1
ATOM 3580 O O . GLN A 1 480 ? -24.340 -4.376 7.054 1.00 91.31 480 GLN A O 1
ATOM 3585 N N . GLN A 1 481 ? -22.459 -3.471 6.226 1.00 92.94 481 GLN A N 1
ATOM 3586 C CA . GLN A 1 481 ? -22.739 -3.816 4.830 1.00 92.94 481 GLN A CA 1
ATOM 3587 C C . GLN A 1 481 ? -22.291 -5.231 4.446 1.00 92.94 481 GLN A C 1
ATOM 3589 O O . GLN A 1 481 ? -22.634 -5.692 3.355 1.00 92.94 481 GLN A O 1
ATOM 3594 N N . LYS A 1 482 ? -21.552 -5.921 5.321 1.00 93.75 482 LYS A N 1
ATOM 3595 C CA . LYS A 1 482 ? -21.001 -7.270 5.135 1.00 93.75 482 LYS A CA 1
ATOM 3596 C C . LYS A 1 482 ? -20.245 -7.410 3.811 1.00 93.75 482 LYS A C 1
ATOM 3598 O O . LYS A 1 482 ? -20.624 -8.220 2.969 1.00 93.75 482 LYS A O 1
ATOM 3603 N N . PHE A 1 483 ? -19.240 -6.564 3.574 1.00 97.69 483 PHE A N 1
ATOM 3604 C CA . PHE A 1 483 ? -18.387 -6.736 2.391 1.00 97.69 483 PHE A CA 1
ATOM 3605 C C . PHE A 1 483 ? -17.445 -7.924 2.574 1.00 97.69 483 PHE A C 1
ATOM 3607 O O . PHE A 1 483 ? -16.836 -8.073 3.626 1.00 97.69 483 PHE A O 1
ATOM 3614 N N . ASP A 1 484 ? -17.266 -8.708 1.516 1.00 97.62 484 ASP A N 1
ATOM 3615 C CA . ASP A 1 484 ? -16.254 -9.762 1.450 1.00 97.62 484 ASP A CA 1
ATOM 3616 C C . ASP A 1 484 ? -14.887 -9.184 1.060 1.00 97.62 484 ASP A C 1
ATOM 3618 O O . ASP A 1 484 ? -13.845 -9.698 1.458 1.00 97.62 484 ASP A O 1
ATOM 3622 N N . LEU A 1 485 ? -14.866 -8.107 0.265 1.00 97.94 485 LEU A N 1
ATOM 3623 C CA . LEU A 1 485 ? -13.637 -7.510 -0.256 1.00 97.94 485 LEU A CA 1
ATOM 3624 C C . LEU A 1 485 ? -13.692 -5.985 -0.246 1.00 97.94 485 LEU A C 1
ATOM 3626 O O . LEU A 1 485 ? -14.674 -5.386 -0.688 1.00 97.94 485 LEU A O 1
ATOM 3630 N N . VAL A 1 486 ? -12.593 -5.356 0.177 1.00 97.94 486 VAL A N 1
ATOM 3631 C CA . VAL A 1 486 ? -12.422 -3.898 0.155 1.00 97.94 486 VAL A CA 1
ATOM 3632 C C . VAL A 1 486 ? -11.167 -3.528 -0.619 1.00 97.94 486 VAL A C 1
ATOM 3634 O O . VAL A 1 486 ? -10.049 -3.749 -0.163 1.00 97.94 486 VAL A O 1
ATOM 3637 N N . ALA A 1 487 ? -11.349 -2.930 -1.792 1.00 97.81 487 ALA A N 1
ATOM 3638 C CA . ALA A 1 487 ? -10.271 -2.449 -2.642 1.00 97.81 487 ALA A CA 1
ATOM 3639 C C . ALA A 1 487 ? -10.013 -0.953 -2.429 1.00 97.81 487 ALA A C 1
ATOM 3641 O O . ALA A 1 487 ? -10.936 -0.145 -2.475 1.00 97.81 487 ALA A O 1
ATOM 3642 N N . ILE A 1 488 ? -8.750 -0.575 -2.234 1.00 96.38 488 ILE A N 1
ATOM 3643 C CA . ILE A 1 488 ? -8.307 0.801 -1.990 1.00 96.38 488 ILE A CA 1
ATOM 3644 C C . ILE A 1 488 ? -7.302 1.213 -3.070 1.00 96.38 488 ILE A C 1
ATOM 3646 O O . ILE A 1 488 ? -6.225 0.622 -3.211 1.00 96.38 488 ILE A O 1
ATOM 3650 N N . ASP A 1 489 ? -7.649 2.263 -3.815 1.00 94.44 489 ASP A N 1
ATOM 3651 C CA . ASP A 1 489 ? -6.925 2.709 -5.005 1.00 94.44 489 ASP A CA 1
ATOM 3652 C C . ASP A 1 489 ? -6.837 4.252 -5.095 1.00 94.44 489 ASP A C 1
ATOM 3654 O O . ASP A 1 489 ? -7.855 4.939 -5.197 1.00 94.44 489 ASP A O 1
ATOM 3658 N N . PRO A 1 490 ? -5.648 4.872 -5.071 1.00 91.38 490 PRO A N 1
ATOM 3659 C CA . PRO A 1 490 ? -4.327 4.298 -4.858 1.00 91.38 490 PRO A CA 1
ATOM 3660 C C . PRO A 1 490 ? -3.961 4.224 -3.365 1.00 91.38 490 PRO A C 1
ATOM 3662 O O . PRO A 1 490 ? -4.320 5.088 -2.559 1.00 91.38 490 PRO A O 1
ATOM 3665 N N . ALA A 1 491 ? -3.126 3.252 -3.001 1.00 90.75 491 ALA A N 1
ATOM 3666 C CA . ALA A 1 491 ? -2.684 3.023 -1.625 1.00 90.75 491 ALA A CA 1
ATOM 3667 C C . ALA A 1 491 ? -1.946 4.228 -1.008 1.00 90.75 491 ALA A C 1
ATOM 3669 O O . ALA A 1 491 ? -2.096 4.504 0.180 1.00 90.75 491 ALA A O 1
ATOM 3670 N N . TYR A 1 492 ? -1.174 4.989 -1.797 1.00 86.25 492 TYR A N 1
ATOM 3671 C CA . TYR A 1 492 ? -0.371 6.098 -1.258 1.00 86.25 492 TYR A CA 1
ATOM 3672 C C . TYR A 1 492 ? -1.225 7.231 -0.665 1.00 86.25 492 TYR A C 1
ATOM 3674 O O . TYR A 1 492 ? -0.782 7.889 0.274 1.00 86.25 492 TYR A O 1
ATOM 3682 N N . LEU A 1 493 ? -2.446 7.446 -1.175 1.00 87.56 493 LEU A N 1
ATOM 3683 C CA . LEU A 1 493 ? -3.366 8.450 -0.627 1.00 87.56 493 LEU A CA 1
ATOM 3684 C C . LEU A 1 493 ? -3.943 8.036 0.725 1.00 87.56 493 LEU A C 1
ATOM 3686 O O . LEU A 1 493 ? -4.362 8.909 1.480 1.00 87.56 493 LEU A O 1
ATOM 3690 N N . SER A 1 494 ? -3.933 6.736 1.027 1.00 86.88 494 SER A N 1
ATOM 3691 C CA . SER A 1 494 ? -4.406 6.207 2.308 1.00 86.88 494 SER A CA 1
ATOM 3692 C C . SER A 1 494 ? -3.319 6.187 3.375 1.00 86.88 494 SER A C 1
ATOM 3694 O O . SER A 1 494 ? -3.614 6.139 4.562 1.00 86.88 494 SER A O 1
ATOM 3696 N N . LEU A 1 495 ? -2.049 6.189 2.969 1.00 82.19 495 LEU A N 1
ATOM 3697 C CA . LEU A 1 495 ? -0.926 6.147 3.902 1.00 82.19 495 LEU A CA 1
ATOM 3698 C C . LEU A 1 495 ? -0.581 7.535 4.469 1.00 82.19 495 LEU A C 1
ATOM 3700 O O . LEU A 1 495 ? -0.127 7.600 5.605 1.00 82.19 495 LEU A O 1
ATOM 3704 N N . ALA A 1 496 ? -0.780 8.620 3.702 1.00 68.25 496 ALA A N 1
ATOM 3705 C CA . ALA A 1 496 ? -0.467 10.015 4.076 1.00 68.25 496 ALA A CA 1
ATOM 3706 C C . ALA A 1 496 ? 0.864 10.203 4.833 1.00 68.25 496 ALA A C 1
ATOM 3708 O O . ALA A 1 496 ? 0.957 10.973 5.787 1.00 68.25 496 ALA A O 1
ATOM 3709 N N . MET A 1 497 ? 1.905 9.500 4.384 1.00 62.41 497 MET A N 1
ATOM 3710 C CA . MET A 1 497 ? 3.237 9.529 4.991 1.00 62.41 497 MET A CA 1
ATOM 3711 C C . MET A 1 497 ? 4.157 10.515 4.275 1.00 62.41 497 MET A C 1
ATOM 3713 O O . MET A 1 497 ? 4.013 10.765 3.072 1.00 62.41 497 MET A O 1
ATOM 3717 N N . ASP A 1 498 ? 5.167 11.012 4.989 1.00 59.56 498 ASP A N 1
ATOM 3718 C CA . ASP A 1 498 ? 6.286 11.686 4.340 1.00 59.56 498 ASP A CA 1
ATOM 3719 C C . ASP A 1 498 ? 7.185 10.687 3.574 1.00 59.56 498 ASP A C 1
ATOM 3721 O O . ASP A 1 498 ? 7.102 9.462 3.717 1.00 59.56 498 ASP A O 1
ATOM 3725 N N . SER A 1 499 ? 8.068 11.199 2.711 1.00 61.06 499 SER A N 1
ATOM 3726 C CA . SER A 1 499 ? 8.918 10.344 1.869 1.00 61.06 499 SER A CA 1
ATOM 3727 C C . SER A 1 499 ? 9.935 9.492 2.643 1.00 61.06 499 SER A C 1
ATOM 3729 O O . SER A 1 499 ? 10.406 8.489 2.105 1.00 61.06 499 SER A O 1
ATOM 3731 N N . ALA A 1 500 ? 10.314 9.894 3.861 1.00 59.50 500 ALA A N 1
ATOM 3732 C CA . ALA A 1 500 ? 11.286 9.170 4.677 1.00 59.50 500 ALA A CA 1
ATOM 3733 C C . ALA A 1 500 ? 10.618 7.991 5.396 1.00 59.50 500 ALA A C 1
ATOM 3735 O O . ALA A 1 500 ? 11.174 6.892 5.440 1.00 59.50 500 ALA A O 1
ATOM 3736 N N . GLU A 1 501 ? 9.398 8.192 5.887 1.00 63.22 501 GLU A N 1
ATOM 3737 C CA . GLU A 1 501 ? 8.577 7.160 6.506 1.00 63.22 501 GLU A CA 1
ATOM 3738 C C . GLU A 1 501 ? 8.087 6.122 5.490 1.00 63.22 501 GLU A C 1
ATOM 3740 O O . GLU A 1 501 ? 8.141 4.926 5.770 1.00 63.22 501 GLU A O 1
ATOM 3745 N N . ALA A 1 502 ? 7.726 6.540 4.271 1.00 66.19 502 ALA A N 1
ATOM 3746 C CA . ALA A 1 502 ? 7.339 5.625 3.189 1.00 66.19 502 ALA A CA 1
ATOM 3747 C C . ALA A 1 502 ? 8.471 4.661 2.760 1.00 66.19 502 ALA A C 1
ATOM 3749 O O . ALA A 1 502 ? 8.219 3.603 2.173 1.00 66.19 502 ALA A O 1
ATOM 3750 N N . ALA A 1 503 ? 9.731 5.010 3.047 1.00 69.19 503 ALA A N 1
ATOM 3751 C CA . ALA A 1 503 ? 10.896 4.154 2.821 1.00 69.19 503 ALA A CA 1
ATOM 3752 C C . ALA A 1 503 ? 11.197 3.212 4.005 1.00 69.19 503 ALA A C 1
ATOM 3754 O O . ALA A 1 503 ? 12.020 2.304 3.871 1.00 69.19 503 ALA A O 1
ATOM 3755 N N . ASN A 1 504 ? 10.546 3.405 5.156 1.00 75.06 504 ASN A N 1
ATOM 3756 C CA . ASN A 1 504 ? 10.746 2.603 6.354 1.00 75.06 504 ASN A CA 1
ATOM 3757 C C . ASN A 1 504 ? 9.744 1.441 6.408 1.00 75.06 504 ASN A C 1
ATOM 3759 O O . ASN A 1 504 ? 8.555 1.626 6.660 1.00 75.06 504 ASN A O 1
ATOM 3763 N N . GLN A 1 505 ? 10.253 0.219 6.239 1.00 76.31 505 GLN A N 1
ATOM 3764 C CA . GLN A 1 505 ? 9.448 -1.004 6.246 1.00 76.31 505 GLN A CA 1
ATOM 3765 C C . GLN A 1 505 ? 8.641 -1.194 7.536 1.00 76.31 505 GLN A C 1
ATOM 3767 O O . GLN A 1 505 ? 7.527 -1.701 7.475 1.00 76.31 505 GLN A O 1
ATOM 3772 N N . PHE A 1 506 ? 9.178 -0.791 8.689 1.00 71.81 506 PHE A N 1
ATOM 3773 C CA . PHE A 1 506 ? 8.499 -0.948 9.976 1.00 71.81 506 PHE A CA 1
ATOM 3774 C C . PHE A 1 506 ? 7.346 0.045 10.132 1.00 71.81 506 PHE A C 1
ATOM 3776 O O . PHE A 1 506 ? 6.288 -0.326 10.628 1.00 71.81 506 PHE A O 1
ATOM 3783 N N . ALA A 1 507 ? 7.531 1.284 9.667 1.00 75.38 507 ALA A N 1
ATOM 3784 C CA . ALA A 1 507 ? 6.494 2.311 9.726 1.00 75.38 507 ALA A CA 1
ATOM 3785 C C . ALA A 1 507 ? 5.328 1.976 8.786 1.00 75.38 507 ALA A C 1
ATOM 3787 O O . ALA A 1 507 ? 4.176 1.953 9.214 1.00 75.38 507 ALA A O 1
ATOM 3788 N N . VAL A 1 508 ? 5.628 1.630 7.527 1.00 82.31 508 VAL A N 1
ATOM 3789 C CA . VAL A 1 508 ? 4.597 1.200 6.569 1.00 82.31 508 VAL A CA 1
ATOM 3790 C C . VAL A 1 508 ? 3.959 -0.116 7.020 1.00 82.31 508 VAL A C 1
ATOM 3792 O O . VAL A 1 508 ? 2.742 -0.252 6.971 1.00 82.31 508 VAL A O 1
ATOM 3795 N N . GLY A 1 509 ? 4.755 -1.066 7.520 1.00 82.44 509 GLY A N 1
ATOM 3796 C CA . GLY A 1 509 ? 4.263 -2.341 8.042 1.00 82.44 509 GLY A CA 1
ATOM 3797 C C . GLY A 1 509 ? 3.259 -2.173 9.183 1.00 82.44 509 GLY A C 1
ATOM 3798 O O . GLY A 1 509 ? 2.226 -2.832 9.165 1.00 82.44 509 GLY A O 1
ATOM 3799 N N . ALA A 1 510 ? 3.507 -1.251 10.120 1.00 81.00 510 ALA A N 1
ATOM 3800 C CA . ALA A 1 510 ? 2.580 -0.955 11.213 1.00 81.00 510 ALA A CA 1
ATOM 3801 C C . ALA A 1 510 ? 1.242 -0.372 10.722 1.00 81.00 510 ALA A C 1
ATOM 3803 O O . ALA A 1 510 ? 0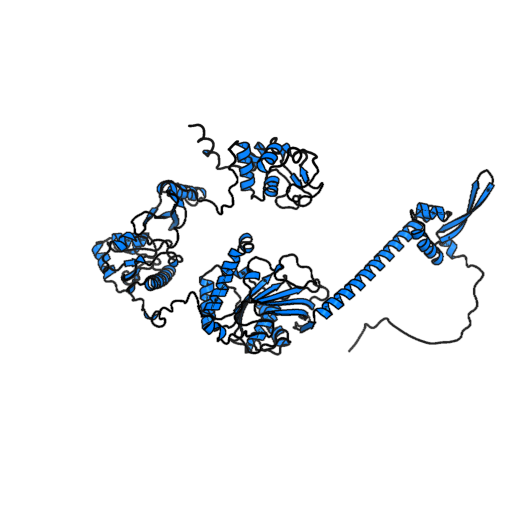.197 -0.676 11.290 1.00 81.00 510 ALA A O 1
ATOM 3804 N N . LEU A 1 511 ? 1.250 0.435 9.654 1.00 85.69 511 LEU A N 1
ATOM 3805 C CA . LEU A 1 511 ? 0.015 0.943 9.042 1.00 85.69 511 LEU A CA 1
ATOM 3806 C C . LEU A 1 511 ? -0.732 -0.148 8.276 1.00 85.69 511 LEU A C 1
ATOM 3808 O O . LEU A 1 511 ? -1.943 -0.282 8.424 1.00 85.69 511 LEU A O 1
ATOM 3812 N N . LEU A 1 512 ? -0.018 -0.958 7.493 1.00 89.81 512 LEU A N 1
ATOM 3813 C CA . LEU A 1 512 ? -0.610 -2.074 6.758 1.00 89.81 512 LEU A CA 1
ATOM 3814 C C . LEU A 1 512 ? -1.178 -3.146 7.702 1.00 89.81 512 LEU A C 1
ATOM 3816 O O . LEU A 1 512 ? -2.209 -3.742 7.399 1.00 89.81 512 LEU A O 1
ATOM 3820 N N . GLN A 1 513 ? -0.576 -3.343 8.880 1.00 86.12 513 GLN A N 1
ATOM 3821 C CA . GLN A 1 513 ? -1.101 -4.239 9.912 1.00 86.12 513 GLN A CA 1
ATOM 3822 C C . GLN A 1 513 ? -2.513 -3.842 10.361 1.00 86.12 513 GLN A C 1
ATOM 3824 O O . GLN A 1 513 ? -3.317 -4.724 10.641 1.00 86.12 513 GLN A O 1
ATOM 3829 N N . ARG A 1 514 ? -2.861 -2.549 10.348 1.00 88.38 514 ARG A N 1
ATOM 3830 C CA . ARG A 1 514 ? -4.220 -2.091 10.681 1.00 88.38 514 ARG A CA 1
ATOM 3831 C C . ARG A 1 514 ? -5.269 -2.626 9.703 1.00 88.38 514 ARG A C 1
ATOM 3833 O O . ARG A 1 514 ? -6.379 -2.930 10.116 1.00 88.38 514 ARG A O 1
ATOM 3840 N N . LEU A 1 515 ? -4.911 -2.812 8.429 1.00 91.06 515 LEU A N 1
ATOM 3841 C CA . LEU A 1 515 ? -5.789 -3.464 7.450 1.00 91.06 515 LEU A CA 1
ATOM 3842 C C . LEU A 1 515 ? -5.932 -4.965 7.713 1.00 91.06 515 LEU A C 1
ATOM 3844 O O . LEU A 1 515 ? -6.979 -5.536 7.434 1.00 91.06 515 LEU A O 1
ATOM 3848 N N . THR A 1 516 ? -4.898 -5.607 8.259 1.00 88.56 516 THR A N 1
ATOM 3849 C CA . THR A 1 516 ? -4.979 -7.008 8.694 1.00 88.56 516 THR A CA 1
ATOM 3850 C C . THR A 1 516 ? -5.861 -7.156 9.931 1.00 88.56 516 THR A C 1
ATOM 3852 O O . THR A 1 516 ? -6.637 -8.100 9.999 1.00 88.56 516 THR A O 1
ATOM 3855 N N . THR A 1 517 ? -5.796 -6.215 10.875 1.00 86.56 517 THR A N 1
ATOM 3856 C CA . THR A 1 517 ? -6.727 -6.154 12.012 1.00 86.56 517 THR A CA 1
ATOM 3857 C C . THR A 1 517 ? -8.163 -5.958 11.532 1.00 86.56 517 THR A C 1
ATOM 3859 O O . THR A 1 517 ? -9.027 -6.742 11.901 1.00 86.56 517 THR A O 1
ATOM 3862 N N . LEU A 1 518 ? -8.400 -5.009 10.620 1.00 89.69 518 LEU A N 1
ATOM 3863 C CA . LEU A 1 518 ? -9.711 -4.805 9.997 1.00 89.69 518 LEU A CA 1
ATOM 3864 C C . LEU A 1 518 ? -10.224 -6.078 9.312 1.00 89.69 518 LEU A C 1
ATOM 3866 O O . LEU A 1 518 ? -11.393 -6.426 9.457 1.00 89.69 518 LEU A O 1
ATOM 3870 N N . GLN A 1 519 ? -9.361 -6.803 8.597 1.00 92.94 519 GLN A N 1
ATOM 3871 C CA . GLN A 1 519 ? -9.726 -8.089 8.006 1.00 92.94 519 GLN A CA 1
ATOM 3872 C C . GLN A 1 519 ? -10.106 -9.122 9.076 1.00 92.94 519 GLN A C 1
ATOM 3874 O O . GLN A 1 519 ? -11.082 -9.839 8.893 1.00 92.94 519 GLN A O 1
ATOM 3879 N N . ALA A 1 520 ? -9.351 -9.218 10.172 1.00 86.88 520 ALA A N 1
ATOM 3880 C CA . ALA A 1 520 ? -9.645 -10.158 11.253 1.00 86.88 520 ALA A CA 1
ATOM 3881 C C . ALA A 1 520 ? -10.982 -9.842 11.949 1.00 86.88 520 ALA A C 1
ATOM 3883 O O . ALA A 1 520 ? -11.716 -10.757 12.301 1.00 86.88 520 ALA A O 1
ATOM 3884 N N . GLU A 1 521 ? -11.314 -8.559 12.103 1.00 87.06 521 GLU A N 1
ATOM 3885 C CA . GLU A 1 521 ? -12.559 -8.104 12.734 1.00 87.06 521 GLU A CA 1
ATOM 3886 C C . GLU A 1 521 ? -13.787 -8.265 11.827 1.00 87.06 521 GLU A C 1
ATOM 3888 O O . GLU A 1 521 ? -14.878 -8.561 12.307 1.00 87.06 521 GLU A O 1
ATOM 3893 N N . THR A 1 522 ? -13.628 -8.059 10.517 1.00 91.88 522 THR A N 1
ATOM 3894 C CA . THR A 1 522 ? -14.764 -7.983 9.579 1.00 91.88 522 THR A CA 1
ATOM 3895 C C . THR A 1 522 ? -14.889 -9.179 8.640 1.00 91.88 522 THR A C 1
ATOM 3897 O O . THR A 1 522 ? -15.926 -9.351 8.006 1.00 91.88 522 THR A O 1
ATOM 3900 N N . GLY A 1 523 ? -13.832 -9.977 8.492 1.00 92.19 523 GLY A N 1
ATOM 3901 C CA . GLY A 1 523 ? -13.694 -10.996 7.448 1.00 92.19 523 GLY A CA 1
ATOM 3902 C C . GLY A 1 523 ? -13.378 -10.437 6.053 1.00 92.19 523 GLY A C 1
ATOM 3903 O O . GLY A 1 523 ? -13.027 -11.207 5.158 1.00 92.19 523 GLY A O 1
ATOM 3904 N N . ALA A 1 524 ? -13.451 -9.116 5.850 1.00 96.19 524 ALA A N 1
ATOM 3905 C CA . ALA A 1 524 ? -13.305 -8.508 4.535 1.00 96.19 524 ALA A CA 1
ATOM 3906 C C . ALA A 1 524 ? -11.842 -8.466 4.080 1.00 96.19 524 ALA A C 1
ATOM 3908 O O . ALA A 1 524 ? -10.985 -7.868 4.733 1.00 96.19 524 ALA A O 1
ATOM 3909 N N . VAL A 1 525 ? -11.549 -9.055 2.922 1.00 97.00 525 VAL A N 1
ATOM 3910 C CA . VAL A 1 525 ? -10.199 -9.105 2.353 1.00 97.00 525 VAL A CA 1
ATOM 3911 C C . VAL A 1 525 ? -9.792 -7.724 1.824 1.00 97.00 525 VAL A C 1
ATOM 3913 O O . VAL A 1 525 ? -10.438 -7.204 0.909 1.00 97.00 525 VAL A O 1
ATOM 3916 N N . PRO A 1 526 ? -8.699 -7.123 2.327 1.00 96.88 526 PRO A N 1
ATOM 3917 C CA . PRO A 1 526 ? -8.225 -5.844 1.835 1.00 96.88 526 PRO A CA 1
ATOM 3918 C C . PRO A 1 526 ? -7.389 -6.036 0.563 1.00 96.88 526 PRO A C 1
ATOM 3920 O O . PRO A 1 526 ? -6.481 -6.872 0.496 1.00 96.88 526 PRO A O 1
ATOM 3923 N N . VAL A 1 527 ? -7.667 -5.205 -0.440 1.00 97.50 527 VAL A N 1
ATOM 3924 C CA . VAL A 1 527 ? -6.906 -5.108 -1.687 1.00 97.50 527 VAL A CA 1
ATOM 3925 C C . VAL A 1 527 ? -6.314 -3.712 -1.809 1.00 97.50 527 VAL A C 1
ATOM 3927 O O . VAL A 1 527 ? -7.032 -2.720 -1.735 1.00 97.50 527 VAL A O 1
ATOM 3930 N N . LEU A 1 528 ? -5.002 -3.614 -2.020 1.00 95.88 528 LEU A N 1
ATOM 3931 C CA . LEU A 1 528 ? -4.315 -2.331 -2.194 1.00 95.88 528 LEU A CA 1
ATOM 3932 C C . LEU A 1 528 ? -3.743 -2.189 -3.596 1.00 95.88 528 LEU A C 1
ATOM 3934 O O . LEU A 1 528 ? -3.098 -3.109 -4.088 1.00 95.88 528 LEU A O 1
ATOM 3938 N N . ALA A 1 529 ? -3.886 -1.011 -4.201 1.00 94.88 529 ALA A N 1
ATOM 3939 C CA . ALA A 1 529 ? -3.226 -0.675 -5.460 1.00 94.88 529 ALA A CA 1
ATOM 3940 C C . ALA A 1 529 ? -2.018 0.251 -5.242 1.00 94.88 529 ALA A C 1
ATOM 3942 O O . ALA A 1 529 ? -2.150 1.417 -4.871 1.00 94.88 529 ALA A O 1
ATOM 3943 N N . ALA A 1 530 ? -0.816 -0.263 -5.488 1.00 93.00 530 ALA A N 1
ATOM 3944 C CA . ALA A 1 530 ? 0.449 0.448 -5.354 1.00 93.00 530 ALA A CA 1
ATOM 3945 C C . ALA A 1 530 ? 1.102 0.743 -6.716 1.00 93.00 530 ALA A C 1
ATOM 3947 O O . ALA A 1 530 ? 0.815 0.131 -7.748 1.00 93.00 530 ALA A O 1
ATOM 3948 N N . HIS A 1 531 ? 2.032 1.695 -6.724 1.00 91.31 531 HIS A N 1
ATOM 3949 C CA . HIS A 1 531 ? 2.851 1.986 -7.898 1.00 91.31 531 HIS A CA 1
ATOM 3950 C C . HIS A 1 531 ? 4.210 1.295 -7.813 1.00 91.31 531 HIS A C 1
ATOM 3952 O O . HIS A 1 531 ? 4.715 1.005 -6.731 1.00 91.31 531 HIS A O 1
ATOM 3958 N N . PHE A 1 532 ? 4.836 1.081 -8.965 1.00 90.81 532 PHE A N 1
ATOM 3959 C CA . PHE A 1 532 ? 6.256 0.751 -9.037 1.00 90.81 532 PHE A CA 1
ATOM 3960 C C . PHE A 1 532 ? 7.153 1.978 -8.851 1.00 90.81 532 PHE A C 1
ATOM 3962 O O . PHE A 1 532 ? 6.722 3.130 -8.966 1.00 90.81 532 PHE A O 1
ATOM 3969 N N . ARG A 1 533 ? 8.441 1.725 -8.604 1.00 82.25 533 ARG A N 1
ATOM 3970 C CA . ARG A 1 533 ? 9.501 2.744 -8.606 1.00 82.25 533 ARG A CA 1
ATOM 3971 C C . ARG A 1 533 ? 9.638 3.368 -10.002 1.00 82.25 533 ARG A C 1
ATOM 3973 O O . ARG A 1 533 ? 9.225 2.785 -10.999 1.00 82.25 533 ARG A O 1
ATOM 3980 N N . LYS A 1 534 ? 10.239 4.563 -10.096 1.00 69.38 534 LYS A N 1
ATOM 3981 C CA . LYS A 1 534 ? 10.322 5.347 -11.351 1.00 69.38 534 LYS A CA 1
ATOM 3982 C C . LYS A 1 534 ? 11.022 4.637 -12.527 1.00 69.38 534 LYS A C 1
ATOM 3984 O O . LYS A 1 534 ? 10.814 5.055 -13.660 1.00 69.38 534 LYS A O 1
ATOM 3989 N N . PHE A 1 535 ? 11.828 3.603 -12.284 1.00 61.22 535 PHE A N 1
ATOM 3990 C CA . PHE A 1 535 ? 12.520 2.835 -13.324 1.00 61.22 535 PHE A CA 1
ATOM 3991 C C . PHE A 1 535 ? 11.945 1.421 -13.419 1.00 61.22 535 PHE A C 1
ATOM 3993 O O . PHE A 1 535 ? 12.204 0.620 -12.531 1.00 61.22 535 PHE A O 1
ATOM 4000 N N . ASN A 1 536 ? 11.220 1.124 -14.503 1.00 70.62 536 ASN A N 1
ATOM 4001 C CA . ASN A 1 536 ? 10.871 -0.245 -14.902 1.00 70.62 536 ASN A CA 1
ATOM 4002 C C . ASN A 1 536 ? 11.014 -0.349 -16.420 1.00 70.62 536 ASN A C 1
ATOM 4004 O O . ASN A 1 536 ? 10.425 0.457 -17.149 1.00 70.62 536 ASN A O 1
ATOM 4008 N N . ALA A 1 537 ? 11.818 -1.298 -16.893 1.00 81.38 537 ALA A N 1
ATOM 4009 C CA . ALA A 1 537 ? 11.986 -1.531 -18.318 1.00 81.38 537 ALA A CA 1
ATOM 4010 C C . ALA A 1 537 ? 10.742 -2.251 -18.872 1.00 81.38 537 ALA A C 1
ATOM 4012 O O . ALA A 1 537 ? 10.304 -3.248 -18.290 1.00 81.38 537 ALA A O 1
ATOM 4013 N N . PRO A 1 538 ? 10.142 -1.774 -19.977 1.00 88.50 538 PRO A N 1
ATOM 4014 C CA . PRO A 1 538 ? 9.120 -2.541 -20.677 1.00 88.50 538 PRO A CA 1
ATOM 4015 C C . PRO A 1 538 ? 9.678 -3.876 -21.190 1.00 88.50 538 PRO A C 1
ATOM 4017 O O . PRO A 1 538 ? 10.848 -3.950 -21.567 1.00 88.50 538 PRO A O 1
ATOM 4020 N N . GLY A 1 539 ? 8.833 -4.904 -21.235 1.00 86.94 539 GLY A N 1
ATOM 4021 C CA . GLY A 1 539 ? 9.164 -6.243 -21.741 1.00 86.94 539 GLY A CA 1
ATOM 4022 C C . GLY A 1 539 ? 9.661 -7.223 -20.675 1.00 86.94 539 GLY A C 1
ATOM 4023 O O . GLY A 1 539 ? 9.770 -8.416 -20.939 1.00 86.94 539 GLY A O 1
ATOM 4024 N N . GLU A 1 540 ? 9.920 -6.755 -19.453 1.00 88.31 540 GLU A N 1
ATOM 4025 C CA . GLU A 1 540 ? 10.291 -7.615 -18.325 1.00 88.31 540 GLU A CA 1
ATOM 4026 C C . GLU A 1 540 ? 9.060 -8.025 -17.510 1.00 88.31 540 GLU A C 1
ATOM 4028 O O . GLU A 1 540 ? 8.152 -7.216 -17.278 1.00 88.31 540 GLU A O 1
ATOM 4033 N N . LEU A 1 541 ? 9.038 -9.276 -17.036 1.00 90.50 541 LEU A N 1
ATOM 4034 C CA . LEU A 1 541 ? 8.009 -9.720 -16.097 1.00 90.50 541 LEU A CA 1
ATOM 4035 C C . LEU A 1 541 ? 8.129 -8.949 -14.782 1.00 90.50 541 LEU A C 1
ATOM 4037 O O . LEU A 1 541 ? 9.228 -8.832 -14.235 1.00 90.50 541 LEU A O 1
ATOM 4041 N N . PRO A 1 542 ? 7.014 -8.426 -14.253 1.00 92.31 542 PRO A N 1
ATOM 4042 C CA . PRO A 1 542 ? 7.053 -7.713 -12.994 1.00 92.31 542 PRO A CA 1
ATOM 4043 C C . PRO A 1 542 ? 7.317 -8.657 -11.813 1.00 92.31 542 PRO A C 1
ATOM 4045 O O . PRO A 1 542 ? 6.774 -9.758 -11.750 1.00 92.31 542 PRO A O 1
ATOM 4048 N N . THR A 1 543 ? 8.092 -8.184 -10.837 1.00 90.94 543 THR A N 1
ATOM 4049 C CA . THR A 1 543 ? 8.333 -8.856 -9.554 1.00 90.94 543 THR A CA 1
ATOM 4050 C C . THR A 1 543 ? 7.995 -7.917 -8.394 1.00 90.94 543 THR A C 1
ATOM 4052 O O . THR A 1 543 ? 7.850 -6.704 -8.578 1.00 90.94 543 THR A O 1
ATOM 4055 N N . LEU A 1 544 ? 7.885 -8.462 -7.179 1.00 89.19 544 LEU A N 1
ATOM 4056 C CA . LEU A 1 544 ? 7.625 -7.669 -5.971 1.00 89.19 544 LEU A CA 1
ATOM 4057 C C . LEU A 1 544 ? 8.720 -6.619 -5.696 1.00 89.19 544 LEU A C 1
ATOM 4059 O O . LEU A 1 544 ? 8.458 -5.602 -5.057 1.00 89.19 544 LEU A O 1
ATOM 4063 N N . GLU A 1 545 ? 9.939 -6.815 -6.207 1.00 86.31 545 GLU A N 1
ATOM 4064 C CA . GLU A 1 545 ? 11.057 -5.880 -6.017 1.00 86.31 545 GLU A CA 1
ATOM 4065 C C . GLU A 1 545 ? 10.831 -4.522 -6.702 1.00 86.31 545 GLU A C 1
ATOM 4067 O O . GLU A 1 545 ? 11.413 -3.509 -6.297 1.00 86.31 545 GLU A O 1
ATOM 4072 N N . HIS A 1 546 ? 9.956 -4.478 -7.711 1.00 88.75 546 HIS A N 1
ATOM 4073 C CA . HIS A 1 546 ? 9.63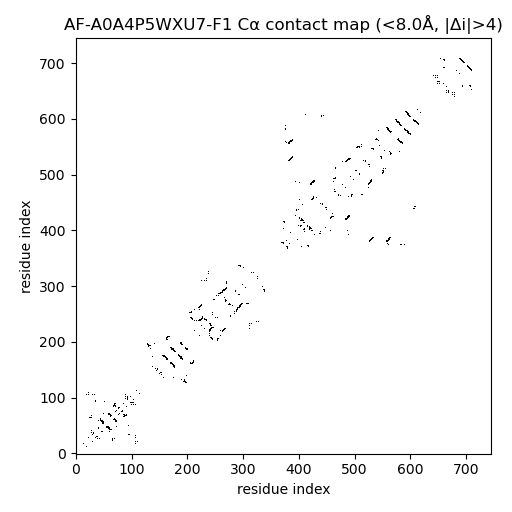4 -3.258 -8.449 1.00 88.75 546 HIS A CA 1
ATOM 4074 C C . HIS A 1 546 ? 8.713 -2.299 -7.681 1.00 88.75 546 HIS A C 1
ATOM 4076 O O . HIS A 1 546 ? 8.612 -1.123 -8.046 1.00 88.75 546 HIS A O 1
ATOM 4082 N N . ILE A 1 547 ? 8.056 -2.754 -6.609 1.00 87.69 547 ILE A N 1
ATOM 4083 C CA . ILE A 1 547 ? 7.083 -1.961 -5.847 1.00 87.69 547 ILE A CA 1
ATOM 4084 C C . ILE A 1 547 ? 7.755 -0.733 -5.199 1.00 87.69 547 ILE A C 1
ATOM 4086 O O . ILE A 1 547 ? 8.878 -0.787 -4.679 1.00 87.69 547 ILE A O 1
ATOM 4090 N N . ALA A 1 548 ? 7.075 0.415 -5.265 1.00 82.06 548 ALA A N 1
ATOM 4091 C CA . ALA A 1 548 ? 7.470 1.628 -4.562 1.00 82.06 548 ALA A CA 1
ATOM 4092 C C . ALA A 1 548 ? 7.007 1.593 -3.101 1.00 82.06 548 ALA A C 1
ATOM 4094 O O . ALA A 1 548 ? 5.896 1.169 -2.799 1.00 82.06 548 ALA A O 1
ATOM 4095 N N . GLY A 1 549 ? 7.851 2.112 -2.211 1.00 75.88 549 GLY A N 1
ATOM 4096 C CA . GLY A 1 549 ? 7.635 2.025 -0.769 1.00 75.88 549 GLY A CA 1
ATOM 4097 C C . GLY A 1 549 ? 8.125 0.698 -0.188 1.00 75.88 549 GLY A C 1
ATOM 4098 O O . GLY A 1 549 ? 8.358 -0.276 -0.906 1.00 75.88 549 GLY A O 1
ATOM 4099 N N . ALA A 1 550 ? 8.345 0.685 1.121 1.00 77.88 550 ALA A N 1
ATOM 4100 C CA . ALA A 1 550 ? 8.721 -0.515 1.861 1.00 77.88 550 ALA A CA 1
ATOM 4101 C C . ALA A 1 550 ? 7.480 -1.185 2.484 1.00 77.88 550 ALA A C 1
ATOM 4103 O O . ALA A 1 550 ? 6.439 -0.556 2.610 1.00 77.88 550 ALA A O 1
ATOM 4104 N N . GLY A 1 551 ? 7.561 -2.460 2.873 1.00 83.06 551 GLY A N 1
ATOM 4105 C CA . GLY A 1 551 ? 6.512 -3.140 3.653 1.00 83.06 551 GLY A CA 1
ATOM 4106 C C . GLY A 1 551 ? 5.396 -3.797 2.840 1.00 83.06 551 GLY A C 1
ATOM 4107 O O . GLY A 1 551 ? 4.919 -4.855 3.238 1.00 83.06 551 GLY A O 1
ATOM 4108 N N . PHE A 1 552 ? 5.030 -3.253 1.675 1.00 86.69 552 PHE A N 1
ATOM 4109 C CA . PHE A 1 552 ? 3.960 -3.809 0.833 1.00 86.69 552 PHE A CA 1
ATOM 4110 C C . PHE A 1 552 ? 4.178 -5.275 0.448 1.00 86.69 552 PHE A C 1
ATOM 4112 O O . PHE A 1 552 ? 3.271 -6.087 0.597 1.00 86.69 552 PHE A O 1
ATOM 4119 N N . GLY A 1 553 ? 5.382 -5.621 -0.020 1.00 83.75 553 GLY A N 1
ATOM 4120 C CA . GLY A 1 553 ? 5.691 -6.988 -0.446 1.00 83.75 553 GLY A CA 1
ATOM 4121 C C . GLY A 1 553 ? 5.718 -7.993 0.707 1.00 83.75 553 GLY A C 1
ATOM 4122 O O . GLY A 1 553 ? 5.451 -9.165 0.487 1.00 83.75 553 GLY A O 1
ATOM 4123 N N . GLN A 1 554 ? 6.029 -7.548 1.930 1.00 86.19 554 GLN A N 1
ATOM 4124 C CA . GLN A 1 554 ? 6.024 -8.405 3.121 1.00 86.19 554 GLN A CA 1
ATOM 4125 C C . GLN A 1 554 ? 4.630 -8.569 3.731 1.00 86.19 554 GLN A C 1
ATOM 4127 O O . GLN A 1 554 ? 4.352 -9.588 4.358 1.00 86.19 554 GLN A O 1
ATOM 4132 N N . TRP A 1 555 ? 3.780 -7.555 3.588 1.00 90.75 555 TRP A N 1
ATOM 4133 C CA . TRP A 1 555 ? 2.408 -7.573 4.082 1.00 90.75 555 TRP A CA 1
ATOM 4134 C C . TRP A 1 555 ? 1.482 -8.385 3.176 1.00 90.75 555 TRP A C 1
ATOM 4136 O O . TRP A 1 555 ? 0.675 -9.178 3.663 1.00 90.75 555 TRP A O 1
ATOM 4146 N N . ALA A 1 556 ? 1.610 -8.197 1.861 1.00 89.94 556 ALA A N 1
ATOM 4147 C CA . ALA A 1 556 ? 0.782 -8.878 0.884 1.00 89.94 556 ALA A CA 1
ATOM 4148 C C . ALA A 1 556 ? 0.990 -10.393 0.976 1.00 89.94 556 ALA A C 1
ATOM 4150 O O . ALA A 1 556 ? 2.113 -10.889 0.879 1.00 89.94 556 ALA A O 1
ATOM 4151 N N . ARG A 1 557 ? -0.104 -11.141 1.135 1.00 94.81 557 ARG A N 1
ATOM 4152 C CA . ARG A 1 557 ? -0.069 -12.609 1.081 1.00 94.81 557 ARG A CA 1
ATOM 4153 C C . ARG A 1 557 ? -0.251 -13.126 -0.331 1.00 94.81 557 ARG A C 1
ATOM 4155 O O . ARG A 1 557 ? 0.149 -14.254 -0.601 1.00 94.81 557 ARG A O 1
ATOM 4162 N N . GLN A 1 558 ? -0.774 -12.285 -1.214 1.00 96.81 558 GLN A N 1
ATOM 4163 C CA . GLN A 1 558 ? -0.907 -12.524 -2.641 1.00 96.81 558 GLN A CA 1
ATOM 4164 C C . GLN A 1 558 ? -0.769 -11.213 -3.424 1.00 96.81 558 GLN A C 1
ATOM 4166 O O . GLN A 1 558 ? -0.989 -10.125 -2.888 1.00 96.81 558 GLN A O 1
ATOM 4171 N N . TRP A 1 559 ? -0.390 -11.297 -4.696 1.00 96.81 559 TRP A N 1
ATOM 4172 C CA . TRP A 1 559 ? -0.140 -10.134 -5.544 1.00 96.81 559 TRP A CA 1
ATOM 4173 C C . TRP A 1 559 ? -0.631 -10.330 -6.973 1.00 96.81 559 TRP A C 1
ATOM 4175 O O . TRP A 1 559 ? -0.604 -11.436 -7.504 1.00 96.81 559 TRP A O 1
ATOM 4185 N N . PHE A 1 560 ? -0.996 -9.224 -7.617 1.00 97.69 560 PHE A N 1
ATOM 4186 C CA . PHE A 1 560 ? -1.245 -9.122 -9.049 1.00 97.69 560 PHE A CA 1
ATOM 4187 C C . PHE A 1 560 ? -0.439 -7.945 -9.606 1.00 97.69 560 PHE A C 1
ATOM 4189 O O . PHE A 1 560 ? -0.712 -6.774 -9.335 1.00 97.69 560 PHE A O 1
ATOM 4196 N N . LEU A 1 561 ? 0.619 -8.254 -10.346 1.00 96.88 561 LEU A N 1
ATOM 4197 C CA . LEU A 1 561 ? 1.601 -7.282 -10.800 1.00 96.88 561 LEU A CA 1
ATOM 4198 C C . LEU A 1 561 ? 1.482 -7.048 -12.298 1.00 96.88 561 LEU A C 1
ATOM 4200 O O . LEU A 1 561 ? 1.281 -7.986 -13.064 1.00 96.88 561 LEU A O 1
ATOM 4204 N N . LEU A 1 562 ? 1.678 -5.802 -12.714 1.00 96.25 562 LEU A N 1
ATOM 4205 C CA . LEU A 1 562 ? 1.597 -5.369 -14.100 1.00 96.25 562 LEU A CA 1
ATOM 4206 C C . LEU A 1 562 ? 2.877 -4.655 -14.521 1.00 96.25 562 LEU A C 1
ATOM 4208 O O . LEU A 1 562 ? 3.392 -3.801 -13.804 1.00 96.25 562 LEU A O 1
ATOM 4212 N N . ASN A 1 563 ? 3.345 -4.935 -15.732 1.00 95.00 563 ASN A N 1
ATOM 4213 C CA . ASN A 1 563 ? 4.339 -4.130 -16.430 1.00 95.00 563 ASN A CA 1
ATOM 4214 C C . ASN A 1 563 ? 3.897 -3.890 -17.876 1.00 95.00 563 ASN A C 1
ATOM 4216 O O . ASN A 1 563 ? 3.025 -4.580 -18.399 1.00 95.00 563 ASN A O 1
ATOM 4220 N N . ARG A 1 564 ? 4.487 -2.903 -18.546 1.00 93.31 564 ARG A N 1
ATOM 4221 C CA . ARG A 1 564 ? 4.281 -2.725 -19.985 1.00 93.31 564 ARG A CA 1
ATOM 4222 C C . ARG A 1 564 ? 5.090 -3.769 -20.750 1.00 93.31 564 ARG A C 1
ATOM 4224 O O . ARG A 1 564 ? 6.269 -3.945 -20.468 1.00 93.31 564 ARG A O 1
ATOM 4231 N N . GLN A 1 565 ? 4.483 -4.417 -21.740 1.00 92.19 565 GLN A N 1
ATOM 4232 C CA . GLN A 1 565 ? 5.211 -5.278 -22.677 1.00 92.19 565 GLN A CA 1
ATOM 4233 C C . GLN A 1 565 ? 6.079 -4.430 -23.618 1.00 92.19 565 GLN A C 1
ATOM 4235 O O . GLN A 1 565 ? 7.210 -4.786 -23.924 1.00 92.19 565 GLN A O 1
ATOM 4240 N N . GLU A 1 566 ? 5.573 -3.268 -24.035 1.00 88.94 566 GLU A N 1
ATOM 4241 C CA . GLU A 1 566 ? 6.289 -2.315 -24.882 1.00 88.94 566 GLU A CA 1
ATOM 4242 C C . GLU A 1 566 ? 6.046 -0.862 -24.433 1.00 88.94 566 GLU A C 1
ATOM 4244 O O . GLU A 1 566 ? 5.055 -0.579 -23.744 1.00 88.94 566 GLU A O 1
ATOM 4249 N N . PRO A 1 567 ? 6.946 0.084 -24.771 1.00 88.81 567 PRO A N 1
ATOM 4250 C CA . PRO A 1 567 ? 6.713 1.503 -24.520 1.00 88.81 567 PRO A CA 1
ATOM 4251 C C . PRO A 1 567 ? 5.364 1.963 -25.085 1.00 88.81 567 PRO A C 1
ATOM 4253 O O . PRO A 1 567 ? 4.889 1.436 -26.087 1.00 88.81 567 PRO A O 1
ATOM 4256 N N . PHE A 1 568 ? 4.750 2.964 -24.449 1.00 85.94 568 PHE A N 1
ATOM 4257 C CA . PHE A 1 568 ? 3.507 3.550 -24.954 1.00 85.94 568 PHE A CA 1
ATOM 4258 C C . PHE A 1 568 ? 3.682 4.039 -26.399 1.00 85.94 568 PHE A C 1
ATOM 4260 O O . PHE A 1 568 ? 4.613 4.796 -26.679 1.00 85.94 568 PHE A O 1
ATOM 4267 N N . ASN A 1 569 ? 2.780 3.613 -27.286 1.00 85.50 569 ASN A N 1
ATOM 4268 C CA . ASN A 1 569 ? 2.774 4.014 -28.685 1.00 85.50 569 ASN A CA 1
ATOM 4269 C C . ASN A 1 569 ? 1.724 5.119 -28.912 1.00 85.50 569 ASN A C 1
ATOM 4271 O O . ASN A 1 569 ? 0.528 4.822 -28.865 1.00 85.50 569 ASN A O 1
ATOM 4275 N N . PRO A 1 570 ? 2.132 6.374 -29.174 1.00 86.44 570 PRO A N 1
ATOM 4276 C CA . PRO A 1 570 ? 1.189 7.459 -29.427 1.00 86.44 570 PRO A CA 1
ATOM 4277 C C . PRO A 1 570 ? 0.391 7.279 -30.725 1.00 86.44 570 PRO A C 1
ATOM 4279 O O . PRO A 1 570 ? -0.702 7.829 -30.817 1.00 86.44 570 PRO A O 1
ATOM 4282 N N . ASP A 1 571 ? 0.887 6.491 -31.685 1.00 87.50 571 ASP A N 1
ATOM 4283 C CA . ASP A 1 571 ? 0.199 6.224 -32.957 1.00 87.50 571 ASP A CA 1
ATOM 4284 C C . ASP A 1 571 ? -0.957 5.225 -32.796 1.00 87.50 571 ASP A C 1
ATOM 4286 O O . ASP A 1 571 ? -1.832 5.126 -33.653 1.00 87.50 571 ASP A O 1
ATOM 4290 N N . ASN A 1 572 ? -0.983 4.480 -31.686 1.00 86.06 572 ASN A N 1
ATOM 4291 C CA . ASN A 1 572 ? -2.090 3.600 -31.329 1.00 86.06 572 ASN A CA 1
ATOM 4292 C C . ASN A 1 572 ? -2.405 3.712 -29.827 1.00 86.06 572 ASN A C 1
ATOM 4294 O O . ASN A 1 572 ? -2.126 2.790 -29.055 1.00 86.06 572 ASN A O 1
ATOM 4298 N N . PRO A 1 573 ? -2.978 4.845 -29.385 1.00 86.44 573 PRO A N 1
ATOM 4299 C CA . PRO A 1 573 ? -3.098 5.157 -27.965 1.00 86.44 573 PRO A CA 1
ATOM 4300 C C . PRO A 1 573 ? -4.191 4.344 -27.253 1.00 86.44 573 PRO A C 1
ATOM 4302 O O . PRO A 1 573 ? -4.245 4.354 -26.025 1.00 86.44 573 PRO A O 1
ATOM 4305 N N . GLY A 1 574 ? -5.054 3.651 -28.006 1.00 88.62 574 GLY A N 1
ATOM 4306 C CA . GLY A 1 574 ? -6.097 2.776 -27.471 1.00 88.62 574 GLY A CA 1
ATOM 4307 C C . GLY A 1 574 ? -5.633 1.348 -27.181 1.00 88.62 574 GLY A C 1
ATOM 4308 O O . GLY A 1 574 ? -6.353 0.640 -26.483 1.00 88.62 574 GLY A O 1
ATOM 4309 N N . LEU A 1 575 ? -4.466 0.929 -27.693 1.00 92.38 575 LEU A N 1
ATOM 4310 C CA . LEU A 1 575 ? -3.910 -0.411 -27.497 1.00 92.38 575 LEU A CA 1
ATOM 4311 C C . LEU A 1 575 ? -2.858 -0.414 -26.384 1.00 92.38 575 LEU A C 1
ATOM 4313 O O . LEU A 1 575 ? -1.826 0.255 -26.460 1.00 92.38 575 LEU A O 1
ATOM 4317 N N . HIS A 1 576 ? -3.076 -1.250 -25.375 1.00 94.00 576 HIS A N 1
ATOM 4318 C CA . HIS A 1 576 ? -2.174 -1.422 -24.243 1.00 94.00 576 HIS A CA 1
ATOM 4319 C C . HIS A 1 576 ? -1.719 -2.870 -24.156 1.00 94.00 576 HIS A C 1
ATOM 4321 O O . HIS A 1 576 ? -2.498 -3.746 -23.797 1.00 94.00 576 HIS A O 1
ATOM 4327 N N . LYS A 1 577 ? -0.439 -3.120 -24.438 1.00 94.44 577 LYS A N 1
ATOM 4328 C CA . LYS A 1 577 ? 0.175 -4.436 -24.237 1.00 94.44 577 LYS A CA 1
ATOM 4329 C C . LYS A 1 577 ? 0.884 -4.489 -22.893 1.00 94.44 577 LYS A C 1
ATOM 4331 O O . LYS A 1 577 ? 1.837 -3.740 -22.649 1.00 94.44 577 LYS A O 1
ATOM 4336 N N . LEU A 1 578 ? 0.408 -5.361 -22.019 1.00 96.06 578 LEU A N 1
ATOM 4337 C CA . LEU A 1 578 ? 0.867 -5.501 -20.645 1.00 96.06 578 LEU A CA 1
ATOM 4338 C C . LEU A 1 578 ? 1.355 -6.928 -20.395 1.00 96.06 578 LEU A C 1
ATOM 4340 O O . LEU A 1 578 ? 0.865 -7.880 -20.991 1.00 96.06 578 LEU A O 1
ATOM 4344 N N . LEU A 1 579 ? 2.304 -7.064 -19.479 1.00 96.19 579 LEU A N 1
ATOM 4345 C CA . LEU A 1 579 ? 2.710 -8.332 -18.888 1.00 96.19 579 LEU A CA 1
ATOM 4346 C C . LEU A 1 579 ? 2.176 -8.372 -17.462 1.00 96.19 579 LEU A C 1
ATOM 4348 O O . LEU A 1 579 ? 2.423 -7.443 -16.690 1.00 96.19 579 LEU A O 1
ATOM 4352 N N . ALA A 1 580 ? 1.465 -9.439 -17.122 1.00 97.12 580 ALA A N 1
ATOM 4353 C CA . ALA A 1 580 ? 0.952 -9.682 -15.787 1.00 97.12 580 ALA A CA 1
ATOM 4354 C C . ALA A 1 580 ? 1.655 -10.876 -15.142 1.00 97.12 580 ALA A C 1
ATOM 4356 O O . ALA A 1 580 ? 1.913 -11.883 -15.804 1.00 97.12 580 ALA A O 1
ATOM 4357 N N . ALA A 1 581 ? 1.927 -10.763 -13.846 1.00 96.38 581 ALA A N 1
ATOM 4358 C CA . ALA A 1 581 ? 2.404 -11.857 -13.011 1.00 96.38 581 ALA A CA 1
ATOM 4359 C C . ALA A 1 581 ? 1.680 -11.821 -11.666 1.00 96.38 581 ALA A C 1
ATOM 4361 O O . ALA A 1 581 ? 1.565 -10.761 -11.051 1.00 96.38 581 ALA A O 1
ATOM 4362 N N . TRP A 1 582 ? 1.212 -12.967 -11.190 1.00 97.25 582 TRP A N 1
ATOM 4363 C CA . TRP A 1 582 ? 0.533 -13.087 -9.904 1.00 97.25 582 TRP A CA 1
ATOM 4364 C C . TRP A 1 582 ? 1.042 -14.291 -9.125 1.00 97.25 582 TRP A C 1
ATOM 4366 O O . TRP A 1 582 ? 1.687 -15.193 -9.667 1.00 97.25 582 TRP A O 1
ATOM 4376 N N . GLY A 1 583 ? 0.751 -14.295 -7.835 1.00 96.31 583 GLY A N 1
ATOM 4377 C CA . GLY A 1 583 ? 1.006 -15.429 -6.969 1.00 96.31 583 GLY A CA 1
ATOM 4378 C C . GLY A 1 583 ? 0.730 -15.104 -5.515 1.00 96.31 583 GLY A C 1
ATOM 4379 O O . GLY A 1 583 ? 0.415 -13.962 -5.178 1.00 96.31 583 GLY A O 1
ATOM 4380 N N . GLY A 1 584 ? 0.855 -16.105 -4.652 1.00 94.81 584 GLY A N 1
ATOM 4381 C CA . GLY A 1 584 ? 0.605 -15.913 -3.235 1.00 94.81 584 GLY A CA 1
ATOM 4382 C C . GLY A 1 584 ? 0.990 -17.089 -2.354 1.00 94.81 584 GLY A C 1
ATOM 4383 O O . GLY A 1 584 ? 1.467 -18.129 -2.804 1.00 94.81 584 GLY A O 1
ATOM 4384 N N . SER A 1 585 ? 0.756 -16.903 -1.060 1.00 92.44 585 SER A N 1
ATOM 4385 C CA . SER A 1 585 ? 1.160 -17.807 0.024 1.00 92.44 585 SER A CA 1
ATOM 4386 C C . SER A 1 585 ? 0.426 -19.148 -0.033 1.00 92.44 585 SER A C 1
ATOM 4388 O O . SER A 1 585 ? 0.940 -20.150 0.446 1.00 92.44 585 SER A O 1
ATOM 4390 N N . ALA A 1 586 ? -0.733 -19.180 -0.694 1.00 91.19 586 ALA A N 1
ATOM 4391 C CA . ALA A 1 586 ? -1.475 -20.394 -1.022 1.00 91.19 586 ALA A CA 1
ATOM 4392 C C . ALA A 1 586 ? -0.806 -21.279 -2.104 1.00 91.19 586 ALA A C 1
ATOM 4394 O O . ALA A 1 586 ? -1.400 -22.254 -2.548 1.00 91.19 586 ALA A O 1
ATOM 4395 N N . GLY A 1 587 ? 0.397 -20.934 -2.581 1.00 89.00 587 GLY A N 1
ATOM 4396 C CA . GLY A 1 587 ? 1.155 -21.738 -3.549 1.00 89.00 587 GLY A CA 1
ATOM 4397 C C . GLY A 1 587 ? 0.727 -21.564 -5.009 1.00 89.00 587 GLY A C 1
ATOM 4398 O O . GLY A 1 587 ? 1.332 -22.162 -5.897 1.00 89.00 587 GLY A O 1
ATOM 4399 N N . HIS A 1 588 ? -0.274 -20.724 -5.281 1.00 93.88 588 HIS A N 1
ATOM 4400 C CA . HIS A 1 588 ? -0.646 -20.354 -6.642 1.00 93.88 588 HIS A CA 1
ATOM 4401 C C . HIS A 1 588 ? 0.353 -19.343 -7.211 1.00 93.88 588 HIS A C 1
ATOM 4403 O O . HIS A 1 588 ? 0.829 -18.444 -6.514 1.00 93.88 588 HIS A O 1
ATOM 4409 N N . CYS A 1 589 ? 0.650 -19.470 -8.498 1.00 94.50 589 CYS A N 1
ATOM 4410 C CA . CYS A 1 589 ? 1.397 -18.484 -9.260 1.00 94.50 589 CYS A CA 1
ATOM 4411 C C . CYS A 1 589 ? 1.033 -18.591 -10.738 1.00 94.50 589 CYS A C 1
ATOM 4413 O O . CYS A 1 589 ? 0.586 -19.634 -11.217 1.00 94.50 589 CYS A O 1
ATOM 4415 N N . GLY A 1 590 ? 1.224 -17.503 -11.469 1.00 94.50 590 GLY A N 1
ATOM 4416 C CA . GLY A 1 590 ? 0.959 -17.484 -12.895 1.00 94.50 590 GLY A CA 1
ATOM 4417 C C . GLY A 1 590 ? 1.363 -16.173 -13.540 1.00 94.50 590 GLY A C 1
ATOM 4418 O O . GLY A 1 590 ? 1.825 -15.234 -12.888 1.00 94.50 590 GLY A O 1
ATOM 4419 N N . GLY A 1 591 ? 1.211 -16.124 -14.854 1.00 95.44 591 GLY A N 1
ATOM 4420 C CA . GLY A 1 591 ? 1.466 -14.923 -15.623 1.00 95.44 591 GLY A CA 1
ATOM 4421 C C . GLY A 1 591 ? 0.934 -15.046 -17.041 1.00 95.44 591 GLY A C 1
ATOM 4422 O O . GLY A 1 591 ? 0.868 -16.137 -17.608 1.00 95.44 591 GLY A O 1
ATOM 4423 N N . THR A 1 592 ? 0.554 -13.912 -17.614 1.00 96.94 592 THR A N 1
ATOM 4424 C CA . THR A 1 592 ? 0.009 -13.814 -18.972 1.00 96.94 592 THR A CA 1
ATOM 4425 C C . THR A 1 592 ? 0.360 -12.459 -19.565 1.00 96.94 592 THR A C 1
ATOM 4427 O O . THR A 1 592 ? 0.554 -11.486 -18.834 1.00 96.94 592 THR A O 1
ATOM 4430 N N . ALA A 1 593 ? 0.419 -12.363 -20.888 1.00 96.81 593 ALA A N 1
ATOM 4431 C CA . ALA A 1 593 ? 0.293 -11.073 -21.543 1.00 96.81 593 ALA A CA 1
ATOM 4432 C C . ALA A 1 593 ? -1.194 -10.688 -21.587 1.00 96.81 593 ALA A C 1
ATOM 4434 O O . ALA A 1 593 ? -2.048 -11.537 -21.852 1.00 96.81 593 ALA A O 1
ATOM 4435 N N . ILE A 1 594 ? -1.486 -9.425 -21.278 1.00 97.12 594 ILE A N 1
ATOM 4436 C CA . ILE A 1 594 ? -2.824 -8.828 -21.316 1.00 97.12 594 ILE A CA 1
ATOM 4437 C C . ILE A 1 594 ? -2.782 -7.705 -22.344 1.00 97.12 594 ILE A C 1
ATOM 4439 O O . ILE A 1 594 ? -2.092 -6.701 -22.150 1.00 97.12 594 ILE A O 1
ATOM 4443 N N . HIS A 1 595 ? -3.502 -7.870 -23.447 1.00 95.56 595 HIS A N 1
ATOM 4444 C CA . HIS A 1 595 ? -3.655 -6.844 -24.470 1.00 95.56 595 HIS A CA 1
ATOM 4445 C C . HIS A 1 595 ? -5.041 -6.235 -24.324 1.00 95.56 595 HIS A C 1
ATOM 4447 O O . HIS A 1 595 ? -6.046 -6.917 -24.496 1.00 95.56 595 HIS A O 1
ATOM 4453 N N . VAL A 1 596 ? -5.084 -4.957 -23.958 1.00 95.94 596 VAL A N 1
ATOM 4454 C CA . VAL A 1 596 ? -6.330 -4.219 -23.753 1.00 95.94 596 VAL A CA 1
ATOM 4455 C C . VAL A 1 596 ? -6.512 -3.204 -24.867 1.00 95.94 596 VAL A C 1
ATOM 4457 O O . VAL A 1 596 ? -5.621 -2.387 -25.100 1.00 95.94 596 VAL A O 1
ATOM 4460 N N . THR A 1 597 ? -7.687 -3.204 -25.491 1.00 94.19 597 THR A N 1
ATOM 4461 C CA . THR A 1 597 ? -8.096 -2.172 -26.447 1.00 94.19 597 THR A CA 1
ATOM 4462 C C . THR A 1 597 ? -9.277 -1.386 -25.879 1.00 94.19 597 THR A C 1
ATOM 4464 O O . THR A 1 597 ? -10.345 -1.952 -25.663 1.00 94.19 597 THR A O 1
ATOM 4467 N N . GLU A 1 598 ? -9.100 -0.084 -25.608 1.00 89.56 598 GLU A N 1
ATOM 4468 C CA . GLU A 1 598 ? -10.117 0.734 -24.911 1.00 89.56 598 GLU A CA 1
ATOM 4469 C C . GLU A 1 598 ? -10.916 1.716 -25.802 1.00 89.56 598 GLU A C 1
ATOM 4471 O O . GLU A 1 598 ? -11.734 2.507 -25.314 1.00 89.56 598 GLU A O 1
ATOM 4476 N N . GLY A 1 599 ? -10.694 1.664 -27.119 1.00 83.38 599 GLY A N 1
ATOM 4477 C CA . GLY A 1 599 ? -11.288 2.581 -28.097 1.00 83.38 599 GLY A CA 1
ATOM 4478 C C . GLY A 1 599 ? -10.879 4.051 -27.909 1.00 83.38 599 GLY A C 1
ATOM 4479 O O . GLY A 1 599 ? -10.385 4.474 -26.863 1.00 83.38 599 GLY A O 1
ATOM 4480 N N . LEU A 1 600 ? -11.083 4.870 -28.942 1.00 79.81 600 LEU A N 1
ATOM 4481 C CA . LEU A 1 600 ? -10.852 6.318 -28.864 1.00 79.81 600 LEU A CA 1
ATOM 4482 C C . LEU A 1 600 ? -12.158 7.043 -28.558 1.00 79.81 600 LEU A C 1
ATOM 4484 O O . LEU A 1 600 ? -13.228 6.634 -28.999 1.00 79.81 600 LEU A O 1
ATOM 4488 N N . ARG A 1 601 ? -12.075 8.168 -27.838 1.00 70.94 601 ARG A N 1
ATOM 4489 C CA . ARG A 1 601 ? -13.262 8.976 -27.505 1.00 70.94 601 ARG A CA 1
ATOM 4490 C C . ARG A 1 601 ? -14.054 9.408 -28.743 1.00 70.94 601 ARG A C 1
ATOM 4492 O O . ARG A 1 601 ? -15.275 9.447 -28.674 1.00 70.94 601 ARG A O 1
ATOM 4499 N N . GLU A 1 602 ? -13.371 9.690 -29.849 1.00 68.31 602 GLU A N 1
ATOM 4500 C CA . GLU A 1 602 ? -13.975 10.157 -31.105 1.00 68.31 602 GLU A CA 1
ATOM 4501 C C . GLU A 1 602 ? -14.762 9.071 -31.856 1.00 68.31 602 GLU A C 1
ATOM 4503 O O . GLU A 1 602 ? -15.647 9.393 -32.643 1.00 68.31 602 GLU A O 1
ATOM 4508 N N . HIS A 1 603 ? -14.483 7.791 -31.595 1.00 71.00 603 HIS A N 1
ATOM 4509 C CA . HIS A 1 603 ? -15.059 6.656 -32.332 1.00 71.00 603 HIS A CA 1
ATOM 4510 C C . HIS A 1 603 ? -15.884 5.716 -31.443 1.00 71.00 603 HIS A C 1
ATOM 4512 O O . HIS A 1 603 ? -16.223 4.609 -31.851 1.00 71.00 603 HIS A O 1
ATOM 4518 N N . GLY A 1 604 ? -16.211 6.163 -30.227 1.00 76.19 604 GLY A N 1
ATOM 4519 C CA . GLY A 1 604 ? -16.813 5.331 -29.192 1.00 76.19 604 GLY A CA 1
ATOM 4520 C C . GLY A 1 604 ? -15.752 4.555 -28.412 1.00 76.19 604 GLY A C 1
ATOM 4521 O O . GLY A 1 604 ? -14.891 3.877 -28.975 1.00 76.19 604 GLY A O 1
ATOM 4522 N N . ARG A 1 605 ? -15.810 4.660 -27.081 1.00 84.69 605 ARG A N 1
ATOM 4523 C CA . ARG A 1 605 ? -14.951 3.865 -26.200 1.00 84.69 605 ARG A CA 1
ATOM 4524 C C . ARG A 1 605 ? -15.559 2.487 -25.994 1.00 84.69 605 ARG A C 1
ATOM 4526 O O . ARG A 1 605 ? -16.758 2.365 -25.760 1.00 84.69 605 ARG A O 1
ATOM 4533 N N . TYR A 1 606 ? -14.713 1.472 -26.061 1.00 90.44 606 TYR A N 1
ATOM 4534 C CA . TYR A 1 606 ? -15.066 0.082 -25.800 1.00 90.44 606 TYR A CA 1
ATOM 4535 C C . TYR A 1 606 ? -14.022 -0.529 -24.869 1.00 90.44 606 TYR A C 1
ATOM 4537 O O . TYR A 1 606 ? -13.125 0.162 -24.396 1.00 90.44 606 TYR A O 1
ATOM 4545 N N . TRP A 1 607 ? -14.172 -1.798 -24.527 1.00 95.12 607 TRP A N 1
ATOM 4546 C CA . TRP A 1 607 ? -13.196 -2.519 -23.727 1.00 95.12 607 TRP A CA 1
ATOM 4547 C C . TRP A 1 607 ? -13.086 -3.924 -24.295 1.00 95.12 607 TRP A C 1
ATOM 4549 O O . TRP A 1 607 ? -14.053 -4.674 -24.254 1.00 95.12 607 TRP A O 1
ATOM 4559 N N . ASP A 1 608 ? -11.936 -4.249 -24.868 1.00 94.94 608 ASP A N 1
ATOM 4560 C CA . ASP A 1 608 ? -11.617 -5.593 -25.339 1.00 94.94 608 ASP A CA 1
ATOM 4561 C C . ASP A 1 608 ? -10.340 -6.066 -24.655 1.00 94.94 608 ASP A C 1
ATOM 4563 O O . ASP A 1 608 ? -9.373 -5.306 -24.551 1.00 94.94 608 ASP A O 1
ATOM 4567 N N . VAL A 1 609 ? -10.351 -7.302 -24.162 1.00 96.69 609 VAL A N 1
ATOM 4568 C CA . VAL A 1 609 ? -9.230 -7.900 -23.436 1.00 96.69 609 VAL A CA 1
ATOM 4569 C C . VAL A 1 609 ? -8.880 -9.216 -24.097 1.00 96.69 609 VAL A C 1
ATOM 4571 O O . VAL A 1 609 ? -9.697 -10.130 -24.155 1.00 96.69 609 VAL A O 1
ATOM 4574 N N . GLN A 1 610 ? -7.635 -9.319 -24.547 1.00 96.12 610 GLN A N 1
ATOM 4575 C CA . GLN A 1 610 ? -7.079 -10.536 -25.115 1.00 96.12 610 GLN A CA 1
ATOM 4576 C C . GLN A 1 610 ? -5.915 -11.011 -24.259 1.00 96.12 610 GLN A C 1
ATOM 4578 O O . GLN A 1 610 ? -5.047 -10.229 -23.858 1.00 96.12 610 GLN A O 1
ATOM 4583 N N . LEU A 1 611 ? -5.911 -12.307 -23.967 1.00 96.06 611 LEU A N 1
ATOM 4584 C CA . LEU A 1 611 ? -4.876 -12.953 -23.176 1.00 96.06 611 LEU A CA 1
ATOM 4585 C C . LEU A 1 611 ? -3.989 -13.792 -24.091 1.00 96.06 611 LEU A C 1
ATOM 4587 O O . LEU A 1 611 ? -4.476 -14.535 -24.941 1.00 96.06 611 LEU A O 1
ATOM 4591 N N . GLN A 1 612 ? -2.677 -13.676 -23.906 1.00 94.06 612 GLN A N 1
ATOM 4592 C CA . GLN A 1 612 ? -1.685 -14.434 -24.661 1.00 94.06 612 GLN A CA 1
ATOM 4593 C C . GLN A 1 612 ? -0.677 -15.070 -23.700 1.00 94.06 612 GLN A C 1
ATOM 4595 O O . GLN A 1 612 ? -0.194 -14.437 -22.758 1.00 94.06 612 GLN A O 1
ATOM 4600 N N . GLY A 1 613 ? -0.328 -16.334 -23.947 1.00 92.00 613 GLY A N 1
ATOM 4601 C CA . GLY A 1 613 ? 0.641 -17.055 -23.126 1.00 92.00 613 GLY A CA 1
ATOM 4602 C C . GLY A 1 613 ? 2.030 -16.406 -23.162 1.00 92.00 613 GLY A C 1
ATOM 4603 O O . GLY A 1 613 ? 2.518 -15.983 -24.214 1.00 92.00 613 GLY A O 1
ATOM 4604 N N . LEU A 1 614 ? 2.710 -16.373 -22.013 1.00 90.38 614 LEU A N 1
ATOM 4605 C CA . LEU A 1 614 ? 4.037 -15.756 -21.890 1.00 90.38 614 LEU A CA 1
ATOM 4606 C C . LEU A 1 614 ? 5.090 -16.407 -22.798 1.00 90.38 614 LEU A C 1
ATOM 4608 O O . LEU A 1 614 ? 5.901 -15.705 -23.394 1.00 90.38 614 LEU A O 1
ATOM 4612 N N . GLY A 1 615 ? 5.055 -17.736 -22.954 1.00 84.69 615 GLY A N 1
ATOM 4613 C CA . GLY A 1 615 ? 5.993 -18.454 -23.827 1.00 84.69 615 GLY A CA 1
ATOM 4614 C C . GLY A 1 615 ? 5.904 -18.008 -25.289 1.00 84.69 615 GLY A C 1
ATOM 4615 O O . GLY A 1 615 ? 6.929 -17.767 -25.923 1.00 84.69 615 GLY A O 1
ATOM 4616 N N . GLN A 1 616 ? 4.682 -17.824 -25.797 1.00 83.19 616 GLN A N 1
ATOM 4617 C CA . GLN A 1 616 ? 4.448 -17.290 -27.139 1.00 83.19 616 GLN A CA 1
ATOM 4618 C C . GLN A 1 616 ? 4.906 -15.828 -27.235 1.00 83.19 616 GLN A C 1
ATOM 4620 O O . GLN A 1 616 ? 5.629 -15.464 -28.159 1.00 83.19 616 GLN A O 1
ATOM 4625 N N . THR A 1 617 ? 4.557 -15.019 -26.234 1.00 85.38 617 THR A N 1
ATOM 4626 C CA . THR A 1 617 ? 4.897 -13.590 -26.173 1.00 85.38 617 THR A CA 1
ATOM 4627 C C . THR A 1 617 ? 6.412 -13.355 -26.246 1.00 85.38 617 THR A C 1
ATOM 4629 O O . THR A 1 617 ? 6.887 -12.548 -27.046 1.00 85.38 617 THR A O 1
ATOM 4632 N N . PHE A 1 618 ? 7.205 -14.087 -25.454 1.00 85.31 618 PHE A N 1
ATOM 4633 C CA . PHE A 1 618 ? 8.664 -13.936 -25.455 1.00 85.31 618 PHE A CA 1
ATOM 4634 C C . PHE A 1 618 ? 9.331 -14.484 -26.718 1.00 85.31 618 PHE A C 1
ATOM 4636 O O . PHE A 1 618 ? 10.364 -13.951 -27.137 1.00 85.31 618 PHE A O 1
ATOM 4643 N N . ALA A 1 619 ? 8.762 -15.522 -27.339 1.00 81.19 619 ALA A N 1
ATOM 4644 C CA . ALA A 1 619 ? 9.242 -16.026 -28.623 1.00 81.19 619 ALA A CA 1
ATOM 4645 C C . ALA A 1 619 ? 9.080 -14.960 -29.721 1.00 81.19 619 ALA A C 1
ATOM 4647 O O . ALA A 1 619 ? 10.057 -14.611 -30.388 1.00 81.19 619 ALA A O 1
ATOM 4648 N N . GLU A 1 620 ? 7.889 -14.363 -29.826 1.00 82.38 620 GLU A N 1
ATOM 4649 C CA . GLU A 1 620 ? 7.592 -13.281 -30.773 1.00 82.38 620 GLU A CA 1
ATOM 4650 C C . GLU A 1 620 ? 8.498 -12.060 -30.548 1.00 82.38 620 GLU A C 1
ATOM 4652 O O . GLU A 1 620 ? 9.044 -11.495 -31.499 1.00 82.38 620 GLU A O 1
ATOM 4657 N N . GLU A 1 621 ? 8.735 -11.670 -29.292 1.00 81.56 621 GLU A N 1
ATOM 4658 C CA . GLU A 1 621 ? 9.614 -10.542 -28.980 1.00 81.56 621 GLU A CA 1
ATOM 4659 C C . GLU A 1 621 ? 11.084 -10.831 -29.329 1.00 81.56 621 GLU A C 1
ATOM 4661 O O . GLU A 1 621 ? 11.803 -9.952 -29.820 1.00 81.56 621 GLU A O 1
ATOM 4666 N N . THR A 1 622 ? 11.536 -12.068 -29.114 1.00 81.12 622 THR A N 1
ATOM 4667 C CA . THR A 1 622 ? 12.886 -12.517 -29.476 1.00 81.12 622 THR A CA 1
ATOM 4668 C C . THR A 1 622 ? 13.093 -12.452 -30.985 1.00 81.12 622 THR A C 1
ATOM 4670 O O . THR A 1 622 ? 14.110 -11.925 -31.449 1.00 81.12 622 THR A O 1
ATOM 4673 N N . ASP A 1 623 ? 12.123 -12.917 -31.765 1.00 81.38 623 ASP A N 1
ATOM 4674 C CA . ASP A 1 623 ? 12.195 -12.857 -33.221 1.00 81.38 623 ASP A CA 1
ATOM 4675 C C . ASP A 1 623 ? 12.103 -11.414 -33.734 1.00 81.38 623 ASP A C 1
ATOM 4677 O O . ASP A 1 623 ? 12.925 -11.000 -34.558 1.00 81.38 623 ASP A O 1
ATOM 4681 N N . ALA A 1 624 ? 11.238 -10.582 -33.149 1.00 80.50 624 ALA A N 1
ATOM 4682 C CA . ALA A 1 624 ? 11.177 -9.155 -33.457 1.00 80.50 624 ALA A CA 1
ATOM 4683 C C . ALA A 1 624 ? 12.486 -8.411 -33.117 1.00 80.50 624 ALA A C 1
ATOM 4685 O O . ALA A 1 624 ? 12.872 -7.469 -33.819 1.00 80.50 624 ALA A O 1
ATOM 4686 N N . LYS A 1 625 ? 13.199 -8.804 -32.050 1.00 82.88 625 LYS A N 1
ATOM 4687 C CA . LYS A 1 625 ? 14.529 -8.261 -31.712 1.00 82.88 625 LYS A CA 1
ATOM 4688 C C . LYS A 1 625 ? 15.574 -8.658 -32.758 1.00 82.88 625 LYS A C 1
ATOM 4690 O O . LYS A 1 625 ? 16.336 -7.789 -33.183 1.00 82.88 625 LYS A O 1
ATOM 4695 N N . LYS A 1 626 ? 15.585 -9.915 -33.224 1.00 84.62 626 LYS A N 1
ATOM 4696 C CA . LYS A 1 626 ? 16.490 -10.375 -34.299 1.00 84.62 626 LYS A CA 1
ATOM 4697 C C . LYS A 1 626 ? 16.261 -9.602 -35.599 1.00 84.62 626 LYS A C 1
ATOM 4699 O O . LYS A 1 626 ? 17.228 -9.157 -36.217 1.00 84.62 626 LYS A O 1
ATOM 4704 N N . VAL A 1 627 ? 14.999 -9.395 -35.987 1.00 85.12 627 VAL A N 1
ATOM 4705 C CA . VAL A 1 627 ? 14.639 -8.612 -37.183 1.00 85.12 627 VAL A CA 1
ATOM 4706 C C . VAL A 1 627 ? 15.137 -7.170 -37.052 1.00 85.12 627 VAL A C 1
ATOM 4708 O O . VAL A 1 627 ? 15.909 -6.717 -37.897 1.00 85.12 627 VAL A O 1
ATOM 4711 N N . ARG A 1 628 ? 14.828 -6.484 -35.942 1.00 83.56 628 ARG A N 1
ATOM 4712 C CA . ARG A 1 628 ? 15.285 -5.102 -35.694 1.00 83.56 628 ARG A CA 1
ATOM 4713 C C . ARG A 1 628 ? 16.811 -4.967 -35.668 1.00 83.56 628 ARG A C 1
ATOM 4715 O O . ARG A 1 628 ? 17.352 -3.972 -36.148 1.00 83.56 628 ARG A O 1
ATOM 4722 N N . GLN A 1 629 ? 17.528 -5.945 -35.112 1.00 83.81 629 GLN A N 1
ATOM 4723 C CA . GLN A 1 629 ? 18.996 -5.960 -35.131 1.00 83.81 629 GLN A CA 1
ATOM 4724 C C . GLN A 1 629 ? 19.546 -6.125 -36.551 1.00 83.81 629 GLN A C 1
ATOM 4726 O O . GLN A 1 629 ? 20.491 -5.425 -36.922 1.00 83.81 629 GLN A O 1
ATOM 4731 N N . ARG A 1 630 ? 18.941 -7.003 -37.361 1.00 88.12 630 ARG A N 1
ATOM 4732 C CA . ARG A 1 630 ? 19.312 -7.197 -38.768 1.00 88.12 630 ARG A CA 1
ATOM 4733 C C . ARG A 1 630 ? 19.092 -5.925 -39.586 1.00 88.12 630 ARG A C 1
ATOM 4735 O O . ARG A 1 630 ? 19.983 -5.538 -40.336 1.00 88.12 630 ARG A O 1
ATOM 4742 N N . GLU A 1 631 ? 17.963 -5.248 -39.403 1.00 86.75 631 GLU A N 1
ATOM 4743 C CA . GLU A 1 631 ? 17.659 -3.980 -40.077 1.00 86.75 631 GLU A CA 1
ATOM 4744 C C . GLU A 1 631 ? 18.617 -2.860 -39.666 1.00 86.75 631 GLU A C 1
ATOM 4746 O O . GLU A 1 631 ? 19.157 -2.169 -40.528 1.00 86.75 631 GLU A O 1
ATOM 4751 N N . LYS A 1 632 ? 18.904 -2.712 -38.364 1.00 88.12 632 LYS A N 1
ATOM 4752 C CA . LYS A 1 632 ? 19.896 -1.737 -37.875 1.00 88.12 632 LYS A CA 1
ATOM 4753 C C . LYS A 1 632 ? 21.286 -2.000 -38.445 1.00 88.12 632 LYS A C 1
ATOM 4755 O O . LYS A 1 632 ? 21.967 -1.050 -38.826 1.00 88.12 632 LYS A O 1
ATOM 4760 N N . LYS A 1 633 ? 21.700 -3.269 -38.518 1.00 90.75 633 LYS A N 1
ATOM 4761 C CA . LYS A 1 633 ? 22.976 -3.662 -39.127 1.00 90.75 633 LYS A CA 1
ATOM 4762 C C . LYS A 1 633 ? 23.011 -3.283 -40.609 1.00 90.75 633 LYS A C 1
ATOM 4764 O O . LYS A 1 633 ? 23.946 -2.610 -41.025 1.00 90.75 633 LYS A O 1
ATOM 4769 N N . LEU A 1 634 ? 21.963 -3.621 -41.362 1.00 90.31 634 LEU A N 1
ATOM 4770 C CA . LEU A 1 634 ? 21.855 -3.287 -42.784 1.00 90.31 634 LEU A CA 1
ATOM 4771 C C . LEU A 1 634 ? 21.862 -1.765 -43.021 1.00 90.31 634 LEU A C 1
ATOM 4773 O O . LEU A 1 634 ? 22.523 -1.278 -43.934 1.00 90.31 634 LEU A O 1
ATOM 4777 N N . ALA A 1 635 ? 21.162 -0.994 -42.186 1.00 88.00 635 ALA A N 1
ATOM 4778 C CA . ALA A 1 635 ? 21.141 0.466 -42.270 1.00 88.00 635 ALA A CA 1
ATOM 4779 C C . ALA A 1 635 ? 22.513 1.089 -41.955 1.00 88.00 635 ALA A C 1
ATOM 4781 O O . ALA A 1 635 ? 22.936 2.030 -42.628 1.00 88.00 635 ALA A O 1
ATOM 4782 N N . ALA A 1 636 ? 23.230 0.556 -40.959 1.00 89.25 636 ALA A N 1
ATOM 4783 C CA . ALA A 1 636 ? 24.583 0.994 -40.628 1.00 89.25 636 ALA A CA 1
ATOM 4784 C C . ALA A 1 636 ? 25.585 0.666 -41.747 1.00 89.25 636 ALA A C 1
ATOM 4786 O O . ALA A 1 636 ? 26.413 1.511 -42.086 1.00 89.25 636 ALA A O 1
ATOM 4787 N N . GLU A 1 637 ? 25.479 -0.523 -42.349 1.00 90.00 637 GLU A N 1
ATOM 4788 C CA . GLU A 1 637 ? 26.287 -0.936 -43.503 1.00 90.00 637 GLU A CA 1
ATOM 4789 C C . GLU A 1 637 ? 26.056 -0.006 -44.701 1.00 90.00 637 GLU A C 1
ATOM 4791 O O . GLU A 1 637 ? 27.024 0.551 -45.218 1.00 90.00 637 GLU A O 1
ATOM 4796 N N . ARG A 1 638 ? 24.792 0.271 -45.058 1.00 89.75 638 ARG A N 1
ATOM 4797 C CA . ARG A 1 638 ? 24.438 1.221 -46.131 1.00 89.75 638 ARG A CA 1
ATOM 4798 C C . ARG A 1 638 ? 25.012 2.618 -45.890 1.00 89.75 638 ARG A C 1
ATOM 4800 O O . ARG A 1 638 ? 25.584 3.218 -46.794 1.00 89.75 638 ARG A O 1
ATOM 4807 N N . LYS A 1 639 ? 24.910 3.132 -44.660 1.00 91.19 639 LYS A N 1
ATOM 4808 C CA . LYS A 1 639 ? 25.438 4.459 -44.302 1.00 91.19 639 LYS A CA 1
ATOM 4809 C C . LYS A 1 639 ? 26.966 4.521 -44.400 1.00 91.19 639 LYS A C 1
ATOM 4811 O O . LYS A 1 639 ? 27.521 5.522 -44.851 1.00 91.19 639 LYS A O 1
ATOM 4816 N N . LEU A 1 640 ? 27.654 3.462 -43.971 1.00 91.44 640 LEU A N 1
ATOM 4817 C CA . LEU A 1 640 ? 29.111 3.369 -44.063 1.00 91.44 640 LEU A CA 1
ATOM 4818 C C . LEU A 1 640 ? 29.577 3.268 -45.521 1.00 91.44 640 LEU A C 1
ATOM 4820 O O . LEU A 1 640 ? 30.571 3.890 -45.894 1.00 91.44 640 LEU A O 1
ATOM 4824 N N . GLU A 1 641 ? 28.861 2.505 -46.343 1.00 91.31 641 GLU A N 1
ATOM 4825 C CA . GLU A 1 641 ? 29.100 2.398 -47.781 1.00 91.31 641 GLU A CA 1
ATOM 4826 C C . GLU A 1 641 ? 28.954 3.760 -48.476 1.00 91.31 641 GLU A C 1
ATOM 4828 O O . GLU A 1 641 ? 29.866 4.195 -49.181 1.00 91.31 641 GLU A O 1
ATOM 4833 N N . GLU A 1 642 ? 27.874 4.490 -48.191 1.00 91.88 642 GLU A N 1
ATOM 4834 C CA . GLU A 1 642 ? 27.636 5.837 -48.717 1.00 91.88 642 GLU A CA 1
ATOM 4835 C C . GLU A 1 642 ? 28.727 6.833 -48.285 1.00 91.88 642 GLU A C 1
ATOM 4837 O O . GLU A 1 642 ? 29.237 7.606 -49.102 1.00 91.88 642 GLU A O 1
ATOM 4842 N N . GLN A 1 643 ? 29.164 6.777 -47.023 1.00 92.44 643 GLN A N 1
ATOM 4843 C CA . GLN A 1 643 ? 30.269 7.602 -46.532 1.00 92.44 643 GLN A CA 1
ATOM 4844 C C . GLN A 1 643 ? 31.572 7.310 -47.288 1.00 92.44 643 GLN A C 1
ATOM 4846 O O . GLN A 1 643 ? 32.257 8.240 -47.724 1.00 92.44 643 GLN A O 1
ATOM 4851 N N . ARG A 1 644 ? 31.918 6.031 -47.471 1.00 94.31 644 ARG A N 1
ATOM 4852 C CA . ARG A 1 644 ? 33.122 5.630 -48.215 1.00 94.31 644 ARG A CA 1
ATOM 4853 C C . ARG A 1 644 ? 33.037 6.066 -49.675 1.00 94.31 644 ARG A C 1
ATOM 4855 O O . ARG A 1 644 ? 34.013 6.593 -50.207 1.00 94.31 644 ARG A O 1
ATOM 4862 N N . ARG A 1 645 ? 31.865 5.931 -50.303 1.00 93.50 645 ARG A N 1
ATOM 4863 C CA . ARG A 1 645 ? 31.586 6.451 -51.649 1.00 93.50 645 ARG A CA 1
ATOM 4864 C C . ARG A 1 645 ? 31.872 7.949 -51.738 1.00 93.50 645 ARG A C 1
ATOM 4866 O O . ARG A 1 645 ? 32.609 8.375 -52.624 1.00 93.50 645 ARG A O 1
ATOM 4873 N N . LEU A 1 646 ? 31.374 8.745 -50.791 1.00 92.38 646 LEU A N 1
ATOM 4874 C CA . LEU A 1 646 ? 31.638 10.187 -50.738 1.00 92.38 646 LEU A CA 1
ATOM 4875 C C . LEU A 1 646 ? 33.125 10.517 -50.544 1.00 92.38 646 LEU A C 1
ATOM 4877 O O . LEU A 1 646 ? 33.611 11.468 -51.158 1.00 92.38 646 LEU A O 1
ATOM 4881 N N . GLN A 1 647 ? 33.865 9.745 -49.742 1.00 93.38 647 GLN A N 1
ATOM 4882 C CA . GLN A 1 647 ? 35.314 9.928 -49.573 1.00 93.38 647 GLN A CA 1
ATOM 4883 C C . GLN A 1 647 ? 36.070 9.706 -50.884 1.00 93.38 647 GLN A C 1
ATOM 4885 O O . GLN A 1 647 ? 36.916 10.526 -51.242 1.00 93.38 647 GLN A O 1
ATOM 4890 N N . VAL A 1 648 ? 35.734 8.643 -51.622 1.00 92.06 648 VAL A N 1
ATOM 4891 C CA . VAL A 1 648 ? 36.339 8.360 -52.930 1.00 92.06 648 VAL A CA 1
ATOM 4892 C C . VAL A 1 648 ? 36.011 9.472 -53.923 1.00 92.06 648 VAL A C 1
ATOM 4894 O O . VAL A 1 648 ? 36.925 10.047 -54.510 1.00 92.06 648 VAL A O 1
ATOM 4897 N N . LEU A 1 649 ? 34.737 9.854 -54.052 1.00 90.81 649 LEU A N 1
ATOM 4898 C CA . LEU A 1 649 ? 34.323 10.935 -54.953 1.00 90.81 649 LEU A CA 1
ATOM 4899 C C . LEU A 1 649 ? 35.000 12.271 -54.604 1.00 90.81 649 LEU A C 1
ATOM 4901 O O . LEU A 1 649 ? 35.429 12.999 -55.495 1.00 90.81 649 LEU A O 1
ATOM 4905 N N . THR A 1 650 ? 35.140 12.592 -53.316 1.00 90.62 650 THR A N 1
ATOM 4906 C CA . THR A 1 650 ? 35.814 13.819 -52.857 1.00 90.62 650 THR A CA 1
ATOM 4907 C C . THR A 1 650 ? 37.308 13.794 -53.164 1.00 90.62 650 THR A C 1
ATOM 4909 O O . THR A 1 650 ? 37.840 14.793 -53.642 1.00 90.62 650 THR A O 1
ATOM 4912 N N . ALA A 1 651 ? 37.981 12.660 -52.956 1.00 91.25 651 ALA A N 1
ATOM 4913 C CA . ALA A 1 651 ? 39.384 12.505 -53.327 1.00 91.25 651 ALA A CA 1
ATOM 4914 C C . ALA A 1 651 ? 39.591 12.675 -54.838 1.00 91.25 651 ALA A C 1
ATOM 4916 O O . ALA A 1 651 ? 40.541 13.325 -55.261 1.00 91.25 651 ALA A O 1
ATOM 4917 N N . MET A 1 652 ? 38.672 12.160 -55.658 1.00 90.62 652 MET A N 1
ATOM 4918 C CA . MET A 1 652 ? 38.739 12.319 -57.111 1.00 90.62 652 MET A CA 1
ATOM 4919 C C . MET A 1 652 ? 38.514 13.764 -57.572 1.00 90.62 652 MET A C 1
ATOM 4921 O O . MET A 1 652 ? 39.127 14.177 -58.551 1.00 90.62 652 MET A O 1
ATOM 4925 N N . LYS A 1 653 ? 37.710 14.564 -56.855 1.00 89.75 653 LYS A N 1
ATOM 4926 C CA . LYS A 1 653 ? 37.542 16.002 -57.154 1.00 89.75 653 LYS A CA 1
ATOM 4927 C C . LYS A 1 653 ? 38.843 16.804 -57.036 1.00 89.75 653 LYS A C 1
ATOM 4929 O O . LYS A 1 653 ? 38.948 17.852 -57.661 1.00 89.75 653 LYS A O 1
ATOM 4934 N N . LEU A 1 654 ? 39.831 16.325 -56.273 1.00 88.12 654 LEU A N 1
ATOM 4935 C CA . LEU A 1 654 ? 41.157 16.954 -56.184 1.00 88.12 654 LEU A CA 1
ATOM 4936 C C . LEU A 1 654 ? 41.987 16.774 -57.468 1.00 88.12 654 LEU A C 1
ATOM 4938 O O . LEU A 1 654 ? 42.966 17.490 -57.663 1.00 88.12 654 LEU A O 1
ATOM 4942 N N . PHE A 1 655 ? 41.600 15.834 -58.337 1.00 88.94 655 PHE A N 1
ATOM 4943 C CA . PHE A 1 655 ? 42.317 15.472 -59.559 1.00 88.94 655 PHE A CA 1
ATOM 4944 C C . PHE A 1 655 ? 41.376 15.506 -60.775 1.00 88.94 655 PHE A C 1
ATOM 4946 O O . PHE A 1 655 ? 41.017 14.450 -61.302 1.00 88.94 655 PHE A O 1
ATOM 4953 N N . PRO A 1 656 ? 40.961 16.699 -61.242 1.00 82.19 656 PRO A N 1
ATOM 4954 C CA . PRO A 1 656 ? 40.024 16.834 -62.362 1.00 82.19 656 PRO A CA 1
ATOM 4955 C C . PRO A 1 656 ? 40.538 16.198 -63.666 1.00 82.19 656 PRO A C 1
ATOM 4957 O O . PRO A 1 656 ? 39.754 15.595 -64.397 1.00 82.19 656 PRO A O 1
ATOM 4960 N N . ASP A 1 657 ? 41.853 16.238 -63.904 1.00 82.94 657 ASP A N 1
ATOM 4961 C CA . ASP A 1 657 ? 42.512 15.622 -65.071 1.00 82.94 657 ASP A CA 1
ATOM 4962 C C . ASP A 1 657 ? 42.803 14.117 -64.890 1.00 82.94 657 ASP A C 1
ATOM 4964 O O . ASP A 1 657 ? 43.284 13.440 -65.799 1.00 82.94 657 ASP A O 1
ATOM 4968 N N . GLY A 1 658 ? 42.485 13.581 -63.710 1.00 85.12 658 GLY A N 1
ATOM 4969 C CA . GLY A 1 658 ? 42.623 12.181 -63.340 1.00 85.12 658 GLY A CA 1
ATOM 4970 C C . GLY A 1 658 ? 43.858 11.848 -62.505 1.00 85.12 658 GLY A C 1
ATOM 4971 O O . GLY A 1 658 ? 44.878 12.535 -62.508 1.00 85.12 658 GLY A O 1
ATOM 4972 N N . ALA A 1 659 ? 43.757 10.747 -61.765 1.00 88.75 659 ALA A N 1
ATOM 4973 C CA . ALA A 1 659 ? 44.818 10.210 -60.919 1.00 88.75 659 ALA A CA 1
ATOM 4974 C C . ALA A 1 659 ? 44.846 8.678 -60.984 1.00 88.75 659 ALA A C 1
ATOM 4976 O O . ALA A 1 659 ? 43.872 8.034 -61.368 1.00 88.75 659 ALA A O 1
ATOM 4977 N N . THR A 1 660 ? 45.975 8.066 -60.621 1.00 90.25 660 THR A N 1
ATOM 4978 C CA . THR A 1 660 ? 46.058 6.600 -60.556 1.00 90.25 660 THR A CA 1
ATOM 4979 C C . THR A 1 660 ? 45.161 6.066 -59.437 1.00 90.25 660 THR A C 1
ATOM 4981 O O . THR A 1 660 ? 45.000 6.712 -58.397 1.00 90.25 660 THR A O 1
ATOM 4984 N N . LYS A 1 661 ? 44.623 4.850 -59.603 1.00 90.12 661 LYS A N 1
ATOM 4985 C CA . LYS A 1 661 ? 43.768 4.182 -58.600 1.00 90.12 661 LYS A CA 1
ATOM 4986 C C . LYS A 1 661 ? 44.405 4.176 -57.203 1.00 90.12 661 LYS A C 1
ATOM 4988 O O . LYS A 1 661 ? 43.759 4.497 -56.208 1.00 90.12 661 LYS A O 1
ATOM 4993 N N . THR A 1 662 ? 45.708 3.895 -57.134 1.00 88.44 662 THR A N 1
ATOM 4994 C CA . THR A 1 662 ? 46.485 3.902 -55.885 1.00 88.44 662 THR A CA 1
ATOM 4995 C C . THR A 1 662 ? 46.500 5.272 -55.211 1.00 88.44 662 THR A C 1
ATOM 4997 O O . THR A 1 662 ? 46.399 5.343 -53.986 1.00 88.44 662 THR A O 1
ATOM 5000 N N . LYS A 1 663 ? 46.610 6.356 -55.990 1.00 88.69 663 LYS A N 1
ATOM 5001 C CA . LYS A 1 663 ? 46.647 7.725 -55.470 1.00 88.69 663 LYS A CA 1
ATOM 5002 C C . LYS A 1 663 ? 45.274 8.164 -54.955 1.00 88.69 663 LYS A C 1
ATOM 5004 O O . LYS A 1 663 ? 45.189 8.662 -53.838 1.00 88.69 663 LYS A O 1
ATOM 5009 N N . ILE A 1 664 ? 44.205 7.864 -55.698 1.00 91.00 664 ILE A N 1
ATOM 5010 C CA . ILE A 1 664 ? 42.816 8.126 -55.278 1.00 91.00 664 ILE A CA 1
ATOM 5011 C C . ILE A 1 664 ? 42.505 7.408 -53.960 1.00 91.00 664 ILE A C 1
ATOM 5013 O O . ILE A 1 664 ? 41.977 8.021 -53.038 1.00 91.00 664 ILE A O 1
ATOM 5017 N N . ARG A 1 665 ? 42.888 6.132 -53.829 1.00 93.81 665 ARG A N 1
ATOM 5018 C CA . ARG A 1 665 ? 42.714 5.366 -52.586 1.00 93.81 665 ARG A CA 1
ATOM 5019 C C . ARG A 1 665 ? 43.446 5.999 -51.396 1.00 93.81 665 ARG A C 1
ATOM 5021 O O . ARG A 1 665 ? 42.879 6.084 -50.308 1.00 93.81 665 ARG A O 1
ATOM 5028 N N . GLN A 1 666 ? 44.696 6.428 -51.597 1.00 90.69 666 GLN A N 1
ATOM 5029 C CA . GLN A 1 666 ? 45.493 7.089 -50.556 1.00 90.69 666 GLN A CA 1
ATOM 5030 C C . GLN A 1 666 ? 44.847 8.400 -50.098 1.00 90.69 666 GLN A C 1
ATOM 5032 O O . GLN A 1 666 ? 44.726 8.628 -48.896 1.00 90.69 666 GLN A O 1
ATOM 5037 N N . ASP A 1 667 ? 44.385 9.227 -51.037 1.00 91.12 667 ASP A N 1
ATOM 5038 C CA . ASP A 1 667 ? 43.788 10.528 -50.722 1.00 91.12 667 ASP A CA 1
ATOM 5039 C C . ASP A 1 667 ? 42.355 10.401 -50.171 1.00 91.12 667 ASP A C 1
ATOM 5041 O O . ASP A 1 667 ? 41.951 11.199 -49.326 1.00 91.12 667 ASP A O 1
ATOM 5045 N N . ALA A 1 668 ? 41.623 9.343 -50.541 1.00 90.75 668 ALA A N 1
ATOM 5046 C CA . ALA A 1 668 ? 40.362 8.951 -49.903 1.00 90.75 668 ALA A CA 1
ATOM 5047 C C . ALA A 1 668 ? 40.558 8.408 -48.474 1.00 90.75 668 ALA A C 1
ATOM 5049 O O . ALA A 1 668 ? 39.586 8.275 -47.731 1.00 90.75 668 ALA A O 1
ATOM 5050 N N . LYS A 1 669 ? 41.809 8.116 -48.080 1.00 92.25 669 LYS A N 1
ATOM 5051 C CA . LYS A 1 669 ? 42.199 7.563 -46.772 1.00 92.25 669 LYS A CA 1
ATOM 5052 C C . LYS A 1 669 ? 41.506 6.232 -46.451 1.00 92.25 669 LYS A C 1
ATOM 5054 O O . LYS A 1 669 ? 41.120 5.988 -45.310 1.00 92.25 669 LYS A O 1
ATOM 5059 N N . LEU A 1 670 ? 41.362 5.367 -47.456 1.00 91.62 670 LEU A N 1
ATOM 5060 C CA . LEU A 1 670 ? 40.754 4.040 -47.323 1.00 91.62 670 LEU A CA 1
ATOM 5061 C C . LEU A 1 670 ? 41.794 2.924 -47.505 1.00 91.62 670 LEU A C 1
ATOM 5063 O O . LEU A 1 670 ? 42.749 3.060 -48.271 1.00 91.62 670 LEU A O 1
ATOM 5067 N N . ASN A 1 671 ? 41.600 1.798 -46.811 1.00 92.25 671 ASN A N 1
ATOM 5068 C CA . ASN A 1 671 ? 42.365 0.569 -47.057 1.00 92.25 671 ASN A CA 1
ATOM 5069 C C . ASN A 1 671 ? 41.839 -0.168 -48.306 1.00 92.25 671 ASN A C 1
ATOM 5071 O O . ASN A 1 671 ? 40.798 0.199 -48.849 1.00 92.25 671 ASN A O 1
ATOM 5075 N N . SER A 1 672 ? 42.556 -1.196 -48.777 1.00 89.94 672 SER A N 1
ATOM 5076 C CA . SER A 1 672 ? 42.162 -1.959 -49.975 1.00 89.94 672 SER A CA 1
ATOM 5077 C C . SER A 1 672 ? 40.752 -2.540 -49.853 1.00 89.94 672 SER A C 1
ATOM 5079 O O . SER A 1 672 ? 39.918 -2.290 -50.716 1.00 89.94 672 SER A O 1
ATOM 5081 N N . ASP A 1 673 ? 40.463 -3.228 -48.751 1.00 88.25 673 ASP A N 1
ATOM 5082 C CA . ASP A 1 673 ? 39.211 -3.974 -48.573 1.00 88.25 673 ASP A CA 1
ATOM 5083 C C . ASP A 1 673 ? 37.976 -3.063 -48.519 1.00 88.25 673 ASP A C 1
ATOM 5085 O O . ASP A 1 673 ? 36.890 -3.451 -48.937 1.00 88.25 673 ASP A O 1
ATOM 5089 N N . SER A 1 674 ? 38.134 -1.826 -48.037 1.00 89.31 674 SER A N 1
ATOM 5090 C CA . SER A 1 674 ? 37.056 -0.828 -48.007 1.00 89.31 674 SER A CA 1
ATOM 5091 C C . SER A 1 674 ? 36.937 -0.036 -49.308 1.00 89.31 674 SER A C 1
ATOM 5093 O O . SER A 1 674 ? 35.883 0.537 -49.573 1.00 89.31 674 SER A O 1
ATOM 5095 N N . PHE A 1 675 ? 38.016 0.046 -50.089 1.00 93.69 675 PHE A N 1
ATOM 5096 C CA . PHE A 1 675 ? 38.075 0.825 -51.323 1.00 93.69 675 PHE A CA 1
ATOM 5097 C C . PHE A 1 675 ? 37.589 0.029 -52.535 1.00 93.69 675 PHE A C 1
ATOM 5099 O O . PHE A 1 675 ? 36.814 0.556 -53.325 1.00 93.69 675 PHE A O 1
ATOM 5106 N N . GLU A 1 676 ? 38.015 -1.228 -52.683 1.00 92.88 676 GLU A N 1
ATOM 5107 C CA . GLU A 1 676 ? 37.724 -2.050 -53.867 1.00 92.88 676 GLU A CA 1
ATOM 5108 C C . GLU A 1 676 ? 36.220 -2.248 -54.149 1.00 92.88 676 GLU A C 1
ATOM 5110 O O . GLU A 1 676 ? 35.822 -2.086 -55.308 1.00 92.88 676 GLU A O 1
ATOM 5115 N N . PRO A 1 677 ? 35.347 -2.505 -53.149 1.00 92.25 677 PRO A N 1
ATOM 5116 C CA . PRO A 1 677 ? 33.908 -2.635 -53.395 1.00 92.25 677 PRO A CA 1
ATOM 5117 C C . PRO A 1 677 ? 33.279 -1.332 -53.903 1.00 92.25 677 PRO A C 1
ATOM 5119 O O . PRO A 1 677 ? 32.541 -1.331 -54.886 1.00 92.25 677 PRO A O 1
ATOM 5122 N N . ILE A 1 678 ? 33.639 -0.203 -53.285 1.00 93.62 678 ILE A N 1
ATOM 5123 C CA . ILE A 1 678 ? 33.161 1.131 -53.674 1.00 93.62 678 ILE A CA 1
ATOM 5124 C C . ILE A 1 678 ? 33.667 1.502 -55.065 1.00 93.62 678 ILE A C 1
ATOM 5126 O O . ILE A 1 678 ? 32.929 2.057 -55.873 1.00 93.62 678 ILE A O 1
ATOM 5130 N N . TRP A 1 679 ? 34.929 1.188 -55.352 1.00 92.56 679 TRP A N 1
ATOM 5131 C CA . TRP A 1 679 ? 35.541 1.435 -56.648 1.00 92.56 679 TRP A CA 1
ATOM 5132 C C . TRP A 1 679 ? 34.831 0.665 -57.761 1.00 92.56 679 TRP A C 1
ATOM 5134 O O . TRP A 1 679 ? 34.473 1.250 -58.780 1.00 92.56 679 TRP A O 1
ATOM 5144 N N . THR A 1 680 ? 34.558 -0.620 -57.528 1.00 90.81 680 THR A N 1
ATOM 5145 C CA . THR A 1 680 ? 33.814 -1.476 -58.461 1.00 90.81 680 THR A CA 1
ATOM 5146 C C . THR A 1 680 ? 32.409 -0.927 -58.708 1.00 90.81 680 THR A C 1
ATOM 5148 O O . THR A 1 680 ? 31.988 -0.817 -59.858 1.00 90.81 680 THR A O 1
ATOM 5151 N N . MET A 1 681 ? 31.711 -0.506 -57.649 1.00 90.50 681 MET A N 1
ATOM 5152 C CA . MET A 1 681 ? 30.391 0.120 -57.755 1.00 90.50 681 MET A CA 1
ATOM 5153 C C . MET A 1 681 ? 30.432 1.403 -58.598 1.00 90.50 681 MET A C 1
ATOM 5155 O O . MET A 1 681 ? 29.609 1.555 -59.491 1.00 90.50 681 MET A O 1
ATOM 5159 N N . LEU A 1 682 ? 31.397 2.301 -58.363 1.00 90.94 682 LEU A N 1
ATOM 5160 C CA . LEU A 1 682 ? 31.531 3.553 -59.122 1.00 90.94 682 LEU A CA 1
ATOM 5161 C C . LEU A 1 682 ? 31.858 3.322 -60.607 1.00 90.94 682 LEU A C 1
ATOM 5163 O O . LEU A 1 682 ? 31.447 4.106 -61.463 1.00 90.94 682 LEU A O 1
ATOM 5167 N N . GLN A 1 683 ? 32.597 2.255 -60.921 1.00 88.94 683 GLN A N 1
ATOM 5168 C CA . GLN A 1 683 ? 32.860 1.841 -62.301 1.00 88.94 683 GLN A CA 1
ATOM 5169 C C . GLN A 1 683 ? 31.587 1.308 -62.970 1.00 88.94 683 GLN A C 1
ATOM 5171 O O . GLN A 1 683 ? 31.281 1.693 -64.096 1.00 88.94 683 GLN A O 1
ATOM 5176 N N . GLN A 1 684 ? 30.828 0.460 -62.270 1.00 88.12 684 GLN A N 1
ATOM 5177 C CA . GLN A 1 684 ? 29.570 -0.102 -62.768 1.00 88.12 684 GLN A CA 1
ATOM 5178 C C . GLN A 1 684 ? 28.484 0.965 -62.948 1.00 88.12 684 GLN A C 1
ATOM 5180 O O . GLN A 1 684 ? 27.752 0.920 -63.933 1.00 88.12 684 GLN A O 1
ATOM 5185 N N . SER A 1 685 ? 28.408 1.951 -62.048 1.00 85.62 685 SER A N 1
ATOM 5186 C CA . SER A 1 685 ? 27.489 3.091 -62.161 1.00 85.62 685 SER A CA 1
ATOM 5187 C C . SER A 1 685 ? 27.948 4.156 -63.165 1.00 85.62 685 SER A C 1
ATOM 5189 O O . SER A 1 685 ? 27.267 5.169 -63.326 1.00 85.62 685 SER A O 1
ATOM 5191 N N . GLN A 1 686 ? 29.083 3.937 -63.846 1.00 86.75 686 GLN A N 1
ATOM 5192 C CA . GLN A 1 686 ? 29.686 4.857 -64.818 1.00 86.75 686 GLN A CA 1
ATOM 5193 C C . GLN A 1 686 ? 29.936 6.268 -64.258 1.00 86.75 686 GLN A C 1
ATOM 5195 O O . GLN A 1 686 ? 29.916 7.262 -64.978 1.00 86.75 686 GLN A O 1
ATOM 5200 N N . GLU A 1 687 ? 30.203 6.385 -62.959 1.00 84.94 687 GLU A N 1
ATOM 5201 C CA . GLU A 1 687 ? 30.531 7.669 -62.329 1.00 84.94 687 GLU A CA 1
ATOM 5202 C C . GLU A 1 687 ? 32.000 8.066 -62.526 1.00 84.94 687 GLU A C 1
ATOM 5204 O O . GLU A 1 687 ? 32.375 9.231 -62.357 1.00 84.94 687 GLU A O 1
ATOM 5209 N N . VAL A 1 688 ? 32.836 7.098 -62.908 1.00 88.62 688 VAL A N 1
ATOM 5210 C CA . VAL A 1 688 ? 34.268 7.265 -63.165 1.00 88.62 688 VAL A CA 1
ATOM 5211 C C . VAL A 1 688 ? 34.628 6.727 -64.546 1.00 88.62 688 VAL A C 1
ATOM 5213 O O . VAL A 1 688 ? 34.051 5.743 -65.006 1.00 88.62 688 VAL A O 1
ATOM 5216 N N . CYS A 1 689 ? 35.608 7.343 -65.207 1.00 87.12 689 CYS A N 1
ATOM 5217 C CA . CYS A 1 689 ? 36.102 6.901 -66.511 1.00 87.12 689 CYS A CA 1
ATOM 5218 C C . CYS A 1 689 ? 37.639 6.803 -66.540 1.00 87.12 689 CYS A C 1
ATOM 5220 O O . CYS A 1 689 ? 38.321 7.563 -65.836 1.00 87.12 689 CYS A O 1
ATOM 5222 N N . PRO A 1 690 ? 38.199 5.864 -67.328 1.00 87.94 690 PRO A N 1
ATOM 5223 C CA . PRO A 1 690 ? 39.640 5.722 -67.478 1.00 87.94 690 PRO A CA 1
ATOM 5224 C C . PRO A 1 690 ? 40.220 6.846 -68.349 1.00 87.94 690 PRO A C 1
ATOM 5226 O O . PRO A 1 690 ? 39.616 7.281 -69.329 1.00 87.94 690 PRO A O 1
ATOM 5229 N N . VAL A 1 691 ? 41.425 7.296 -68.008 1.00 87.12 691 VAL A N 1
ATOM 5230 C CA . VAL A 1 691 ? 42.213 8.295 -68.741 1.00 87.12 691 VAL A CA 1
ATOM 5231 C C . VAL A 1 691 ? 43.684 7.896 -68.787 1.00 87.12 691 VAL A C 1
ATOM 5233 O O . VAL A 1 691 ? 44.183 7.190 -67.913 1.00 87.12 691 VAL A O 1
ATOM 5236 N N . VAL A 1 692 ? 44.410 8.373 -69.796 1.00 85.25 692 VAL A N 1
ATOM 5237 C CA . VAL A 1 692 ? 45.856 8.145 -69.909 1.00 85.25 692 VAL A CA 1
ATOM 5238 C C . VAL A 1 692 ? 46.602 9.309 -69.262 1.00 85.25 692 VAL A C 1
ATOM 5240 O O . VAL A 1 692 ? 46.589 10.426 -69.775 1.00 85.25 692 VAL A O 1
ATOM 5243 N N . LEU A 1 693 ? 47.278 9.049 -68.143 1.00 83.00 693 LEU A N 1
ATOM 5244 C CA . LEU A 1 693 ? 48.111 10.035 -67.454 1.00 83.00 693 LEU A CA 1
ATOM 5245 C C . LEU A 1 693 ? 49.525 10.008 -68.026 1.00 83.00 693 LEU A C 1
ATOM 5247 O O . LEU A 1 693 ? 50.160 8.953 -68.072 1.00 83.00 693 LEU A O 1
ATOM 5251 N N . LYS A 1 694 ? 50.046 11.173 -68.414 1.00 80.81 694 LYS A N 1
ATOM 5252 C CA . LYS A 1 694 ? 51.401 11.327 -68.958 1.00 80.81 694 LYS A CA 1
ATOM 5253 C C . LYS A 1 694 ? 52.303 11.967 -67.909 1.00 80.81 694 LYS A C 1
ATOM 5255 O O . LYS A 1 694 ? 52.048 13.090 -67.484 1.00 80.81 694 LYS A O 1
ATOM 5260 N N . LYS A 1 695 ? 53.365 11.273 -67.488 1.00 72.44 695 LYS A N 1
ATOM 5261 C CA . LYS A 1 695 ? 54.341 11.800 -66.520 1.00 72.44 695 LYS A CA 1
ATOM 5262 C C . LYS A 1 695 ? 55.757 11.733 -67.081 1.00 72.44 695 LYS A C 1
ATOM 5264 O O . LYS A 1 695 ? 56.207 10.677 -67.519 1.00 72.44 695 LYS A O 1
ATOM 5269 N N . THR A 1 696 ? 56.475 12.850 -67.038 1.00 62.25 696 THR A N 1
ATOM 5270 C CA . THR A 1 696 ? 57.867 12.930 -67.500 1.00 62.25 696 THR A CA 1
ATOM 5271 C C . THR A 1 696 ? 58.808 12.558 -66.358 1.00 62.25 696 THR A C 1
ATOM 5273 O O . THR A 1 696 ? 58.854 13.248 -65.343 1.00 62.25 696 THR A O 1
ATOM 5276 N N . VAL A 1 697 ? 59.557 11.463 -66.503 1.00 59.09 697 VAL A N 1
ATOM 5277 C CA . VAL A 1 697 ? 60.551 11.012 -65.513 1.00 59.09 697 VAL A CA 1
ATOM 5278 C C . VAL A 1 697 ? 61.880 10.817 -66.236 1.00 59.09 697 VAL A C 1
ATOM 5280 O O . VAL A 1 697 ? 61.968 10.008 -67.156 1.00 59.09 697 VAL A O 1
ATOM 5283 N N . GLY A 1 698 ? 62.904 11.593 -65.865 1.00 59.22 698 GLY A N 1
ATOM 5284 C CA . GLY A 1 698 ? 64.228 11.520 -66.500 1.00 59.22 698 GLY A CA 1
ATOM 5285 C C . GLY A 1 698 ? 64.225 11.830 -68.006 1.00 59.22 698 GLY A C 1
ATOM 5286 O O . GLY A 1 698 ? 64.926 11.170 -68.764 1.00 59.22 698 GLY A O 1
ATOM 5287 N N . GLY A 1 699 ? 63.394 12.777 -68.462 1.00 66.56 699 GLY A N 1
ATOM 5288 C CA . GLY A 1 699 ? 63.337 13.209 -69.868 1.00 66.56 699 GLY A CA 1
ATOM 5289 C C . GLY A 1 699 ? 62.529 12.313 -70.820 1.00 66.56 699 GLY A C 1
ATOM 5290 O O . GLY A 1 699 ? 62.385 12.662 -71.987 1.00 66.56 699 GLY A O 1
ATOM 5291 N N . LYS A 1 700 ? 61.954 11.196 -70.346 1.00 61.03 700 LYS A N 1
ATOM 5292 C CA . LYS A 1 700 ? 61.030 10.345 -71.120 1.00 61.03 700 LYS A CA 1
ATOM 5293 C C . LYS A 1 700 ? 59.599 10.470 -70.592 1.00 61.03 700 LYS A C 1
ATOM 5295 O O . LYS A 1 700 ? 59.379 10.443 -69.379 1.00 61.03 700 LYS A O 1
ATOM 5300 N N . VAL A 1 701 ? 58.631 10.598 -71.502 1.00 72.00 701 VAL A N 1
ATOM 5301 C CA . VAL A 1 701 ? 57.196 10.582 -71.175 1.00 72.00 701 VAL A CA 1
ATOM 5302 C C . VAL A 1 701 ? 56.780 9.136 -70.934 1.00 72.00 701 VAL A C 1
ATOM 5304 O O . VAL A 1 701 ? 56.913 8.295 -71.820 1.00 72.00 701 VAL A O 1
ATOM 5307 N N . LYS A 1 702 ? 56.301 8.841 -69.727 1.00 74.31 702 LYS A N 1
ATOM 5308 C CA . LYS A 1 702 ? 55.740 7.541 -69.365 1.00 74.31 702 LYS A CA 1
ATOM 5309 C C . LYS A 1 702 ? 54.228 7.686 -69.235 1.00 74.31 702 LYS A C 1
ATOM 5311 O O . LYS A 1 702 ? 53.752 8.544 -68.490 1.00 74.31 702 LYS A O 1
ATOM 5316 N N . GLU A 1 703 ? 53.496 6.866 -69.978 1.00 81.69 703 GLU A N 1
ATOM 5317 C CA . GLU A 1 703 ? 52.038 6.798 -69.911 1.00 81.69 703 GLU A CA 1
ATOM 5318 C C . GLU A 1 703 ? 51.624 5.781 -68.840 1.00 81.69 703 GLU A C 1
ATOM 5320 O O . GLU A 1 703 ? 52.243 4.725 -68.693 1.00 81.69 703 GLU A O 1
ATOM 5325 N N . SER A 1 704 ? 50.612 6.119 -68.047 1.00 79.94 704 SER A N 1
ATOM 5326 C CA . SER A 1 704 ? 50.050 5.246 -67.015 1.00 79.94 704 SER A CA 1
ATOM 5327 C C . SER A 1 704 ? 48.535 5.370 -66.976 1.00 79.94 704 SER A C 1
ATOM 5329 O O . SER A 1 704 ? 47.995 6.441 -67.251 1.00 79.94 704 SER A O 1
ATOM 5331 N N . GLU A 1 705 ? 47.863 4.289 -66.598 1.00 86.81 705 GLU A N 1
ATOM 5332 C CA . GLU A 1 705 ? 46.414 4.272 -66.428 1.00 86.81 705 GLU A CA 1
ATOM 5333 C C . GLU A 1 705 ? 45.992 5.146 -65.236 1.00 86.81 705 GLU A C 1
ATOM 5335 O O . GLU A 1 705 ? 46.468 4.981 -64.107 1.00 86.81 705 GLU A O 1
ATOM 5340 N N . GLY A 1 706 ? 45.095 6.092 -65.495 1.00 87.31 706 GLY A N 1
ATOM 5341 C CA . GLY A 1 706 ? 44.463 6.939 -64.497 1.00 87.31 706 GLY A CA 1
ATOM 5342 C C . GLY A 1 706 ? 42.954 6.948 -64.631 1.00 87.31 706 GLY A C 1
ATOM 5343 O O . GLY A 1 706 ? 42.385 6.380 -65.556 1.00 87.31 706 GLY A O 1
ATOM 5344 N N . TRP A 1 707 ? 42.306 7.600 -63.677 1.00 90.62 707 TRP A N 1
ATOM 5345 C CA . TRP A 1 707 ? 40.857 7.650 -63.565 1.00 90.62 707 TRP A CA 1
ATOM 5346 C C . TRP A 1 707 ? 40.419 9.043 -63.146 1.00 90.62 707 TRP A C 1
ATOM 5348 O O . TRP A 1 707 ? 41.067 9.665 -62.300 1.00 90.62 707 TRP A O 1
ATOM 5358 N N . ARG A 1 708 ? 39.305 9.515 -63.705 1.00 89.00 708 ARG A N 1
ATOM 5359 C CA . ARG A 1 708 ? 38.674 10.789 -63.331 1.00 89.00 708 ARG A CA 1
ATOM 5360 C C . ARG A 1 708 ? 37.162 10.641 -63.199 1.00 89.00 708 ARG A C 1
ATOM 5362 O O . ARG A 1 708 ? 36.594 9.641 -63.636 1.00 89.00 708 ARG A O 1
ATOM 5369 N N . LEU A 1 709 ? 36.524 11.633 -62.576 1.00 88.94 709 LEU A N 1
ATOM 5370 C CA . LEU A 1 709 ? 35.063 11.717 -62.529 1.00 88.94 709 LEU A CA 1
ATOM 5371 C C . LEU A 1 709 ? 34.516 11.964 -63.936 1.00 88.94 709 LEU A C 1
ATOM 5373 O O . LEU A 1 709 ? 35.073 12.768 -64.691 1.00 88.94 709 LEU A O 1
ATOM 5377 N N . MET A 1 710 ? 33.424 11.280 -64.270 1.00 84.81 710 MET A N 1
ATOM 5378 C CA . MET A 1 710 ? 32.754 11.459 -65.551 1.00 84.81 710 MET A CA 1
ATOM 5379 C C . MET A 1 710 ? 32.113 12.853 -65.620 1.00 84.81 710 MET A C 1
ATOM 5381 O O . MET A 1 710 ? 31.346 13.237 -64.736 1.00 84.81 710 MET A O 1
ATOM 5385 N N . GLN A 1 711 ? 32.433 13.621 -66.662 1.00 79.56 711 GLN A N 1
ATOM 5386 C CA . GLN A 1 711 ? 31.863 14.948 -66.896 1.00 79.56 711 GLN A CA 1
ATOM 5387 C C . GLN A 1 711 ? 30.600 14.845 -67.773 1.00 79.56 711 GLN A C 1
ATOM 5389 O O . GLN A 1 711 ? 30.435 13.860 -68.497 1.00 79.56 711 GLN A O 1
ATOM 5394 N N . PRO A 1 712 ? 29.692 15.841 -67.754 1.00 70.69 712 PRO A N 1
ATOM 5395 C CA . PRO A 1 712 ? 28.491 15.837 -68.600 1.00 70.69 712 PRO A CA 1
ATOM 5396 C C . PRO A 1 712 ? 28.799 15.664 -70.097 1.00 70.69 712 PRO A C 1
ATOM 5398 O O . PRO A 1 712 ? 28.038 15.030 -70.820 1.00 70.69 712 PRO A O 1
ATOM 5401 N N . GLU A 1 713 ? 29.950 16.172 -70.534 1.00 65.88 713 GLU A N 1
ATOM 5402 C CA . GLU A 1 713 ? 30.471 16.099 -71.904 1.00 65.88 713 GLU A CA 1
ATOM 5403 C C . GLU A 1 713 ? 30.859 14.668 -72.316 1.00 65.88 713 GLU A C 1
ATOM 5405 O O . GLU A 1 713 ? 30.784 14.304 -73.489 1.00 65.88 713 GLU A O 1
ATOM 5410 N N . ASP A 1 714 ? 31.220 13.827 -71.342 1.00 64.06 714 ASP A N 1
ATOM 5411 C CA . ASP A 1 714 ? 31.580 12.426 -71.563 1.00 64.06 714 ASP A CA 1
ATOM 5412 C C . ASP A 1 714 ? 30.345 11.528 -71.730 1.00 64.06 714 ASP A C 1
ATOM 5414 O O . ASP A 1 714 ? 30.434 10.491 -72.385 1.00 64.06 714 ASP A O 1
ATOM 5418 N N . ARG A 1 715 ? 29.178 11.934 -71.198 1.00 57.69 715 ARG A N 1
ATOM 5419 C CA . ARG A 1 715 ? 27.903 11.204 -71.368 1.00 57.69 715 ARG A CA 1
ATOM 5420 C C . ARG A 1 715 ? 27.370 11.256 -72.804 1.00 57.69 715 ARG A C 1
ATOM 5422 O O . ARG A 1 715 ? 26.483 10.483 -73.149 1.00 57.69 715 ARG A O 1
ATOM 5429 N N . LEU A 1 716 ? 27.903 12.156 -73.634 1.00 48.03 716 LEU A N 1
ATOM 5430 C CA . LEU A 1 716 ? 27.505 12.369 -75.030 1.00 48.03 716 LEU A CA 1
ATOM 5431 C C . LEU A 1 716 ? 28.385 11.636 -76.052 1.00 48.03 716 LEU A C 1
ATOM 5433 O O . LEU A 1 716 ? 28.193 11.823 -77.252 1.00 48.03 716 LEU A O 1
ATOM 5437 N N . LYS A 1 717 ? 29.326 10.785 -75.624 1.00 45.34 717 LYS A N 1
ATOM 5438 C CA . LYS A 1 717 ? 30.020 9.874 -76.543 1.00 45.34 717 LYS A CA 1
ATOM 5439 C C . LYS A 1 717 ? 29.304 8.524 -76.572 1.00 45.34 717 LYS A C 1
ATOM 5441 O O . LYS A 1 717 ? 29.559 7.702 -75.693 1.00 45.34 717 LYS A O 1
ATOM 5446 N N . PRO A 1 718 ? 28.443 8.246 -77.567 1.00 39.59 718 PRO A N 1
ATOM 5447 C CA . PRO A 1 718 ? 28.053 6.873 -77.822 1.00 39.59 718 PRO A CA 1
ATOM 5448 C C . PRO A 1 718 ? 29.309 6.102 -78.235 1.00 39.59 718 PRO A C 1
ATOM 5450 O O . PRO A 1 718 ? 30.029 6.495 -79.156 1.00 39.59 718 PRO A O 1
ATOM 5453 N N . THR A 1 719 ? 29.580 4.990 -77.561 1.00 42.69 719 THR A N 1
ATOM 5454 C CA . THR A 1 719 ? 30.368 3.915 -78.155 1.00 42.69 719 THR A CA 1
ATOM 5455 C C . THR A 1 719 ? 29.595 3.422 -79.373 1.00 42.69 719 THR A C 1
ATOM 5457 O O . THR A 1 719 ? 28.578 2.740 -79.244 1.00 42.69 719 THR A O 1
ATOM 5460 N N . ALA A 1 720 ? 30.046 3.819 -80.561 1.00 41.19 720 ALA A N 1
ATOM 5461 C CA . ALA A 1 720 ? 29.725 3.118 -81.792 1.00 41.19 720 ALA A CA 1
ATOM 5462 C C . ALA A 1 720 ? 30.332 1.716 -81.674 1.00 41.19 720 ALA A C 1
ATOM 5464 O O . ALA A 1 720 ? 31.523 1.554 -81.895 1.00 41.19 720 ALA A O 1
ATOM 5465 N N . ASP A 1 721 ? 29.536 0.789 -81.142 1.00 45.47 721 ASP A N 1
ATOM 5466 C CA . ASP A 1 721 ? 29.574 -0.667 -81.323 1.00 45.47 721 ASP A CA 1
ATOM 5467 C C . ASP A 1 721 ? 28.939 -1.320 -80.095 1.00 45.47 721 ASP A C 1
ATOM 5469 O O . ASP A 1 721 ? 29.611 -1.586 -79.103 1.00 45.47 721 ASP A O 1
ATOM 5473 N N . GLN A 1 722 ? 27.618 -1.513 -80.165 1.00 38.75 722 GLN A N 1
ATOM 5474 C CA . GLN A 1 722 ? 26.833 -2.627 -79.604 1.00 38.75 722 GLN A CA 1
ATOM 5475 C C . GLN A 1 722 ? 25.354 -2.218 -79.532 1.00 38.75 722 GLN A C 1
ATOM 5477 O O . GLN A 1 722 ? 24.810 -1.893 -78.482 1.00 38.75 722 GLN A O 1
ATOM 5482 N N . ILE A 1 723 ? 24.690 -2.261 -80.686 1.00 34.06 723 ILE A N 1
ATOM 5483 C CA . ILE A 1 723 ? 23.245 -2.483 -80.764 1.00 34.06 723 ILE A CA 1
ATOM 5484 C C . ILE A 1 723 ? 23.077 -3.795 -81.531 1.00 34.06 723 ILE A C 1
ATOM 5486 O O . ILE A 1 723 ? 23.279 -3.801 -82.745 1.00 34.06 723 ILE A O 1
ATOM 5490 N N . PRO A 1 724 ? 22.707 -4.917 -80.896 1.00 37.66 724 PRO A N 1
ATOM 5491 C CA . PRO A 1 724 ? 21.961 -5.936 -81.601 1.00 37.66 724 PRO A CA 1
ATOM 5492 C C . PRO A 1 724 ? 20.525 -5.434 -81.736 1.00 37.66 724 PRO A C 1
ATOM 5494 O O . PRO A 1 724 ? 19.882 -5.043 -80.761 1.00 37.66 724 PRO A O 1
ATOM 5497 N N . ALA A 1 725 ? 20.059 -5.416 -82.978 1.00 33.25 725 ALA A N 1
ATOM 5498 C CA . ALA A 1 725 ? 18.691 -5.119 -83.345 1.00 33.25 725 ALA A CA 1
ATOM 5499 C C . ALA A 1 725 ? 17.692 -5.986 -82.562 1.00 33.25 725 ALA A C 1
ATOM 5501 O O . ALA A 1 725 ? 17.924 -7.167 -82.297 1.00 33.25 725 ALA A O 1
ATOM 5502 N N . ALA A 1 726 ? 16.558 -5.372 -82.238 1.00 32.12 726 ALA A N 1
ATOM 5503 C CA . ALA A 1 726 ? 15.382 -6.034 -81.709 1.00 32.12 726 ALA A CA 1
ATOM 5504 C C . ALA A 1 726 ? 14.974 -7.235 -82.580 1.00 32.12 726 ALA A C 1
ATOM 5506 O O . ALA A 1 726 ? 14.819 -7.111 -83.794 1.00 32.12 726 ALA A O 1
ATOM 5507 N N . SER A 1 727 ? 14.726 -8.371 -81.931 1.00 31.03 727 SER A N 1
ATOM 5508 C CA . SER A 1 727 ? 13.773 -9.373 -82.402 1.00 31.03 727 SER A CA 1
ATOM 5509 C C . SER A 1 727 ? 12.608 -9.386 -81.417 1.00 31.03 727 SER A C 1
ATOM 5511 O O . SER A 1 727 ? 12.770 -9.551 -80.210 1.00 31.03 727 SER A O 1
ATOM 5513 N N . VAL A 1 728 ? 11.438 -9.090 -81.966 1.00 37.16 728 VAL A N 1
ATOM 5514 C CA . VAL A 1 728 ? 10.122 -9.227 -81.353 1.00 37.16 728 VAL A CA 1
ATOM 5515 C C . VAL A 1 728 ? 9.791 -10.715 -81.332 1.00 37.16 728 VAL A C 1
ATOM 5517 O O . VAL A 1 728 ? 9.810 -11.304 -82.404 1.00 37.16 728 VAL A O 1
ATOM 5520 N N . GLU A 1 729 ? 9.479 -11.293 -80.166 1.00 33.38 729 GLU A N 1
ATOM 5521 C CA . GLU A 1 729 ? 8.507 -12.395 -79.997 1.00 33.38 729 GLU A CA 1
ATOM 5522 C C . GLU A 1 729 ? 8.362 -12.825 -78.517 1.00 33.38 729 GLU A C 1
ATOM 5524 O O . GLU A 1 729 ? 9.346 -13.202 -77.894 1.00 33.38 729 GLU A O 1
ATOM 5529 N N . GLY A 1 730 ? 7.116 -12.800 -78.003 1.00 30.69 730 GLY A N 1
ATOM 5530 C CA . GLY A 1 730 ? 6.599 -13.528 -76.818 1.00 30.69 730 GLY A CA 1
ATOM 5531 C C . GLY A 1 730 ? 7.158 -13.127 -75.439 1.00 30.69 730 GLY A C 1
ATOM 5532 O O . GLY A 1 730 ? 8.352 -13.006 -75.254 1.00 30.69 730 GLY A O 1
ATOM 5533 N N . GLY A 1 731 ? 6.416 -12.928 -74.353 1.00 28.81 731 GLY A N 1
ATOM 5534 C CA . GLY A 1 731 ? 5.039 -13.208 -73.965 1.00 28.81 731 GLY A CA 1
ATOM 5535 C C . GLY A 1 731 ? 5.004 -13.214 -72.420 1.00 28.81 731 GLY A C 1
ATOM 5536 O O . GLY A 1 731 ? 5.952 -13.691 -71.814 1.00 28.81 731 GLY A O 1
ATOM 5537 N N . ILE A 1 732 ? 3.960 -12.611 -71.826 1.00 30.77 732 ILE A N 1
ATOM 5538 C CA . ILE A 1 732 ? 3.218 -12.981 -70.587 1.00 30.77 732 ILE A CA 1
ATOM 5539 C C . ILE A 1 732 ? 4.068 -13.604 -69.438 1.00 30.77 732 ILE A C 1
ATOM 5541 O O . ILE A 1 732 ? 4.680 -14.646 -69.619 1.00 30.77 732 ILE A O 1
ATOM 5545 N N . VAL A 1 733 ? 4.136 -13.071 -68.207 1.00 30.25 733 VAL A N 1
ATOM 5546 C CA . VAL A 1 733 ? 3.118 -13.157 -67.130 1.00 30.25 733 VAL A CA 1
ATOM 5547 C C . VAL A 1 733 ? 3.565 -12.282 -65.933 1.00 30.25 733 VAL A C 1
ATOM 5549 O O . VAL A 1 733 ? 4.695 -12.420 -65.483 1.00 30.25 733 VAL A O 1
ATOM 5552 N N . ALA A 1 734 ? 2.649 -11.410 -65.471 1.00 28.09 734 ALA A N 1
ATOM 5553 C CA . ALA A 1 734 ? 2.207 -11.064 -64.093 1.00 28.09 734 ALA A CA 1
ATOM 5554 C C . ALA A 1 734 ? 3.213 -11.034 -62.901 1.00 28.09 734 ALA A C 1
ATOM 5556 O O . ALA A 1 734 ? 4.148 -11.811 -62.840 1.00 28.09 734 ALA A O 1
ATOM 5557 N N . SER A 1 735 ? 3.061 -10.246 -61.830 1.00 29.95 735 SER A N 1
ATOM 5558 C CA . SER A 1 735 ? 1.963 -9.415 -61.316 1.00 29.95 735 SER A CA 1
ATOM 5559 C C . SER A 1 735 ? 2.470 -8.503 -60.183 1.00 29.95 735 SER A C 1
ATOM 5561 O O . SER A 1 735 ? 3.273 -8.952 -59.373 1.00 29.95 735 SER A O 1
ATOM 5563 N N . ALA A 1 736 ? 1.890 -7.298 -60.113 1.00 28.09 736 ALA A N 1
ATOM 5564 C CA . ALA A 1 736 ? 1.383 -6.567 -58.940 1.00 28.09 736 ALA A CA 1
ATOM 5565 C C . ALA A 1 736 ? 2.225 -6.444 -57.649 1.00 28.09 736 ALA A C 1
ATOM 5567 O O . ALA A 1 736 ? 2.583 -7.436 -57.030 1.00 28.09 736 ALA A O 1
ATOM 5568 N N . VAL A 1 737 ? 2.371 -5.204 -57.162 1.00 28.22 737 VAL A N 1
ATOM 5569 C CA . VAL A 1 737 ? 1.662 -4.661 -55.980 1.00 28.22 737 VAL A CA 1
ATOM 5570 C C . VAL A 1 737 ? 1.988 -3.163 -55.903 1.00 28.22 737 VAL A C 1
ATOM 5572 O O . VAL A 1 737 ? 3.096 -2.797 -55.541 1.00 28.22 737 VAL A O 1
ATOM 5575 N N . GLU A 1 738 ? 1.030 -2.304 -56.260 1.00 26.66 738 GLU A N 1
ATOM 5576 C CA . GLU A 1 738 ? 0.848 -0.978 -55.654 1.00 26.66 738 GLU A CA 1
ATOM 5577 C C . GLU A 1 738 ? -0.516 -0.389 -56.057 1.00 26.66 738 GLU A C 1
ATOM 5579 O O . GLU A 1 738 ? -1.000 -0.606 -57.165 1.00 26.66 738 GLU A O 1
ATOM 5584 N N . ALA A 1 739 ? -1.092 0.364 -55.117 1.00 28.69 739 ALA A N 1
ATOM 5585 C CA . ALA A 1 739 ? -2.288 1.204 -55.198 1.00 28.69 739 ALA A CA 1
ATOM 5586 C C . ALA A 1 739 ? -3.675 0.527 -55.117 1.00 28.69 739 ALA A C 1
ATOM 5588 O O . ALA A 1 739 ? -4.298 0.161 -56.111 1.00 28.69 739 ALA A O 1
ATOM 5589 N N . LYS A 1 740 ? -4.234 0.531 -53.899 1.00 28.91 740 LYS A N 1
ATOM 5590 C CA . LYS A 1 740 ? -5.662 0.800 -53.674 1.00 28.91 740 LYS A CA 1
ATOM 5591 C C . LYS A 1 740 ? -5.835 1.704 -52.452 1.00 28.91 740 LYS A C 1
ATOM 5593 O O . LYS A 1 740 ? -5.722 1.250 -51.320 1.00 28.91 740 LYS A O 1
ATOM 5598 N N . ALA A 1 741 ? -6.121 2.974 -52.719 1.00 29.45 741 ALA A N 1
ATOM 5599 C CA . ALA A 1 741 ? -6.826 3.885 -51.828 1.00 29.45 741 ALA A CA 1
ATOM 5600 C C . ALA A 1 741 ? -7.558 4.918 -52.699 1.00 29.45 741 ALA A C 1
ATOM 5602 O O . ALA A 1 741 ? -6.914 5.824 -53.217 1.00 29.45 741 ALA A O 1
ATOM 5603 N N . SER A 1 742 ? -8.868 4.727 -52.887 1.00 29.47 742 SER A N 1
ATOM 5604 C CA . SER A 1 742 ? -9.883 5.766 -53.148 1.00 29.47 742 SER A CA 1
ATOM 5605 C C . SER A 1 742 ? -11.233 5.102 -53.460 1.00 29.47 742 SER A C 1
ATOM 5607 O O . SER A 1 742 ? -11.281 4.309 -54.398 1.00 29.47 742 SER A O 1
ATOM 5609 N N . GLU A 1 743 ? -12.263 5.482 -52.685 1.00 33.00 743 GLU A N 1
ATOM 5610 C CA . GLU A 1 743 ? -13.705 5.581 -53.037 1.00 33.00 743 GLU A CA 1
ATOM 5611 C C . GLU A 1 743 ? -14.429 4.278 -53.462 1.00 33.00 743 GLU A C 1
ATOM 5613 O O . GLU A 1 743 ? -13.908 3.477 -54.222 1.00 33.00 743 GLU A O 1
ATOM 5618 N N . GLU A 1 744 ? -15.647 3.928 -53.047 1.00 35.69 744 GLU A N 1
ATOM 5619 C CA . GLU A 1 744 ? -16.790 4.573 -52.386 1.00 35.69 744 GLU A CA 1
ATOM 5620 C C . GLU A 1 744 ? -17.789 3.435 -52.020 1.00 35.69 744 GLU A C 1
ATOM 5622 O O . GLU A 1 744 ? -17.671 2.338 -52.576 1.00 35.69 744 GLU A O 1
ATOM 5627 N N . GLN A 1 745 ? -18.808 3.755 -51.204 1.00 32.38 745 GLN A N 1
ATOM 5628 C CA . GLN A 1 745 ? -19.999 2.970 -50.783 1.00 32.38 745 GLN A CA 1
ATOM 5629 C C . GLN A 1 745 ? -19.950 2.233 -49.441 1.00 32.38 745 GLN A C 1
ATOM 5631 O O . GLN A 1 745 ? -19.206 1.239 -49.293 1.00 32.38 745 GLN A O 1
#

Sequence (745 aa):
MAYIGDVFNRASALKADDVKRQAAGQWQRILQSVCGLSAEQVRPGYRGPCPKCGGDDRFHPFADVAESGGLECRHCHSKETLPKCGDGLAAIQWLLRVPFTEALRAVAEELCGLPRSSSPAKSAAGGKTIHPTMDAAVGAVAWGLQQNHKLPERPKPANVWTYYNAAGAEVGAVVRWDLAEGKKEIRQLRVEGGGWVSSAMKEPRPLYGLPLVAAADPMQPVFVCEGEKSADAGQALNLCCITSSQGYGSAEKTDWGPLRERSVVIIPDNDEPGESYAADVARLCLAAGASSVAVLRLPTIWPDCPAKGDLADFSEAMDSQSADQLAAVLLSAAVEPVAAEAAEESVPVAVELFEIVDSAAFDAADLNQEFWIEGILAAGQPQLWAGPSKSLKTSLLVDQCLSLAAGVPFLGQYTVPEPKRVLLLSSESGNFTLQETARRICAAKGLNLAALGDHLQWGFRPPQLTDVNHLAALTEFIGQQKFDLVAIDPAYLSLAMDSAEAANQFAVGALLQRLTTLQAETGAVPVLAAHFRKFNAPGELPTLEHIAGAGFGQWARQWFLLNRQEPFNPDNPGLHKLLAAWGGSAGHCGGTAIHVTEGLREHGRYWDVQLQGLGQTFAEETDAKKVRQREKKLAAERKLEEQRRLQVLTAMKLFPDGATKTKIRQDAKLNSDSFEPIWTMLQQSQEVCPVVLKKTVGGKVKESEGWRLMQPEDRLKPTADQIPAASVEGGIVASAVEAKASEEQ

Nearest PDB structures (foldseek):
  1nlf-assembly1_A  TM=7.437E-01  e=6.573E-08  Escherichia coli
  4esv-assembly1_B  TM=6.502E-01  e=4.698E-07  Geobacillus stearothermophilus
  1szp-assembly3_E  TM=6.428E-01  e=1.448E-05  Saccharomyces cerevisiae
  3cmt-assembly2_D  TM=4.465E-01  e=2.679E-07  unclassified
  3cmv-assembly1_A  TM=3.134E-01  e=3.354E-07  unclassified

Mean predicted aligned error: 21.16 Å

Secondary structure (DSSP, 8-state):
--SSHHHHTTTT---HHHHHHHHTTTHHHHHHHHH---TTTTSTT--EEETTTEEEEEEEE-TTHHHH--EEETTTBSTTSSS-SSSHHHHHHHHH---HHHHHHHHHHHHHTPPPPP------SPPPPPBSSHHHHHHHHHHHHHHTTSSSS-PPPSEEEEEE-TTS-EEEEEEEEE-GGG-EEEEEEEEETTEEEESPPPSSBPPBTHHHHHHS-TTSPEEEESSHHHHHHHHHTT--EEB-TT-TT-GGGB--GGGTT-EEEEE--SSHHHHHHHHHHHHHHHHTT-SEEEE--GGGT-TTPPTT--HHHHHHHTTTS-HHHHHHHHHHSPPEE--GGGSTT-------SS----HHHHHHS-----EEETTTEETTS-EEEEE-TTSSHHHHHHHHHHHHHHT--BTTTB---S---EEEEE-SSHHHHHHHHHHHHHHHTT--GGGGGGGEEEESS---TT-HHHHHHHHHHHHHHT-SEEEEE-HHHHH---TTTTT-HHHHHHHHHHHHHHHHHH-PEEEEEEEBPS---TTSPP-GGGBSSSSHHHH-SEEEEEEESS---TTSTTEEEEEEEEEETTS-EEEEEEEEE---GGG----EEEEE-HHHHHHHHHHHHHHHHHHHHHHHHHHHHHHHHHHHHHHHHT-TT-B-HHHHHHHTT--HHHHHHHHHHHHHTT-EEEEEEEEEETTEEEEEEEEEEPPTTGGG---SS--PPP-------------------

pLDDT: mean 82.87, std 17.85, range [25.31, 98.62]

Foldseek 3Di:
DPPPVPVVVVPPDDDLVVLLQLQAQPLLVLCCVLLVDDNQLQDAPDFAFDPAPGDGGFKGAHNRCSGFVFIAGPPQADCPHPVHRTGNLRVSCSRVVDDSVVSSVSSVCVSVVPDDDDDDDDDDDDDFDFDQEPVRQLQVVLVVCVVVVNDVDSDDFPDKQFFADPVRDTFKIKTWHADPPRDIDIWIWGDDPNGIGTDDTQFLAEKRLLVLLVPDDQAAAAEEEQDDLLQVLLVQLVHNYIYDPPGQPCNVRYDLLSQAQHHYEYEFFQEDSRVVSLVVVQVVNVVSHHPWYWYDYVCQLVVPQDRRRGNNNVSVVPVVDDSPVVNVCVRPGDTHTPDCVVVPPDDPPVVPPDPDDDPVRVVPDPDDWDAQWVLFRTALFAEEEEEAPPQCSLLLVLLVLVCQLVQHHRLNPIGRNDHFQEEEAAQPPDPVVSVVSNVQSCVVRVHDPVVSPRSYHYHNQAAQLVDPVSLVVVLVVCQVSLGQEYEHPAPVNNPPDDPVLQQDQVSVQVSLVSVVVSCVSRVYHYYHYFYFDPDDDAQDADDPVRTGGHNPVVRGQKYKYKYFNDPQDPVQNQWGWIKIWMDGPVGRIDIWIWIWGQDDPVVDGHTHIDTHHPVVSVVVVVVVVVVVVVVVVVVVVVVLLVLLLVLLQVLQVVPQVWDAPVSSCVSSVHDPVSSVVSVVVCVVVVQKDKDWDWDADPNDTDTDITMHGDDPVNVPDDPPDDDDDDDDDDDDDDDDDDDDDDDDD

Solvent-accessible surface area (backbone atoms only — not comparable to full-atom values): 41686 Å² total; per-residue (Å²): 139,84,80,68,70,73,64,67,76,62,69,90,67,82,50,68,69,58,52,51,62,68,38,39,72,40,23,43,60,50,43,30,68,76,69,66,44,51,79,64,66,50,28,62,78,36,65,25,52,25,95,83,82,47,68,73,62,48,20,33,30,34,84,54,15,39,51,44,26,17,38,37,21,82,83,85,24,30,82,87,36,88,60,42,42,64,26,34,53,33,33,42,19,60,72,72,72,42,58,70,69,55,28,52,45,56,53,49,40,66,74,68,70,59,83,79,78,75,81,76,73,91,74,81,79,88,80,71,68,68,22,81,38,65,69,55,33,52,53,50,51,41,50,55,37,31,77,69,72,73,33,98,60,89,62,76,62,73,45,75,50,72,26,34,40,98,87,68,45,78,44,28,33,43,38,32,36,78,45,78,94,84,41,72,51,77,46,39,28,17,60,48,97,88,18,18,26,84,35,73,56,66,78,68,22,62,31,38,49,42,62,51,62,74,70,46,62,75,86,54,59,38,33,37,26,49,39,67,66,30,12,50,42,35,38,71,27,77,42,54,30,21,22,41,64,77,24,68,96,32,53,88,48,31,50,43,60,88,41,43,64,25,37,37,37,32,37,37,34,47,45,73,66,23,52,53,36,42,55,53,48,48,54,46,35,51,75,35,43,27,68,42,46,28,42,38,59,57,55,83,84,34,81,84,57,51,85,61,34,37,57,35,55,50,52,65,76,46,64,92,52,55,44,68,57,53,36,50,48,66,73,67,48,86,56,49,70,60,69,68,82,85,56,80,87,52,74,82,68,69,72,63,89,62,86,80,73,55,74,66,60,54,71,70,48,89,84,74,89,53,49,55,27,58,73,69,36,56,58,89,43,38,35,32,37,34,22,52,84,94,65,55,59,70,59,54,50,49,45,45,48,53,15,34,29,67,32,37,45,34,86,76,72,35,48,18,83,55,59,39,27,28,36,40,20,44,53,78,66,48,72,66,53,49,53,51,52,51,48,29,47,22,56,59,71,74,48,58,72,77,76,41,49,84,25,50,42,82,39,67,68,59,52,41,62,80,39,65,66,44,47,50,53,48,46,50,51,38,52,75,68,56,31,48,31,39,37,34,34,48,37,68,74,20,53,75,63,56,80,69,48,39,60,30,38,68,59,36,34,58,43,54,45,52,52,53,51,44,21,72,76,49,62,23,28,42,30,36,32,46,46,32,44,99,78,76,71,56,60,46,80,44,58,72,85,48,47,48,63,31,30,58,71,79,65,34,40,24,35,46,26,37,26,39,42,51,76,90,47,84,94,49,73,38,58,43,50,28,26,37,29,36,32,36,78,88,73,38,61,52,61,33,30,41,38,37,38,40,44,46,83,93,76,50,61,44,46,46,73,46,79,42,56,48,74,58,53,55,50,54,52,52,52,52,49,53,51,52,51,51,50,52,50,52,52,52,50,52,52,52,50,53,51,49,42,50,33,43,56,55,31,37,66,77,27,75,91,35,40,37,69,70,55,37,37,57,66,33,71,47,57,68,86,70,37,53,62,48,50,52,49,36,51,74,70,57,51,42,42,81,42,83,42,78,45,76,59,95,91,41,79,43,79,43,77,18,37,21,65,57,49,82,76,60,76,72,60,76,76,92,80,84,78,82,77,89,79,90,78,90,78,89,82,88,79,90,89,85,88,90,87,80,90,85,137

Radius of gyration: 41.79 Å; Cα contacts (8 Å, |Δi|>4): 1241; chains: 1; bounding box: 95×73×134 Å